Protein 8OZ1 (pdb70)

Organism: Cellvibrio japonicus (strain Ueda107) (NCBI:txid498211)

Nearest PDB structures (foldseek):
  5oyd-assembly1_A  TM=1.002E+00  e=8.532E-79  Cellvibrio japonicus Ueda107
  6haa-assembly2_B  TM=1.001E+00  e=1.305E-78  Cellvibrio japonicus Ueda107
  4x0v-assembly4_D  TM=8.310E-01  e=2.342E-31  Caldicellulosiruptor sp. F32
  5h4r-assembly1_A  TM=8.343E-01  e=4.855E-31  Caldicellulosiruptor sp. F32
  4yzp-assembly1_A  TM=9.036E-01  e=2.257E-27  Bacillus licheniformis

InterPro domains:
  IPR001547 Glycoside hydrolase, family 5 [PF00150] (132-437)
  IPR017853 Glycoside hydrolase superfamily [SSF51445] (112-463)
  IPR050386 Glycosyl Hydrolase 5 (Cellulase A) [PTHR31297] (75-419)

Structure (mmCIF, N/CA/C/O backbone):
data_8OZ1
#
_entry.id   8OZ1
#
_cell.length_a   52.360
_cell.length_b   57.132
_cell.length_c   65.951
_cell.angle_alpha   90.000
_cell.angle_beta   98.528
_cell.angle_gamma   90.000
#
_symmetry.space_group_name_H-M   'P 1 21 1'
#
loop_
_entity.id
_entity.type
_entity.pdbx_description
1 polymer 'Cellulase, putative, cel5D'
2 non-polymer 'BORIC ACID'
3 non-polymer ~{N}-[(2~{S},3~{S},4~{S},5~{R})-2-(hydroxymethyl)-4,5,6-tris(oxidanyl)oxan-3-yl]-2-oxidanyl-ethanamide
4 non-polymer (1R,2S,3S,4S,5R,6R)-6-(HYDROXYMETHYL)CYCLOHEXANE-1,2,3,4,5-PENTOL
5 non-polymer alpha-D-xylopyranose
6 water water
#
loop_
_atom_site.group_PDB
_atom_site.id
_atom_site.type_symbol
_atom_site.label_atom_id
_atom_site.label_alt_id
_atom_site.label_comp_id
_atom_site.label_asym_id
_atom_site.label_entity_id
_atom_site.label_seq_id
_atom_site.pdbx_PDB_ins_code
_atom_site.Cartn_x
_atom_site.Cartn_y
_atom_site.Cartn_z
_atom_site.occupancy
_atom_site.B_iso_or_equiv
_atom_site.auth_seq_id
_atom_site.auth_comp_id
_atom_site.auth_asym_id
_atom_site.auth_atom_id
_atom_site.pdbx_PDB_model_num
ATOM 1 N N . GLY A 1 24 ? -17.104 13.082 29.144 1.000 65.071 24 GLY A N 1
ATOM 2 C CA . GLY A 1 24 ? -15.945 12.163 28.987 1.000 56.529 24 GLY A CA 1
ATOM 3 C C . GLY A 1 24 ? -15.200 11.947 30.303 1.000 43.565 24 GLY A C 1
ATOM 4 O O . GLY A 1 24 ? -15.284 12.784 31.218 1.000 46.620 24 GLY A O 1
ATOM 8 N N . LEU A 1 25 ? -14.460 10.843 30.389 1.000 34.689 25 LEU A N 1
ATOM 9 C CA . LEU A 1 25 ? -13.637 10.510 31.555 1.000 32.596 25 LEU A CA 1
ATOM 10 C C . LEU A 1 25 ? -12.616 11.632 31.799 1.000 25.100 25 LEU A C 1
ATOM 11 O O . LEU A 1 25 ? -12.438 12.034 32.926 1.000 30.396 25 LEU A O 1
ATOM 27 N N . TYR A 1 26 ? -12.062 12.196 30.724 1.000 22.236 26 TYR A N 1
ATOM 28 C CA . TYR A 1 26 ? -11.034 13.250 30.741 1.000 18.705 26 TYR A CA 1
ATOM 29 C C . TYR A 1 26 ? -11.477 14.441 29.904 1.000 17.743 26 TYR A C 1
ATOM 30 O O . TYR A 1 26 ? -12.260 14.307 28.942 1.000 19.613 26 TYR A O 1
ATOM 48 N N . PRO A 1 27 ? -10.941 15.645 30.218 1.000 16.721 27 PRO A N 1
ATOM 49 C CA . PRO A 1 27 ? -11.221 16.814 29.385 1.000 17.189 27 PRO A CA 1
ATOM 50 C C . PRO A 1 27 ? -10.586 16.639 28.012 1.000 16.241 27 PRO A C 1
ATOM 51 O O . PRO A 1 27 ? -9.712 15.792 27.816 1.000 17.096 27 PRO A O 1
ATOM 62 N N . SER A 1 28 ? -11.039 17.463 27.067 1.000 17.297 28 SER A N 1
ATOM 63 C CA . SER A 1 28 ? -10.406 17.602 25.745 1.000 15.914 28 SER A CA 1
ATOM 64 C C . SER A 1 28 ? -9.031 18.236 25.906 1.000 14.145 28 SER A C 1
ATOM 65 O O . SER A 1 28 ? -8.878 19.229 26.646 1.000 16.963 28 SER A O 1
ATOM 73 N N . TYR A 1 29 ? -8.049 17.653 25.241 1.000 14.706 29 TYR A N 1
ATOM 74 C CA . TYR A 1 29 ? -6.719 18.270 25.095 1.000 14.119 29 TYR A CA 1
ATOM 75 C C . TYR A 1 29 ? -6.459 18.720 23.658 1.000 15.203 29 TYR A C 1
ATOM 76 O O . TYR A 1 29 ? -5.340 19.140 23.317 1.000 15.619 29 TYR A O 1
ATOM 94 N N . ASN A 1 30 ? -7.531 18.736 22.838 1.000 14.688 30 ASN A N 1
ATOM 95 C CA . ASN A 1 30 ? -7.435 19.285 21.469 1.000 14.862 30 ASN A CA 1
ATOM 96 C C . ASN A 1 30 ? -7.855 20.734 21.553 1.000 15.677 30 ASN A C 1
ATOM 97 O O . ASN A 1 30 ? -8.933 21.131 21.045 1.000 18.205 30 ASN A O 1
ATOM 108 N N . THR A 1 31 ? -7.006 21.541 22.212 1.000 17.242 31 THR A N 1
ATOM 109 C CA . THR A 1 31 ? -7.336 22.902 22.648 1.000 19.695 31 THR A CA 1
ATOM 110 C C . THR A 1 31 ? -6.899 23.965 21.645 1.000 17.461 31 THR A C 1
ATOM 111 O O . THR A 1 31 ? -7.300 25.125 21.829 1.000 21.727 31 THR A O 1
ATOM 122 N N . SER A 1 32 ? -6.060 23.622 20.672 1.000 17.459 32 SER A N 1
ATOM 123 C CA . SER A 1 32 ? -5.613 24.624 19.694 1.000 17.708 32 SER A CA 1
ATOM 124 C C . SER A 1 32 ? -5.622 24.020 18.308 1.000 16.366 32 SER A C 1
ATOM 125 O O . SER A 1 32 ? -4.625 24.113 17.605 1.000 17.113 32 SER A O 1
ATOM 133 N N . PRO A 1 33 ? -6.715 23.375 17.850 1.000 15.866 33 PRO A N 1
ATOM 134 C CA . PRO A 1 33 ? -6.640 22.729 16.552 1.000 15.120 33 PRO A CA 1
ATOM 135 C C . PRO A 1 33 ? -6.283 23.781 15.500 1.000 15.078 33 PRO A C 1
ATOM 136 O O . PRO A 1 33 ? -6.798 24.903 15.499 1.000 18.121 33 PRO A O 1
ATOM 147 N N . ALA A 1 34 ? -5.469 23.367 14.555 1.000 13.554 34 ALA A N 1
ATOM 148 C CA . ALA A 1 34 ? -4.920 24.272 13.544 1.000 15.187 34 ALA A CA 1
ATOM 149 C C . ALA A 1 34 ? -5.423 23.902 12.156 1.000 15.057 34 ALA A C 1
ATOM 150 O O . ALA A 1 34 ? -5.702 22.742 11.887 1.000 14.123 34 ALA A O 1
ATOM 157 N N . ALA A 1 35 ? -5.509 24.903 11.293 1.000 14.731 35 ALA A N 1
ATOM 158 C CA . ALA A 1 35 ? -5.826 24.616 9.894 1.000 15.461 35 ALA A CA 1
ATOM 159 C C . ALA A 1 35 ? -4.860 23.578 9.346 1.000 14.662 35 ALA A C 1
ATOM 160 O O . ALA A 1 35 ? -3.665 23.507 9.691 1.000 14.187 35 ALA A O 1
ATOM 167 N N . PRO A 1 36 ? -5.298 22.700 8.440 1.000 13.054 36 PRO A N 1
ATOM 168 C CA . PRO A 1 36 ? -4.402 21.712 7.858 1.000 12.123 36 PRO A CA 1
ATOM 169 C C . PRO A 1 36 ? -3.226 22.374 7.133 1.000 12.843 36 PRO A C 1
ATOM 170 O O . PRO A 1 36 ? -3.372 23.409 6.458 1.000 15.077 36 PRO A O 1
ATOM 181 N N . ASP A 1 37 ? -2.043 21.743 7.218 1.000 12.091 37 ASP A N 1
ATOM 182 C CA . ASP A 1 37 ? -0.813 22.288 6.623 1.000 11.648 37 ASP A CA 1
ATOM 183 C C . ASP A 1 37 ? -0.030 21.131 6.049 1.000 10.359 37 ASP A C 1
ATOM 184 O O . ASP A 1 37 ? 0.368 20.222 6.819 1.000 12.020 37 ASP A O 1
ATOM 193 N N . SER A 1 38 ? 0.228 21.149 4.740 1.000 10.832 38 SER A N 1
ATOM 194 C CA . SER A 1 38 ? 1.015 20.135 4.068 1.000 10.842 38 SER A CA 1
ATOM 195 C C . SER A 1 38 ? 2.429 20.604 3.758 1.000 10.699 38 SER A C 1
ATOM 196 O O . SER A 1 38 ? 3.165 19.870 3.131 1.000 11.654 38 SER A O 1
ATOM 204 N N . THR A 1 39 ? 2.799 21.769 4.255 1.000 11.584 39 THR A N 1
ATOM 205 C CA . THR A 1 39 ? 4.161 22.283 4.035 1.000 11.653 39 THR A CA 1
ATOM 206 C C . THR A 1 39 ? 5.185 21.377 4.731 1.000 10.763 39 THR A C 1
ATOM 207 O O . THR A 1 39 ? 5.026 21.100 5.931 1.000 12.795 39 THR A O 1
ATOM 218 N N . GLY A 1 40 ? 6.134 20.868 3.981 1.000 11.683 40 GLY A N 1
ATOM 219 C CA . GLY A 1 40 ? 7.114 19.908 4.490 1.000 13.110 40 GLY A CA 1
ATOM 220 C C . GLY A 1 40 ? 6.549 18.527 4.779 1.000 12.816 40 GLY A C 1
ATOM 221 O O . GLY A 1 40 ? 7.221 17.666 5.378 1.000 13.149 40 GLY A O 1
ATOM 225 N N . MET A 1 41 ? 5.317 18.274 4.303 1.000 12.033 41 MET A N 1
ATOM 226 C CA . MET A 1 41 ? 4.581 17.006 4.476 1.000 11.486 41 MET A CA 1
ATOM 227 C C . MET A 1 41 ? 4.179 16.421 3.109 1.000 10.874 41 MET A C 1
ATOM 228 O O . MET A 1 41 ? 3.119 15.757 3.038 1.000 13.439 41 MET A O 1
ATOM 242 N N . GLN A 1 42 ? 4.982 16.634 2.090 1.000 11.293 42 GLN A N 1
ATOM 243 C CA . GLN A 1 42 ? 4.582 16.251 0.729 1.000 12.653 42 GLN A CA 1
ATOM 244 C C . GLN A 1 42 ? 4.809 14.771 0.414 1.000 13.626 42 GLN A C 1
ATOM 245 O O . GLN A 1 42 ? 4.286 14.290 -0.605 1.000 15.474 42 GLN A O 1
ATOM 259 N N . SER A 1 43 ? 5.492 13.973 1.246 1.000 13.058 43 SER A N 1
ATOM 260 C CA . SER A 1 43 ? 5.735 12.569 0.884 1.000 11.955 43 SER A CA 1
ATOM 261 C C . SER A 1 43 ? 4.550 11.679 1.270 1.000 12.089 43 SER A C 1
ATOM 262 O O . SER A 1 43 ? 4.016 11.766 2.350 1.000 12.736 43 SER A O 1
ATOM 270 N N . THR A 1 44 ? 4.155 10.786 0.371 1.000 12.179 44 THR A N 1
ATOM 271 C CA . THR A 1 44 ? 3.270 9.693 0.754 1.000 11.817 44 THR A CA 1
ATOM 272 C C . THR A 1 44 ? 4.011 8.740 1.691 1.000 11.773 44 THR A C 1
ATOM 273 O O . THR A 1 44 ? 5.245 8.811 1.792 1.000 12.223 44 THR A O 1
ATOM 284 N N . ALA A 1 45 ? 3.297 7.842 2.318 1.000 10.830 45 ALA A N 1
ATOM 285 C CA . ALA A 1 45 ? 3.926 6.824 3.170 1.000 11.138 45 ALA A CA 1
ATOM 286 C C . ALA A 1 45 ? 4.975 6.040 2.383 1.000 10.848 45 ALA A C 1
ATOM 287 O O . ALA A 1 45 ? 6.075 5.760 2.862 1.000 11.790 45 ALA A O 1
ATOM 294 N N . VAL A 1 46 ? 4.655 5.621 1.146 1.000 12.097 46 VAL A N 1
ATOM 295 C CA . VAL A 1 46 ? 5.591 4.841 0.330 1.000 11.800 46 VAL A CA 1
ATOM 296 C C . VAL A 1 46 ? 6.808 5.705 0.006 1.000 12.094 46 VAL A C 1
ATOM 297 O O . VAL A 1 46 ? 7.943 5.188 0.016 1.000 13.465 46 VAL A O 1
ATOM 310 N N . GLN A 1 47 ? 6.621 6.962 -0.378 1.000 12.329 47 GLN A N 1
ATOM 311 C CA . GLN A 1 47 ? 7.769 7.814 -0.673 1.000 13.557 47 GLN A CA 1
ATOM 312 C C . GLN A 1 47 ? 8.644 7.980 0.592 1.000 13.854 47 GLN A C 1
ATOM 313 O O . GLN A 1 47 ? 9.885 7.969 0.484 1.000 14.514 47 GLN A O 1
ATOM 327 N N . LEU A 1 48 ? 8.049 8.209 1.742 1.000 12.267 48 LEU A N 1
ATOM 328 C CA . LEU A 1 48 ? 8.819 8.446 2.979 1.000 11.709 48 LEU A CA 1
ATOM 329 C C . LEU A 1 48 ? 9.561 7.154 3.301 1.000 12.912 48 LEU A C 1
ATOM 330 O O . LEU A 1 48 ? 10.750 7.212 3.678 1.000 14.467 48 LEU A O 1
ATOM 346 N N . ALA A 1 49 ? 8.923 6.006 3.200 1.000 12.112 49 ALA A N 1
ATOM 347 C CA . ALA A 1 49 ? 9.579 4.714 3.501 1.000 12.883 49 ALA A CA 1
ATOM 348 C C . ALA A 1 49 ? 10.844 4.542 2.662 1.000 13.240 49 ALA A C 1
ATOM 349 O O . ALA A 1 49 ? 11.809 3.940 3.194 1.000 13.847 49 ALA A O 1
ATOM 356 N N . GLY A 1 50 ? 10.849 4.985 1.408 1.000 14.086 50 GLY A N 1
ATOM 357 C CA . GLY A 1 50 ? 11.984 4.798 0.545 1.000 17.209 50 GLY A CA 1
ATOM 358 C C . GLY A 1 50 ? 13.194 5.570 1.052 1.000 17.107 50 GLY A C 1
ATOM 359 O O . GLY A 1 50 ? 14.265 5.249 0.608 1.000 22.231 50 GLY A O 1
ATOM 363 N N . LYS A 1 51 ? 12.998 6.556 1.950 1.000 16.719 51 LYS A N 1
ATOM 364 C CA . LYS A 1 51 ? 14.095 7.373 2.484 1.000 16.133 51 LYS A CA 1
ATOM 365 C C . LYS A 1 51 ? 14.743 6.726 3.708 1.000 16.591 51 LYS A C 1
ATOM 366 O O . LYS A 1 51 ? 15.719 7.307 4.204 1.000 20.667 51 LYS A O 1
ATOM 385 N N . ILE A 1 52 ? 14.212 5.611 4.212 1.000 14.313 52 ILE A N 1
ATOM 386 C CA . ILE A 1 52 ? 14.697 4.990 5.460 1.000 15.694 52 ILE A CA 1
ATOM 387 C C . ILE A 1 52 ? 15.197 3.580 5.176 1.000 15.909 52 ILE A C 1
ATOM 388 O O . ILE A 1 52 ? 14.412 2.717 4.736 1.000 18.634 52 ILE A O 1
ATOM 404 N N . ARG A 1 53 ? 16.503 3.343 5.352 1.000 16.017 53 ARG A N 1
ATOM 405 C CA . ARG A 1 53 ? 16.995 1.983 5.176 1.000 16.805 53 ARG A CA 1
ATOM 406 C C . ARG A 1 53 ? 17.482 1.398 6.488 1.000 14.714 53 ARG A C 1
ATOM 407 O O . ARG A 1 53 ? 17.537 0.180 6.566 1.000 16.695 53 ARG A O 1
ATOM 428 N N . LEU A 1 54 ? 17.855 2.212 7.472 1.000 13.687 54 LEU A N 1
ATOM 429 C CA . LEU A 1 54 ? 18.365 1.678 8.723 1.000 13.259 54 LEU A CA 1
ATOM 430 C C . LEU A 1 54 ? 17.974 2.598 9.860 1.000 12.462 54 LEU A C 1
ATOM 431 O O . LEU A 1 54 ? 18.331 3.767 9.798 1.000 14.688 54 LEU A O 1
ATOM 447 N N . GLY A 1 55 ? 17.333 2.018 10.874 1.000 12.229 55 GLY A N 1
ATOM 448 C CA . GLY A 1 55 ? 16.942 2.793 12.053 1.000 12.168 55 GLY A CA 1
ATOM 449 C C . GLY A 1 55 ? 17.602 2.251 13.320 1.000 12.254 55 GLY A C 1
ATOM 450 O O . GLY A 1 55 ? 17.982 1.084 13.348 1.000 12.659 55 GLY A O 1
ATOM 454 N N . TRP A 1 56 ? 17.495 3.056 14.346 1.000 11.629 56 TRP A N 1
ATOM 455 C CA . TRP A 1 56 ? 18.100 2.755 15.656 1.000 12.251 56 TRP A CA 1
ATOM 456 C C . TRP A 1 56 ? 17.114 3.126 16.745 1.000 11.738 56 TRP A C 1
ATOM 457 O O . TRP A 1 56 ? 16.673 4.261 16.796 1.000 12.258 56 TRP A O 1
ATOM 478 N N . ASN A 1 57 ? 16.785 2.185 17.627 1.000 12.350 57 ASN A N 1
ATOM 479 C C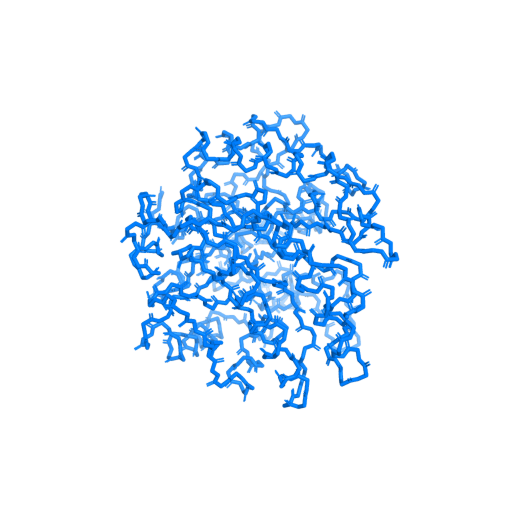A . ASN A 1 57 ? 15.933 2.474 18.780 1.000 12.881 57 ASN A CA 1
ATOM 480 C C . ASN A 1 57 ? 16.786 3.052 19.935 1.000 12.139 57 ASN A C 1
ATOM 481 O O . ASN A 1 57 ? 17.829 2.461 20.311 1.000 11.653 57 ASN A O 1
ATOM 492 N N . ILE A 1 58 ? 16.298 4.103 20.525 1.000 12.532 58 ILE A N 1
ATOM 493 C CA . ILE A 1 58 ? 16.861 4.681 21.790 1.000 13.276 58 ILE A CA 1
ATOM 494 C C . ILE A 1 58 ? 16.291 3.908 22.968 1.000 14.031 58 ILE A C 1
ATOM 495 O O . ILE A 1 58 ? 15.458 4.386 23.726 1.000 13.269 58 ILE A O 1
ATOM 511 N N . GLY A 1 59 ? 16.718 2.654 23.073 1.000 13.355 59 GLY A N 1
ATOM 512 C CA . GLY A 1 59 ? 16.054 1.766 24.014 1.000 11.723 59 GLY A CA 1
ATOM 513 C C . GLY A 1 59 ? 16.486 2.034 25.481 1.000 12.557 59 GLY A C 1
ATOM 514 O O . GLY A 1 59 ? 17.597 2.534 25.754 1.000 12.789 59 GLY A O 1
ATOM 518 N N . ASN A 1 60 ? 15.592 1.685 26.355 1.000 12.544 60 ASN A N 1
ATOM 519 C CA . ASN A 1 60 ? 15.752 1.754 27.818 1.000 11.656 60 ASN A CA 1
ATOM 520 C C . ASN A 1 60 ? 16.077 3.175 28.204 1.000 13.299 60 ASN A C 1
ATOM 521 O O . ASN A 1 60 ? 16.933 3.351 29.105 1.000 15.031 60 ASN A O 1
ATOM 532 N N . THR A 1 61 ? 15.473 4.190 27.651 1.000 12.598 61 THR A N 1
ATOM 533 C CA . THR A 1 61 ? 15.781 5.578 27.915 1.000 13.118 61 THR A CA 1
ATOM 534 C C . THR A 1 61 ? 14.495 6.344 28.202 1.000 12.018 61 THR A C 1
ATOM 535 O O . THR A 1 61 ? 14.025 6.314 29.342 1.000 13.657 61 THR A O 1
ATOM 546 N N . MET A 1 62 ? 13.813 6.935 27.179 1.000 12.043 62 MET A N 1
ATOM 547 C CA . MET A 1 62 ? 12.675 7.803 27.460 1.000 11.590 62 MET A CA 1
ATOM 548 C C . MET A 1 62 ? 11.437 6.998 27.862 1.000 11.385 62 MET A C 1
ATOM 549 O O . MET A 1 62 ? 10.505 7.581 28.391 1.000 12.382 62 MET A O 1
ATOM 563 N N . GLU A 1 63 ? 11.462 5.692 27.634 1.000 12.277 63 GLU A N 1
ATOM 564 C CA . GLU A 1 63 ? 10.374 4.832 28.088 1.000 11.642 63 GLU A CA 1
ATOM 565 C C . GLU A 1 63 ? 10.637 4.196 29.448 1.000 10.895 63 GLU A C 1
ATOM 566 O O . GLU A 1 63 ? 9.824 3.458 29.924 1.000 12.668 63 GLU A O 1
ATOM 578 N N . ALA A 1 64 ? 11.792 4.483 30.074 1.000 12.228 64 ALA A N 1
ATOM 579 C CA . ALA A 1 64 ? 12.110 3.781 31.339 1.000 12.379 64 ALA A CA 1
ATOM 580 C C . ALA A 1 64 ? 11.143 4.203 32.439 1.000 13.071 64 ALA A C 1
ATOM 581 O O . ALA A 1 64 ? 10.890 5.389 32.606 1.000 14.254 64 ALA A O 1
ATOM 588 N N . ILE A 1 65 ? 10.655 3.213 33.198 1.000 14.381 65 ILE A N 1
ATOM 589 C CA . ILE A 1 65 ? 9.759 3.409 34.340 1.000 15.931 65 ILE A CA 1
ATOM 590 C C . ILE A 1 65 ? 10.629 3.855 35.509 1.000 15.455 65 ILE A C 1
ATOM 591 O O . ILE A 1 65 ? 11.685 3.257 35.763 1.000 18.046 65 ILE A O 1
ATOM 607 N N . GLY A 1 66 ? 10.222 4.966 36.096 1.000 15.561 66 GLY A N 1
ATOM 608 C CA . GLY A 1 66 ? 10.994 5.668 37.106 1.000 14.859 66 GLY A CA 1
ATOM 609 C C . GLY A 1 66 ? 11.721 6.891 36.562 1.000 15.855 66 GLY A C 1
ATOM 610 O O . GLY A 1 66 ? 12.294 7.640 37.340 1.000 21.191 66 GLY A O 1
ATOM 614 N N . GLY A 1 67 ? 11.785 7.048 35.258 1.000 16.629 67 GLY A N 1
ATOM 615 C CA . GLY A 1 67 ? 12.419 8.225 34.646 1.000 16.891 67 GLY A CA 1
ATOM 616 C C . GLY A 1 67 ? 13.477 7.866 33.624 1.000 14.883 67 GLY A C 1
ATOM 617 O O . GLY A 1 67 ? 13.939 6.719 33.548 1.000 16.676 67 GLY A O 1
ATOM 621 N N . GLU A 1 68 ? 13.951 8.859 32.890 1.000 14.884 68 GLU A N 1
ATOM 622 C CA . GLU A 1 68 ? 14.788 8.629 31.693 1.000 15.082 68 GLU A CA 1
ATOM 623 C C . GLU A 1 68 ? 16.084 7.884 32.006 1.000 18.074 68 GLU A C 1
ATOM 624 O O . GLU A 1 68 ? 16.652 7.246 31.121 1.000 15.393 68 GLU A O 1
ATOM 636 N N . THR A 1 69 ? 16.675 8.125 33.207 1.000 16.732 69 THR A N 1
ATOM 637 C CA . THR A 1 69 ? 17.966 7.492 33.587 1.000 17.105 69 THR A CA 1
ATOM 638 C C . THR A 1 69 ? 17.760 6.283 34.474 1.000 15.581 69 THR A C 1
ATOM 639 O O . THR A 1 69 ? 18.749 5.694 34.898 1.000 19.603 69 THR A O 1
ATOM 650 N N . ALA A 1 70 ? 16.513 5.914 34.774 1.000 16.500 70 ALA A N 1
ATOM 651 C CA . ALA A 1 70 ? 16.214 4.873 35.759 1.000 16.867 70 ALA A CA 1
ATOM 652 C C . ALA A 1 70 ? 16.753 3.509 35.371 1.000 16.396 70 ALA A C 1
ATOM 653 O O . ALA A 1 70 ? 16.928 2.677 36.257 1.000 17.777 70 ALA A O 1
ATOM 660 N N . TRP A 1 71 ? 16.860 3.206 34.071 1.000 16.836 71 TRP A N 1
ATOM 661 C CA . TRP A 1 71 ? 17.294 1.900 33.566 1.000 16.076 71 TRP A CA 1
ATOM 662 C C . TRP A 1 71 ? 18.743 1.967 33.068 1.000 16.031 71 TRP A C 1
ATOM 663 O O . TRP A 1 71 ? 19.203 1.096 32.323 1.000 21.253 71 TRP A O 1
ATOM 684 N N . GLY A 1 72 ? 19.504 2.925 33.571 1.000 17.781 72 GLY A N 1
ATOM 685 C CA . GLY A 1 72 ? 20.953 2.844 33.419 1.000 20.970 72 GLY A CA 1
ATOM 686 C C . GLY A 1 72 ? 21.569 3.632 32.304 1.000 18.093 72 GLY A C 1
ATOM 687 O O . GLY A 1 72 ? 22.824 3.626 32.170 1.000 18.436 72 GLY A O 1
ATOM 691 N N . ASN A 1 73 ? 20.726 4.247 31.450 1.000 16.560 73 ASN A N 1
ATOM 692 C CA . ASN A 1 73 ? 21.301 5.014 30.356 1.000 15.780 73 ASN A CA 1
ATOM 693 C C . ASN A 1 73 ? 21.295 6.485 30.738 1.000 16.386 73 ASN A C 1
ATOM 694 O O . ASN A 1 73 ? 20.520 6.952 31.576 1.000 15.796 73 ASN A O 1
ATOM 705 N N . PRO A 1 74 ? 22.132 7.270 30.058 1.000 17.021 74 PRO A N 1
ATOM 706 C CA . PRO A 1 74 ? 22.107 8.709 30.221 1.000 16.992 74 PRO A CA 1
ATOM 707 C C . PRO A 1 74 ? 20.897 9.352 29.555 1.000 15.258 74 PRO A C 1
ATOM 708 O O . PRO A 1 74 ? 20.292 8.749 28.649 1.000 14.610 74 PRO A O 1
ATOM 719 N N . MET A 1 75 ? 20.567 10.563 29.980 1.000 15.171 75 MET A N 1
ATOM 720 C CA A MET A 1 75 ? 19.569 11.357 29.242 0.500 14.526 75 MET A CA 1
ATOM 721 C CA B MET A 1 75 ? 19.618 11.431 29.265 0.500 15.412 75 MET A CA 1
ATOM 722 C C . MET A 1 75 ? 20.023 11.461 27.785 1.000 14.177 75 MET A C 1
ATOM 723 O O . MET A 1 75 ? 21.206 11.581 27.455 1.000 14.889 75 MET A O 1
ATOM 749 N N . VAL A 1 76 ? 19.052 11.389 26.874 1.000 14.316 76 VAL A N 1
ATOM 750 C CA . VAL A 1 76 ? 19.387 11.551 25.450 1.000 14.841 76 VAL A CA 1
ATOM 751 C C . VAL A 1 76 ? 20.123 12.861 25.238 1.000 14.379 76 VAL A C 1
ATOM 752 O O . VAL A 1 76 ? 19.616 13.887 25.646 1.000 16.040 76 VAL A O 1
ATOM 765 N N . SER A 1 77 ? 21.215 12.810 24.491 1.000 15.635 77 SER A N 1
ATOM 766 C CA . SER A 1 77 ? 22.031 13.986 24.195 1.000 16.360 77 SER A CA 1
ATOM 767 C C . SER A 1 77 ? 22.164 14.219 22.707 1.000 16.015 77 SER A C 1
ATOM 768 O O . SER A 1 77 ? 22.073 13.264 21.886 1.000 16.769 77 SER A O 1
ATOM 776 N N . ASN A 1 78 ? 22.490 15.466 22.371 1.000 17.285 78 ASN A N 1
ATOM 777 C CA . ASN A 1 78 ? 22.812 15.794 20.975 1.000 17.061 78 ASN A CA 1
ATOM 778 C C . ASN A 1 78 ? 23.981 14.940 20.497 1.000 18.868 78 ASN A C 1
ATOM 779 O O . ASN A 1 78 ? 24.018 14.539 19.352 1.000 19.213 78 ASN A O 1
ATOM 790 N N . GLU A 1 79 ? 24.979 14.742 21.353 1.000 19.093 79 GLU A N 1
ATOM 791 C CA . GLU A 1 79 ? 26.171 13.990 20.956 1.000 18.112 79 GLU A CA 1
ATOM 792 C C . GLU A 1 79 ? 25.791 12.548 20.573 1.000 17.935 79 GLU A C 1
ATOM 793 O O . GLU A 1 79 ? 26.357 11.979 19.634 1.000 17.946 79 GLU A O 1
ATOM 805 N N . LEU A 1 80 ? 24.886 11.929 21.333 1.000 16.533 80 LEU A N 1
ATOM 806 C CA . LEU A 1 80 ? 24.408 10.573 20.990 1.000 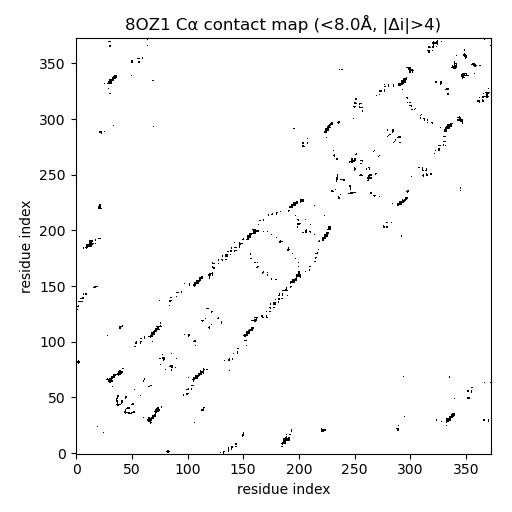16.627 80 LEU A CA 1
ATOM 807 C C . LEU A 1 80 ? 23.726 10.608 19.608 1.000 15.586 80 LEU A C 1
ATOM 808 O O . LEU A 1 80 ? 24.023 9.771 18.777 1.000 15.933 80 LEU A O 1
ATOM 824 N N . LEU A 1 81 ? 22.849 11.565 19.370 1.000 15.622 81 LEU A N 1
ATOM 825 C CA . LEU A 1 81 ? 22.086 11.611 18.105 1.000 15.387 81 LEU A CA 1
ATOM 826 C C . LEU A 1 81 ? 22.996 11.922 16.918 1.000 15.721 81 LEU A C 1
ATOM 827 O O . LEU A 1 81 ? 22.872 11.283 15.867 1.000 16.147 81 LEU A O 1
ATOM 843 N N . LYS A 1 82 ? 24.021 12.756 17.115 1.000 18.158 82 LYS A N 1
ATOM 844 C CA . LYS A 1 82 ? 25.002 13.002 16.070 1.000 18.496 82 LYS A CA 1
ATOM 845 C C . LYS A 1 82 ? 25.778 11.703 15.773 1.000 18.563 82 LYS A C 1
ATOM 846 O O . LYS A 1 82 ? 26.059 11.399 14.628 1.000 19.676 82 LYS A O 1
ATOM 865 N N . LEU A 1 83 ? 26.185 10.962 16.808 1.000 18.171 83 LEU A N 1
ATOM 866 C CA . LEU A 1 83 ? 26.916 9.703 16.606 1.000 18.679 83 LEU A CA 1
ATOM 867 C C . LEU A 1 83 ? 26.046 8.674 15.865 1.000 17.095 83 LEU A C 1
ATOM 868 O O . LEU A 1 83 ? 26.555 7.954 15.013 1.000 17.874 83 LEU A O 1
ATOM 884 N N . VAL A 1 84 ? 24.762 8.570 16.205 1.000 15.880 84 VAL A N 1
ATOM 885 C CA . VAL A 1 84 ? 23.847 7.641 15.518 1.000 16.047 84 VAL A CA 1
ATOM 886 C C . VAL A 1 84 ? 23.779 8.001 14.028 1.000 14.569 84 VAL A C 1
ATOM 887 O O . VAL A 1 84 ? 23.983 7.105 13.143 1.000 15.606 84 VAL A O 1
ATOM 900 N N . LYS A 1 85 ? 23.596 9.275 13.702 1.000 16.353 85 LYS A N 1
ATOM 901 C CA A LYS A 1 85 ? 23.544 9.698 12.287 0.500 17.728 85 LYS A CA 1
ATOM 902 C CA B LYS A 1 85 ? 23.549 9.705 12.286 0.500 17.389 85 LYS A CA 1
ATOM 903 C C . LYS A 1 85 ? 24.905 9.450 11.620 1.000 18.133 85 LYS A C 1
ATOM 904 O O . LYS A 1 85 ? 24.991 8.851 10.543 1.000 18.524 85 LYS A O 1
ATOM 940 N N . ASP A 1 86 ? 25.979 9.879 12.264 1.000 18.774 86 ASP A N 1
ATOM 941 C CA . ASP A 1 86 ? 27.322 9.760 11.675 1.000 23.259 86 ASP A CA 1
ATOM 942 C C . ASP A 1 86 ? 27.671 8.287 11.447 1.000 20.705 86 ASP A C 1
ATOM 943 O O . ASP A 1 86 ? 28.469 7.979 10.556 1.000 23.340 86 ASP A O 1
ATOM 952 N N . SER A 1 87 ? 27.119 7.389 12.261 1.000 19.478 87 SER A N 1
ATOM 953 C CA . SER A 1 87 ? 27.456 5.968 12.167 1.000 19.544 87 SER A CA 1
ATOM 954 C C . SER A 1 87 ? 26.736 5.305 10.991 1.000 18.402 87 SER A C 1
ATOM 955 O O . SER A 1 87 ? 27.054 4.153 10.688 1.000 21.696 87 SER A O 1
ATOM 963 N N . GLY A 1 88 ? 25.731 5.981 10.409 1.000 18.776 88 GLY A N 1
ATOM 964 C CA . GLY A 1 88 ? 25.090 5.500 9.182 1.000 18.233 88 GLY A CA 1
ATOM 965 C C . GLY A 1 88 ? 23.594 5.210 9.318 1.000 17.247 88 GLY A C 1
ATOM 966 O O . GLY A 1 88 ? 23.010 4.644 8.390 1.000 21.520 88 GLY A O 1
ATOM 970 N N . PHE A 1 89 ? 22.993 5.475 10.474 1.000 14.774 89 PHE A N 1
ATOM 971 C CA . PHE A 1 89 ? 21.542 5.349 10.614 1.000 14.602 89 PHE A CA 1
ATOM 972 C C . PHE A 1 89 ? 20.842 6.539 9.947 1.000 14.676 89 PHE A C 1
ATOM 973 O O . PHE A 1 89 ? 21.289 7.668 10.034 1.000 15.453 89 PHE A O 1
ATOM 990 N N . ASP A 1 90 ? 19.645 6.245 9.413 1.000 13.634 90 ASP A N 1
ATOM 991 C CA . ASP A 1 90 ? 18.766 7.222 8.767 1.000 14.640 90 ASP A CA 1
ATOM 992 C C . ASP A 1 90 ? 17.683 7.713 9.705 1.000 12.066 90 ASP A C 1
ATOM 993 O O . ASP A 1 90 ? 17.094 8.773 9.447 1.000 13.719 90 ASP A O 1
ATOM 1002 N N . ALA A 1 91 ? 17.387 6.940 10.752 1.000 12.273 91 ALA A N 1
ATOM 1003 C CA . ALA A 1 91 ? 16.198 7.182 11.565 1.000 11.507 91 ALA A CA 1
ATOM 1004 C C . ALA A 1 91 ? 16.456 6.700 13.004 1.000 10.738 91 ALA A C 1
ATOM 1005 O O . ALA A 1 91 ? 17.248 5.761 13.176 1.000 12.118 91 ALA A O 1
ATOM 1012 N N . VAL A 1 92 ? 15.692 7.239 13.915 1.000 10.658 92 VAL A N 1
ATOM 1013 C CA . VAL A 1 92 ? 15.577 6.689 15.272 1.000 9.905 92 VAL A CA 1
ATOM 1014 C C . VAL A 1 92 ? 14.135 6.391 15.567 1.000 10.045 92 VAL A C 1
ATOM 1015 O O . VAL A 1 92 ? 13.236 7.145 15.136 1.000 11.229 92 VAL A O 1
ATOM 1028 N N . ARG A 1 93 ? 13.924 5.290 16.230 1.000 11.035 93 ARG A N 1
ATOM 1029 C CA . ARG A 1 93 ? 12.676 5.009 16.952 1.000 10.650 93 ARG A CA 1
ATOM 1030 C C . ARG A 1 93 ? 12.875 5.381 18.424 1.000 10.434 93 ARG A C 1
ATOM 1031 O O . ARG A 1 93 ? 13.917 4.928 18.996 1.000 11.297 93 ARG A O 1
ATOM 1052 N N . ILE A 1 94 ? 12.048 6.208 18.969 1.000 10.911 94 ILE A N 1
ATOM 1053 C CA . ILE A 1 94 ? 12.152 6.678 20.354 1.000 11.281 94 ILE A CA 1
ATOM 1054 C C . ILE A 1 94 ? 10.987 6.122 21.120 1.000 9.421 94 ILE A C 1
ATOM 1055 O O . ILE A 1 94 ? 9.888 6.705 21.118 1.000 11.377 94 ILE A O 1
ATOM 1071 N N . PRO A 1 95 ? 11.176 4.989 21.837 1.000 10.558 95 PRO A N 1
ATOM 1072 C CA . PRO A 1 95 ? 10.222 4.556 22.822 1.000 10.818 95 PRO A CA 1
ATOM 1073 C C . PRO A 1 95 ? 10.010 5.663 23.853 1.000 10.109 95 PRO A C 1
ATOM 1074 O O . PRO A 1 95 ? 11.017 6.187 24.383 1.000 12.015 95 PRO A O 1
ATOM 1085 N N . VAL A 1 96 ? 8.769 5.987 24.205 1.000 10.800 96 VAL A N 1
ATOM 1086 C CA . VAL A 1 96 ? 8.469 7.034 25.180 1.000 11.163 96 VAL A CA 1
ATOM 1087 C C . VAL A 1 96 ? 7.412 6.550 26.140 1.000 11.954 96 VAL A C 1
ATOM 1088 O O . VAL A 1 96 ? 6.393 5.930 25.770 1.000 12.278 96 VAL A O 1
ATOM 1101 N N . ALA A 1 97 ? 7.682 6.793 27.446 1.000 13.150 97 ALA A N 1
ATOM 1102 C CA . ALA A 1 97 ? 6.707 6.600 28.506 1.000 13.144 97 ALA A CA 1
ATOM 1103 C C . ALA A 1 97 ? 5.930 7.883 28.745 1.000 12.527 97 ALA A C 1
ATOM 1104 O O . ALA A 1 97 ? 6.455 8.952 28.547 1.000 12.769 97 ALA A O 1
ATOM 1111 N N . TRP A 1 98 ? 4.685 7.747 29.198 1.000 11.794 98 TRP A N 1
ATOM 1112 C CA . TRP A 1 98 ? 3.756 8.869 29.356 1.000 11.673 98 TRP A CA 1
ATOM 1113 C C . TRP A 1 98 ? 2.944 8.740 30.638 1.000 11.718 98 TRP A C 1
ATOM 1114 O O . TRP A 1 98 ? 2.751 9.759 31.315 1.000 12.741 98 TRP A O 1
ATOM 1135 N N . ASP A 1 99 ? 2.357 7.557 30.884 1.000 12.157 99 ASP A N 1
ATOM 1136 C CA . ASP A 1 99 ? 1.419 7.395 31.985 1.000 13.362 99 ASP A CA 1
ATOM 1137 C C . ASP A 1 99 ? 2.041 7.891 33.303 1.000 13.528 99 ASP A C 1
ATOM 1138 O O . ASP A 1 99 ? 1.354 8.564 34.041 1.000 14.019 99 ASP A O 1
ATOM 1147 N N . GLN A 1 100 ? 3.287 7.540 33.609 1.000 13.241 100 GLN A N 1
ATOM 1148 C CA . GLN A 1 100 ? 3.887 7.928 34.897 1.000 13.094 100 GLN A CA 1
ATOM 1149 C C . GLN A 1 100 ? 4.046 9.441 35.015 1.000 12.750 100 GLN A C 1
ATOM 1150 O O . GLN A 1 100 ? 4.238 9.951 36.123 1.000 17.247 100 GLN A O 1
ATOM 1164 N N . TYR A 1 101 ? 4.022 10.172 33.912 1.000 12.352 101 TYR A N 1
ATOM 1165 C CA . TYR A 1 101 ? 4.105 11.629 33.841 1.000 13.364 101 TYR A CA 1
ATOM 1166 C C . TYR A 1 101 ? 2.735 12.294 33.854 1.000 12.963 101 TYR A C 1
ATOM 1167 O O . TYR A 1 101 ? 2.700 13.532 33.779 1.000 14.959 101 TYR A O 1
ATOM 1185 N N . ALA A 1 102 ? 1.660 11.503 33.926 1.000 12.912 102 ALA A N 1
ATOM 1186 C CA . ALA A 1 102 ? 0.319 12.055 33.808 1.000 14.186 102 ALA A CA 1
ATOM 1187 C C . ALA A 1 102 ? -0.409 12.031 35.143 1.000 13.685 102 ALA A C 1
ATOM 1188 O O . ALA A 1 102 ? -0.354 11.029 35.881 1.000 16.392 102 ALA A O 1
ATOM 1195 N N . ASN A 1 103 ? -1.193 13.073 35.369 1.000 14.765 103 ASN A N 1
ATOM 1196 C CA . ASN A 1 103 ? -2.181 13.124 36.447 1.000 15.495 103 ASN A CA 1
ATOM 1197 C C . ASN A 1 103 ? -3.227 12.045 36.189 1.000 13.457 103 ASN A C 1
ATOM 1198 O O . ASN A 1 103 ? -3.771 11.992 35.075 1.000 16.828 103 ASN A O 1
ATOM 1209 N N . GLN A 1 104 ? -3.498 11.174 37.153 1.000 14.842 104 GLN A N 1
ATOM 1210 C CA . GLN A 1 104 ? -4.328 10.001 36.895 1.000 16.294 104 GLN A CA 1
ATOM 1211 C C . GLN A 1 104 ? -5.791 10.420 36.910 1.000 16.601 104 GLN A C 1
ATOM 1212 O O . GLN A 1 104 ? -6.584 9.703 36.332 1.000 21.806 104 GLN A O 1
ATOM 1226 N N . GLU A 1 105 ? -6.153 11.584 37.447 1.000 16.148 105 GLU A N 1
ATOM 1227 C CA . GLU A 1 105 ? -7.549 12.036 37.446 1.000 18.473 105 GLU A CA 1
ATOM 1228 C C . GLU A 1 105 ? -7.899 12.684 36.093 1.000 17.735 105 GLU A C 1
ATOM 1229 O O . GLU A 1 105 ? -9.018 12.487 35.558 1.000 19.024 105 GLU A O 1
ATOM 1235 N N . SER A 1 106 ? -7.005 13.530 35.583 1.000 15.416 106 SER A N 1
ATOM 1236 C CA . SER A 1 106 ? -7.250 14.388 34.399 1.000 15.646 106 SER A CA 1
ATOM 1237 C C . SER A 1 106 ? -6.621 13.850 33.109 1.000 15.572 106 SER A C 1
ATOM 1238 O O . SER A 1 106 ? -6.914 14.394 32.029 1.000 15.663 106 SER A O 1
ATOM 1246 N N . ALA A 1 107 ? -5.663 12.935 33.217 1.000 13.552 107 ALA A N 1
ATOM 1247 C CA . ALA A 1 107 ? -4.792 12.444 32.132 1.000 13.447 107 ALA A CA 1
ATOM 1248 C C . ALA A 1 107 ? -3.851 13.537 31.584 1.000 12.458 107 ALA A C 1
ATOM 1249 O O . ALA A 1 107 ? -3.224 13.334 30.533 1.000 14.294 107 ALA A O 1
ATOM 1256 N N . GLU A 1 108 ? -3.695 14.654 32.304 1.000 12.605 108 GLU A N 1
ATOM 1257 C CA . GLU A 1 108 ? -2.794 15.716 31.841 1.000 13.346 108 GLU A CA 1
ATOM 1258 C C . GLU A 1 108 ? -1.345 15.247 31.997 1.000 13.068 108 GLU A C 1
ATOM 1259 O O . GLU A 1 108 ? -0.916 14.935 33.131 1.000 14.931 108 GLU A O 1
ATOM 1271 N N . ILE A 1 109 ? -0.591 15.226 30.915 1.000 12.371 109 ILE A N 1
ATOM 1272 C CA . ILE A 1 109 ? 0.827 14.904 30.939 1.000 13.387 109 ILE A CA 1
ATOM 1273 C C . ILE A 1 109 ? 1.579 16.149 31.391 1.000 14.112 109 ILE A C 1
ATOM 1274 O O . ILE A 1 109 ? 1.300 17.251 30.938 1.000 14.513 109 ILE A O 1
ATOM 1290 N N . SER A 1 110 ? 2.557 15.959 32.283 1.000 15.579 110 SER A N 1
ATOM 1291 C CA . SER A 1 110 ? 3.454 17.014 32.728 1.000 17.647 110 SER A CA 1
ATOM 1292 C C . SER A 1 110 ? 3.945 17.874 31.548 1.000 14.692 110 SER A C 1
ATOM 1293 O O . SER A 1 110 ? 4.535 17.332 30.613 1.000 14.375 110 SER A O 1
ATOM 1301 N N . ALA A 1 111 ? 3.784 19.196 31.620 1.000 14.758 111 ALA A N 1
ATOM 1302 C CA . ALA A 1 111 ? 4.347 20.087 30.608 1.000 15.056 111 ALA A CA 1
ATOM 1303 C C . ALA A 1 111 ? 5.852 19.889 30.498 1.000 15.214 111 ALA A C 1
ATOM 1304 O O . ALA A 1 111 ? 6.401 19.926 29.408 1.000 14.712 111 ALA A O 1
ATOM 1311 N N . ALA A 1 112 ? 6.542 19.695 31.639 1.000 14.715 112 ALA A N 1
ATOM 1312 C CA . ALA A 1 112 ? 7.999 19.559 31.555 1.000 14.079 112 ALA A CA 1
ATOM 1313 C C . ALA A 1 112 ? 8.401 18.327 30.730 1.000 13.351 112 ALA A C 1
ATOM 1314 O O . ALA A 1 112 ? 9.384 18.362 30.003 1.000 14.767 112 ALA A O 1
ATOM 1321 N N . TRP A 1 113 ? 7.646 17.242 30.871 1.000 13.880 113 TRP A N 1
ATOM 1322 C CA . TRP A 1 113 ? 7.927 16.020 30.109 1.000 12.735 113 TRP A CA 1
ATOM 1323 C C . TRP A 1 113 ? 7.616 16.225 28.615 1.000 12.440 113 TRP A C 1
ATOM 1324 O O . TRP A 1 113 ? 8.417 15.847 27.751 1.000 13.048 113 TRP A O 1
ATOM 1345 N N . LEU A 1 114 ? 6.483 16.867 28.310 1.000 13.230 114 LEU A N 1
ATOM 1346 C CA . LEU A 1 114 ? 6.167 17.135 26.891 1.000 12.934 114 LEU A CA 1
ATOM 1347 C C . LEU A 1 114 ? 7.261 18.002 26.278 1.000 12.772 114 LEU A C 1
ATOM 1348 O O . LEU A 1 114 ? 7.693 17.768 25.168 1.000 12.766 114 LEU A O 1
ATOM 1364 N N . ASN A 1 115 ? 7.779 18.964 27.055 1.000 12.999 115 ASN A N 1
ATOM 1365 C CA . ASN A 1 115 ? 8.854 19.805 26.533 1.000 13.283 115 ASN A CA 1
ATOM 1366 C C . ASN A 1 115 ? 10.149 19.015 26.365 1.000 13.495 115 ASN A C 1
ATOM 1367 O O . ASN A 1 115 ? 10.885 19.281 25.463 1.000 13.791 115 ASN A O 1
ATOM 1378 N N . ARG A 1 116 ? 10.438 18.078 27.270 1.000 13.173 116 ARG A N 1
ATOM 1379 C CA . ARG A 1 116 ? 11.636 17.229 27.184 1.000 12.889 116 ARG A CA 1
ATOM 1380 C C . ARG A 1 116 ? 11.597 16.351 25.918 1.000 13.650 116 ARG A C 1
ATOM 1381 O O . ARG A 1 116 ? 12.549 16.245 25.166 1.000 13.454 116 ARG A O 1
ATOM 1402 N N . VAL A 1 117 ? 10.435 15.733 25.677 1.000 12.656 117 VAL A N 1
ATOM 1403 C CA . VAL A 1 117 ? 10.289 14.933 24.452 1.000 12.576 117 VAL A CA 1
ATOM 1404 C C . VAL A 1 117 ? 10.449 15.829 23.224 1.000 12.042 117 VAL A C 1
ATOM 1405 O O . VAL A 1 117 ? 11.124 15.429 22.311 1.000 12.399 117 VAL A O 1
ATOM 1418 N N . LYS A 1 118 ? 9.833 16.999 23.221 1.000 12.089 118 LYS A N 1
ATOM 1419 C CA . LYS A 1 118 ? 9.950 17.935 22.087 1.000 13.484 118 LYS A CA 1
ATOM 1420 C C . LYS A 1 118 ? 11.428 18.292 21.870 1.000 13.870 118 LYS A C 1
ATOM 1421 O O . LYS A 1 118 ? 11.858 18.334 20.702 1.000 13.794 118 LYS A O 1
ATOM 1440 N N . GLN A 1 119 ? 12.172 18.551 22.960 1.000 14.394 119 GLN A N 1
ATOM 1441 C CA . GLN A 1 119 ? 13.601 18.872 22.826 1.000 15.395 119 GLN A CA 1
ATOM 1442 C C . GLN A 1 119 ? 14.351 17.723 22.156 1.000 13.183 119 GLN A C 1
ATOM 1443 O O . GLN A 1 119 ? 15.245 17.979 21.366 1.000 14.777 119 GLN A O 1
ATOM 1457 N N . VAL A 1 120 ? 14.080 16.491 22.543 1.000 13.016 120 VAL A N 1
ATOM 1458 C CA . VAL A 1 120 ? 14.780 15.327 21.957 1.000 12.953 120 VAL A CA 1
ATOM 1459 C C . VAL A 1 120 ? 14.425 15.185 20.463 1.000 13.434 120 VAL A C 1
ATOM 1460 O O . VAL A 1 120 ? 15.312 14.970 19.639 1.000 13.889 120 VAL A O 1
ATOM 1473 N N . VAL A 1 121 ? 13.130 15.317 20.148 1.000 13.171 121 VAL A N 1
ATOM 1474 C CA . VAL A 1 121 ? 12.720 15.300 18.735 1.000 12.876 121 VAL A CA 1
ATOM 1475 C C . VAL A 1 121 ? 13.460 16.386 17.939 1.000 13.066 121 VAL A C 1
ATOM 1476 O O . VAL A 1 121 ? 14.024 16.087 16.863 1.000 13.612 121 VAL A O 1
ATOM 1489 N N . GLN A 1 122 ? 13.531 17.601 18.498 1.000 13.199 122 GLN A N 1
ATOM 1490 C CA . GLN A 1 122 ? 14.222 18.693 17.808 1.000 14.788 122 GLN A CA 1
ATOM 1491 C C . GLN A 1 122 ? 15.693 18.329 17.585 1.000 15.188 122 GLN A C 1
ATOM 1492 O O . GLN A 1 122 ? 16.223 18.571 16.504 1.000 16.744 122 GLN A O 1
ATOM 1506 N N . MET A 1 123 ? 16.366 17.795 18.606 1.000 14.679 123 MET A N 1
ATOM 1507 C CA . MET A 1 123 ? 17.778 17.431 18.407 1.000 14.548 123 MET A CA 1
ATOM 1508 C C . MET A 1 123 ? 17.917 16.353 17.315 1.000 14.952 123 MET A C 1
ATOM 1509 O O . MET A 1 123 ? 18.854 16.406 16.537 1.000 17.444 123 MET A O 1
ATOM 1523 N N . ALA A 1 124 ? 17.040 15.362 17.283 1.000 13.957 124 ALA A N 1
ATOM 1524 C CA . ALA A 1 124 ? 17.139 14.311 16.269 1.000 14.318 124 ALA A CA 1
ATOM 1525 C C . ALA A 1 124 ? 16.977 14.899 14.867 1.000 14.866 124 ALA A C 1
ATOM 1526 O O . ALA A 1 124 ? 17.753 14.589 13.965 1.000 16.371 124 ALA A O 1
ATOM 1533 N N . ILE A 1 125 ? 15.997 15.790 14.728 1.000 14.230 125 ILE A N 1
ATOM 1534 C CA . ILE A 1 125 ? 15.732 16.431 13.427 1.000 16.890 125 ILE A CA 1
ATOM 1535 C C . ILE A 1 125 ? 16.887 17.379 13.037 1.000 18.011 125 ILE A C 1
ATOM 1536 O O . ILE A 1 125 ? 17.291 17.429 11.853 1.000 19.178 125 ILE A O 1
ATOM 1552 N N . ASP A 1 126 ? 17.484 18.058 14.016 1.000 17.054 126 ASP A N 1
ATOM 1553 C CA . ASP A 1 126 ? 18.697 18.879 13.808 1.000 18.724 126 ASP A CA 1
ATOM 1554 C C . ASP A 1 126 ? 19.829 18.028 13.211 1.000 18.303 126 ASP A C 1
ATOM 1555 O O . ASP A 1 126 ? 20.694 18.558 12.515 1.000 22.999 126 ASP A O 1
ATOM 1564 N N . ASN A 1 127 ? 19.880 16.742 13.545 1.000 17.201 127 ASN A N 1
ATOM 1565 C CA . ASN A 1 127 ? 20.876 15.817 12.979 1.000 17.406 127 ASN A CA 1
ATOM 1566 C C . ASN A 1 127 ? 20.360 15.065 11.751 1.000 19.226 127 ASN A C 1
ATOM 1567 O O . ASN A 1 127 ? 20.967 14.081 11.367 1.000 22.081 127 ASN A O 1
ATOM 1578 N N . GLU A 1 128 ? 19.281 15.553 11.134 1.000 18.332 128 GLU A N 1
ATOM 1579 C CA . GLU A 1 128 ? 18.780 15.021 9.852 1.000 20.829 128 GLU A CA 1
ATOM 1580 C C . GLU A 1 128 ? 18.370 13.547 9.994 1.000 17.752 128 GLU A C 1
ATOM 1581 O O . GLU A 1 128 ? 18.615 12.753 9.085 1.000 23.437 128 GLU A O 1
ATOM 1593 N N . LEU A 1 129 ? 17.837 13.185 11.162 1.000 14.707 129 LEU A N 1
ATOM 1594 C CA . LEU A 1 129 ? 17.244 11.861 11.360 1.000 13.431 129 LEU A CA 1
ATOM 1595 C C . LEU A 1 129 ? 15.730 11.955 11.205 1.000 13.217 129 LEU A C 1
ATOM 1596 O O . LEU A 1 129 ? 15.100 12.913 11.683 1.000 14.800 129 LEU A O 1
ATOM 1612 N N . TYR A 1 130 ? 15.172 10.892 10.611 1.000 13.074 130 TYR A N 1
ATOM 1613 C CA . TYR A 1 130 ? 13.751 10.614 10.794 1.000 11.216 130 TYR A CA 1
ATOM 1614 C C . TYR A 1 130 ? 13.556 10.132 12.222 1.000 11.040 130 TYR A C 1
ATOM 1615 O O . TYR A 1 130 ? 14.476 9.489 12.800 1.000 11.919 130 TYR A O 1
ATOM 1633 N N . VAL A 1 131 ? 12.376 10.372 12.772 1.000 11.216 131 VAL A N 1
ATOM 1634 C CA . VAL A 1 131 ? 12.065 10.088 14.159 1.000 11.117 131 VAL A CA 1
ATOM 1635 C C . VAL A 1 131 ? 10.696 9.463 14.296 1.000 11.020 131 VAL A C 1
ATOM 1636 O O . VAL A 1 131 ? 9.727 10.046 13.818 1.000 12.727 131 VAL A O 1
ATOM 1649 N N . LEU A 1 132 ? 10.602 8.306 14.904 1.000 10.855 132 LEU A N 1
ATOM 1650 C CA . LEU A 1 132 ? 9.328 7.656 15.215 1.000 10.342 132 LEU A CA 1
ATOM 1651 C C . LEU A 1 132 ? 9.140 7.703 16.725 1.000 10.124 132 LEU A C 1
ATOM 1652 O O . LEU A 1 132 ? 9.880 6.940 17.422 1.000 13.378 132 LEU A O 1
ATOM 1668 N N . ILE A 1 133 ? 8.161 8.437 17.213 1.000 10.481 133 ILE A N 1
ATOM 1669 C CA . ILE A 1 133 ? 7.818 8.561 18.657 1.000 11.607 133 ILE A CA 1
ATOM 1670 C C . ILE A 1 133 ? 6.637 7.626 18.869 1.000 10.678 133 ILE A C 1
ATOM 1671 O O . ILE A 1 133 ? 5.684 7.623 18.031 1.000 13.996 133 ILE A O 1
ATOM 1687 N N . ASN A 1 134 ? 6.580 6.886 19.961 1.000 9.830 134 ASN A N 1
ATOM 1688 C CA . ASN A 1 134 ? 5.441 6.057 20.311 1.000 9.749 134 ASN A CA 1
ATOM 1689 C C . ASN A 1 134 ? 4.886 6.373 21.706 1.000 8.715 134 ASN A C 1
ATOM 1690 O O . ASN A 1 134 ? 5.396 7.286 22.417 1.000 10.788 134 ASN A O 1
ATOM 1701 N N . ILE A 1 135 ? 3.853 5.646 22.111 1.000 10.583 135 ILE A N 1
ATOM 1702 C CA . ILE A 1 135 ? 3.577 5.302 23.514 1.000 9.478 135 ILE A CA 1
ATOM 1703 C C . ILE A 1 135 ? 4.053 3.886 23.628 1.000 10.769 135 ILE A C 1
ATOM 1704 O O . ILE A 1 135 ? 3.564 2.986 22.963 1.000 11.240 135 ILE A O 1
ATOM 1720 N N . HIS A 1 136 ? 5.046 3.638 24.547 1.000 11.829 136 HIS A N 1
ATOM 1721 C CA . HIS A 1 136 ? 5.664 2.300 24.619 1.000 11.810 136 HIS A CA 1
ATOM 1722 C C . HIS A 1 136 ? 4.827 1.373 25.483 1.000 10.668 136 HIS A C 1
ATOM 1723 O O . HIS A 1 136 ? 3.655 1.645 25.780 1.000 11.720 136 HIS A O 1
ATOM 1738 N N . TRP A 1 137 ? 5.472 0.334 26.052 1.000 11.096 137 TRP A N 1
ATOM 1739 C CA . TRP A 1 137 ? 4.811 -0.506 27.035 1.000 11.726 137 TRP A CA 1
ATOM 1740 C C . TRP A 1 137 ? 4.184 0.375 28.121 1.000 11.084 137 TRP A C 1
ATOM 1741 O O . TRP A 1 137 ? 3.085 0.169 28.567 1.000 11.619 137 TRP A O 1
ATOM 1762 N N . ASP A 1 138 ? 5.014 1.270 28.685 1.000 11.733 138 ASP A N 1
ATOM 1763 C CA . ASP A 1 138 ? 4.494 2.375 29.485 1.000 12.466 138 ASP A CA 1
ATOM 1764 C C . ASP A 1 138 ? 3.865 1.887 30.778 1.000 12.227 138 ASP A C 1
ATOM 1765 O O . ASP A 1 138 ? 2.967 2.527 31.254 1.000 13.325 138 ASP A O 1
ATOM 1774 N N . GLY A 1 139 ? 4.445 0.821 31.338 1.000 12.432 139 GLY A N 1
ATOM 1775 C CA . GLY A 1 139 ? 3.923 0.177 32.525 1.000 13.192 139 GLY A CA 1
ATOM 1776 C C . GLY A 1 139 ? 2.729 -0.714 32.325 1.000 12.927 139 GLY A C 1
ATOM 1777 O O . GLY A 1 139 ? 2.260 -1.332 33.248 1.000 16.198 139 GLY A O 1
ATOM 1781 N N . GLY A 1 140 ? 2.228 -0.764 31.077 1.000 12.847 140 GLY A N 1
ATOM 1782 C CA . GLY A 1 140 ? 1.249 -1.777 30.651 1.000 13.383 140 GLY A CA 1
ATOM 1783 C C . GLY A 1 140 ? -0.191 -1.301 30.600 1.000 12.687 140 GLY A C 1
ATOM 1784 O O . GLY A 1 140 ? -1.051 -2.140 30.269 1.000 13.300 140 GLY A O 1
ATOM 1788 N N . TRP A 1 141 ? -0.463 -0.033 30.910 1.000 11.991 141 TRP A N 1
ATOM 1789 C CA . TRP A 1 141 ? -1.851 0.422 31.040 1.000 12.180 141 TRP A CA 1
ATOM 1790 C C . TRP A 1 141 ? -2.652 0.003 29.782 1.000 12.084 141 TRP A C 1
ATOM 1791 O O . TRP A 1 141 ? -3.790 -0.479 29.940 1.000 12.915 141 TRP A O 1
ATOM 1812 N N . LEU A 1 142 ? -2.095 0.246 28.608 1.000 11.625 142 LEU A N 1
ATOM 1813 C CA . LEU A 1 142 ? -2.725 -0.204 27.348 1.000 12.020 142 LEU A CA 1
ATOM 1814 C C . LEU A 1 142 ? -2.195 -1.578 26.942 1.000 11.343 142 LEU A C 1
ATOM 1815 O O . LEU A 1 142 ? -2.975 -2.526 26.643 1.000 12.192 142 LEU A O 1
ATOM 1831 N N . GLU A 1 143 ? -0.880 -1.682 26.862 1.000 11.308 143 GLU A N 1
ATOM 1832 C CA . GLU A 1 143 ? -0.230 -2.815 26.216 1.000 11.872 143 GLU A CA 1
ATOM 1833 C C . GLU A 1 143 ? -0.726 -4.146 26.766 1.000 11.200 143 GLU A C 1
ATOM 1834 O O . GLU A 1 143 ? -0.834 -5.134 26.012 1.000 11.931 143 GLU A O 1
ATOM 1846 N N . ASN A 1 144 ? -0.895 -4.243 28.106 1.000 12.254 144 ASN A N 1
ATOM 1847 C CA . ASN A 1 144 ? -1.264 -5.497 28.754 1.000 12.992 144 ASN A CA 1
ATOM 1848 C C . ASN A 1 144 ? -2.772 -5.586 29.039 1.000 12.971 144 ASN A C 1
ATOM 1849 O O . ASN A 1 144 ? -3.215 -6.500 29.757 1.000 15.389 144 ASN A O 1
ATOM 1860 N N . ASN A 1 145 ? -3.541 -4.721 28.364 1.000 12.850 145 ASN A N 1
ATOM 1861 C CA . ASN A 1 145 ? -4.968 -4.517 28.638 1.000 14.310 145 ASN A CA 1
ATOM 1862 C C . ASN A 1 145 ? -5.736 -4.310 27.328 1.000 13.858 145 ASN A C 1
ATOM 1863 O O . ASN A 1 145 ? -6.519 -3.359 27.242 1.000 13.920 145 ASN A O 1
ATOM 1874 N N . ILE A 1 146 ? -5.528 -5.216 26.387 1.000 12.899 146 ILE A N 1
ATOM 1875 C CA . ILE A 1 146 ? -6.302 -5.237 25.118 1.000 13.134 146 ILE A CA 1
ATOM 1876 C C . ILE A 1 146 ? -7.561 -6.074 25.370 1.000 12.998 146 ILE A C 1
ATOM 1877 O O . ILE A 1 146 ? -7.685 -7.200 24.865 1.000 15.840 146 ILE A O 1
ATOM 1893 N N . THR A 1 147 ? -8.458 -5.557 26.203 1.000 13.906 147 THR A N 1
ATOM 1894 C CA . THR A 1 147 ? -9.569 -6.336 26.737 1.000 15.618 147 THR A CA 1
ATOM 1895 C C . THR A 1 147 ? -10.863 -5.544 26.633 1.000 15.637 147 THR A C 1
ATOM 1896 O O . THR A 1 147 ? -10.872 -4.317 26.745 1.000 15.638 147 THR A O 1
ATOM 1907 N N . PRO A 1 148 ? -12.009 -6.238 26.453 1.000 17.876 148 PRO A N 1
ATOM 1908 C CA . PRO A 1 148 ? -13.279 -5.528 26.478 1.000 16.395 148 PRO A CA 1
ATOM 1909 C C . PRO A 1 148 ? -13.531 -4.707 27.760 1.000 17.476 148 PRO A C 1
ATOM 1910 O O . PRO A 1 148 ? -14.057 -3.599 27.721 1.000 17.461 148 PRO A O 1
ATOM 1921 N N . ALA A 1 149 ? -13.090 -5.231 28.904 1.000 18.963 149 ALA A N 1
ATOM 1922 C CA . ALA A 1 149 ? -13.287 -4.542 30.183 1.000 20.366 149 ALA A CA 1
ATOM 1923 C C . ALA A 1 149 ? -12.547 -3.203 30.237 1.000 15.852 149 ALA A C 1
ATOM 1924 O O . ALA A 1 149 ? -13.036 -2.287 30.912 1.000 19.696 149 ALA A O 1
ATOM 1931 N N . LYS A 1 150 ? -11.371 -3.107 29.613 1.000 16.000 150 LYS A N 1
ATOM 1932 C CA . LYS A 1 150 ? -10.559 -1.873 29.673 1.000 15.465 150 LYS A CA 1
ATOM 1933 C C . LYS A 1 150 ? -10.724 -1.016 28.423 1.000 14.392 150 LYS A C 1
ATOM 1934 O O . LYS A 1 150 ? -10.197 0.082 28.388 1.000 14.692 150 LYS A O 1
ATOM 1953 N N . LYS A 1 151 ? -11.511 -1.493 27.453 1.000 15.242 151 LYS A N 1
ATOM 1954 C CA . LYS A 1 151 ? -11.592 -0.827 26.127 1.000 14.663 151 LYS A CA 1
ATOM 1955 C C . LYS A 1 151 ? -11.974 0.659 26.270 1.000 13.810 151 LYS A C 1
ATOM 1956 O O . LYS A 1 151 ? -11.281 1.526 25.748 1.000 13.639 151 LYS A O 1
ATOM 1975 N N . ASP A 1 152 ? -13.037 0.979 27.026 1.000 14.699 152 ASP A N 1
ATOM 1976 C CA . ASP A 1 152 ? -13.532 2.373 27.076 1.000 15.274 152 ASP A CA 1
ATOM 1977 C C . ASP A 1 152 ? -12.537 3.278 27.813 1.000 14.615 152 ASP A C 1
ATOM 1978 O O . ASP A 1 152 ? -12.188 4.331 27.314 1.000 14.075 152 ASP A O 1
ATOM 1987 N N . GLU A 1 153 ? -12.049 2.840 28.978 1.000 14.264 153 GLU A N 1
ATOM 1988 C CA . GLU A 1 153 ? -11.143 3.701 29.759 1.000 14.803 153 GLU A CA 1
ATOM 1989 C C . GLU A 1 153 ? -9.807 3.847 29.018 1.000 12.986 153 GLU A C 1
ATOM 1990 O O . GLU A 1 153 ? -9.222 4.918 29.023 1.000 13.657 153 GLU A O 1
ATOM 2002 N N . ASN 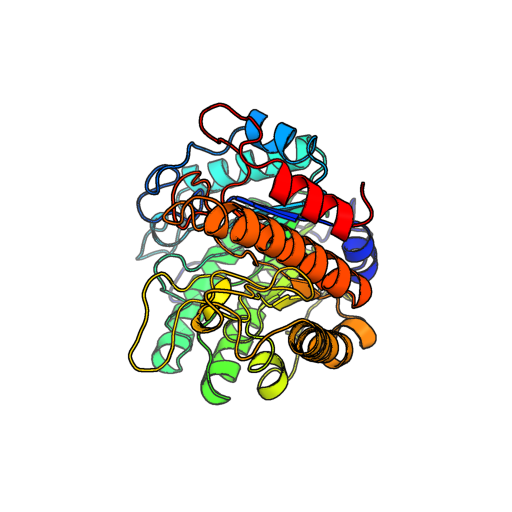A 1 154 ? -9.350 2.799 28.355 1.000 12.736 154 ASN A N 1
ATOM 2003 C CA . ASN A 1 154 ? -8.101 2.900 27.594 1.000 12.645 154 ASN A CA 1
ATOM 2004 C C . ASN A 1 154 ? -8.284 3.769 26.336 1.000 13.206 154 ASN A C 1
ATOM 2005 O O . ASN A 1 154 ? -7.343 4.503 25.961 1.000 12.087 154 ASN A O 1
ATOM 2016 N N . ASN A 1 155 ? -9.433 3.681 25.664 1.000 12.239 155 ASN A N 1
ATOM 2017 C CA . ASN A 1 155 ? -9.657 4.609 24.542 1.000 11.832 155 ASN A CA 1
ATOM 2018 C C . ASN A 1 155 ? -9.632 6.055 25.046 1.000 12.217 155 ASN A C 1
ATOM 2019 O O . ASN A 1 155 ? -9.053 6.925 24.369 1.000 12.707 155 ASN A O 1
ATOM 2030 N N . ALA A 1 156 ? -10.202 6.326 26.234 1.000 12.285 156 ALA A N 1
ATOM 2031 C CA . ALA A 1 156 ? -10.234 7.697 26.750 1.000 12.888 156 ALA A CA 1
ATOM 2032 C C . ALA A 1 156 ? -8.793 8.181 27.029 1.000 12.921 156 ALA A C 1
ATOM 2033 O O . ALA A 1 156 ? -8.445 9.332 26.697 1.000 12.359 156 ALA A O 1
ATOM 2040 N N . LYS A 1 157 ? -7.948 7.316 27.619 1.000 11.738 157 LYS A N 1
ATOM 2041 C CA . LYS A 1 157 ? -6.562 7.733 27.913 1.000 12.605 157 LYS A CA 1
ATOM 2042 C C . LYS A 1 157 ? -5.745 7.835 26.615 1.000 11.732 157 LYS A C 1
ATOM 2043 O O . LYS A 1 157 ? -4.972 8.768 26.425 1.000 12.741 157 LYS A O 1
ATOM 2062 N N . GLN A 1 158 ? -5.944 6.891 25.684 1.000 11.753 158 GLN A N 1
ATOM 2063 C CA . GLN A 1 158 ? -5.281 6.946 24.379 1.000 11.233 158 GLN A CA 1
ATOM 2064 C C . GLN A 1 158 ? -5.581 8.274 23.685 1.000 10.451 158 GLN A C 1
ATOM 2065 O O . GLN A 1 158 ? -4.682 8.926 23.169 1.000 10.874 158 GLN A O 1
ATOM 2079 N N . LYS A 1 159 ? -6.856 8.665 23.726 1.000 10.790 159 LYS A N 1
ATOM 2080 C CA . LYS A 1 159 ? -7.277 9.920 23.077 1.000 11.487 159 LYS A CA 1
ATOM 2081 C C . LYS A 1 159 ? -6.647 11.120 23.789 1.000 10.515 159 LYS A C 1
ATOM 2082 O O . LYS A 1 159 ? -6.067 11.968 23.158 1.000 11.489 159 LYS A O 1
ATOM 2101 N N . ALA A 1 160 ? -6.749 11.169 25.111 1.000 11.235 160 ALA A N 1
ATOM 2102 C CA . ALA A 1 160 ? -6.204 12.306 25.873 1.000 12.033 160 ALA A CA 1
ATOM 2103 C C . ALA A 1 160 ? -4.696 12.418 25.682 1.000 10.698 160 ALA A C 1
ATOM 2104 O O . ALA A 1 160 ? -4.183 13.534 25.462 1.000 12.000 160 ALA A O 1
ATOM 2111 N N . PHE A 1 161 ? -4.017 11.286 25.779 1.000 10.864 161 PHE A N 1
ATOM 2112 C CA . PHE A 1 161 ? -2.563 11.325 25.608 1.000 11.477 161 PHE A CA 1
ATOM 2113 C C . PHE A 1 161 ? -2.161 11.758 24.208 1.000 10.448 161 PHE A C 1
ATOM 2114 O O . PHE A 1 161 ? -1.360 12.668 24.010 1.000 11.202 161 PHE A O 1
ATOM 2131 N N . TRP A 1 162 ? -2.740 11.130 23.188 1.000 10.711 162 TRP A N 1
ATOM 2132 C CA . TRP A 1 162 ? -2.372 11.510 21.824 1.000 10.523 162 TRP A CA 1
ATOM 2133 C C . TRP A 1 162 ? -2.772 12.943 21.459 1.000 11.072 162 TRP A C 1
ATOM 2134 O O . TRP A 1 162 ? -2.048 13.554 20.679 1.000 11.355 162 TRP A O 1
ATOM 2155 N N . GLU A 1 163 ? -3.909 13.442 21.979 1.000 10.860 163 GLU A N 1
ATOM 2156 C CA . GLU A 1 163 ? -4.238 14.856 21.737 1.000 11.262 163 GLU A CA 1
ATOM 2157 C C . GLU A 1 163 ? -3.068 15.743 22.202 1.000 10.388 163 GLU A C 1
ATOM 2158 O O . GLU A 1 163 ? -2.674 16.736 21.550 1.000 11.642 163 GLU A O 1
ATOM 2170 N N . GLN A 1 164 ? -2.556 15.438 23.402 1.000 10.936 164 GLN A N 1
ATOM 2171 C CA . GLN A 1 164 ? -1.462 16.255 23.975 1.000 11.595 164 GLN A CA 1
ATOM 2172 C C . GLN A 1 164 ? -0.159 16.061 23.209 1.000 11.662 164 GLN A C 1
ATOM 2173 O O . GLN A 1 164 ? 0.506 17.052 22.895 1.000 11.932 164 GLN A O 1
ATOM 2187 N N . ILE A 1 165 ? 0.232 14.815 22.939 1.000 10.891 165 ILE A N 1
ATOM 2188 C CA . ILE A 1 165 ? 1.480 14.553 22.249 1.000 11.228 165 ILE A CA 1
ATOM 2189 C C . ILE A 1 165 ? 1.454 15.238 20.872 1.000 10.782 165 ILE A C 1
ATOM 2190 O O . ILE A 1 165 ? 2.364 15.930 20.472 1.000 11.171 165 ILE A O 1
ATOM 2206 N N . ALA A 1 166 ? 0.359 14.981 20.146 1.000 10.920 166 ALA A N 1
ATOM 2207 C CA . ALA A 1 166 ? 0.232 15.548 18.803 1.000 10.401 166 ALA A CA 1
ATOM 2208 C C . ALA A 1 166 ? 0.210 17.062 18.842 1.000 11.082 166 ALA A C 1
ATOM 2209 O O . ALA A 1 166 ? 0.867 17.670 18.002 1.000 11.630 166 ALA A O 1
ATOM 2216 N N . THR A 1 167 ? -0.552 17.661 19.756 1.000 10.578 167 THR A N 1
ATOM 2217 C CA . THR A 1 167 ? -0.587 19.123 19.822 1.000 12.573 167 THR A CA 1
ATOM 2218 C C . THR A 1 167 ? 0.818 19.672 20.056 1.000 12.453 167 THR A C 1
ATOM 2219 O O . THR A 1 167 ? 1.239 20.608 19.400 1.000 13.406 167 THR A O 1
ATOM 2230 N N . HIS A 1 168 ? 1.562 19.045 20.970 1.000 12.003 168 HIS A N 1
ATOM 2231 C CA A HIS A 1 168 ? 2.839 19.632 21.391 0.700 12.797 168 HIS A CA 1
ATOM 2232 C CA B HIS A 1 168 ? 2.849 19.627 21.380 0.300 12.784 168 HIS A CA 1
ATOM 2233 C C . HIS A 1 168 ? 3.894 19.475 20.279 1.000 12.995 168 HIS A C 1
ATOM 2234 O O . HIS A 1 168 ? 4.780 20.325 20.161 1.000 14.263 168 HIS A O 1
ATOM 2262 N N . LEU A 1 169 ? 3.786 18.393 19.485 1.000 12.096 169 LEU A N 1
ATOM 2263 C CA . LEU A 1 169 ? 4.783 18.098 18.457 1.000 13.035 169 LEU A CA 1
ATOM 2264 C C . LEU A 1 169 ? 4.260 18.460 17.049 1.000 11.815 169 LEU A C 1
ATOM 2265 O O . LEU A 1 169 ? 4.867 18.039 16.072 1.000 12.238 169 LEU A O 1
ATOM 2281 N N . ARG A 1 170 ? 3.154 19.220 16.968 1.000 12.008 170 ARG A N 1
ATOM 2282 C CA . ARG A 1 170 ? 2.420 19.433 15.711 1.000 12.223 170 ARG A CA 1
ATOM 2283 C C . ARG A 1 170 ? 3.274 20.107 14.629 1.000 11.060 170 ARG A C 1
ATOM 2284 O O . ARG A 1 170 ? 3.036 19.828 13.448 1.000 12.471 170 ARG A O 1
ATOM 2305 N N . ASP A 1 171 ? 4.224 20.980 14.986 1.000 12.613 171 ASP A N 1
ATOM 2306 C CA . ASP A 1 171 ? 4.900 21.795 13.975 1.000 12.360 171 ASP A CA 1
ATOM 2307 C C . ASP A 1 171 ? 6.101 21.115 13.338 1.000 11.814 171 ASP A C 1
ATOM 2308 O O . ASP A 1 171 ? 6.693 21.705 12.441 1.000 14.056 171 ASP A O 1
ATOM 2317 N N . PHE A 1 172 ? 6.499 19.915 13.766 1.000 13.020 172 PHE A N 1
ATOM 2318 C CA . PHE A 1 172 ? 7.601 19.232 13.081 1.000 12.290 172 PHE A CA 1
ATOM 2319 C C . PHE A 1 172 ? 7.144 18.755 11.704 1.000 11.957 172 PHE A C 1
ATOM 2320 O O . PHE A 1 172 ? 5.977 18.353 11.540 1.000 12.686 172 PHE A O 1
ATOM 2337 N N . ASP A 1 173 ? 8.096 18.740 10.787 1.000 11.631 173 ASP A N 1
ATOM 2338 C CA . ASP A 1 173 ? 7.795 18.295 9.417 1.000 11.814 173 ASP A CA 1
ATOM 2339 C C . ASP A 1 173 ? 7.797 16.765 9.338 1.000 10.959 173 ASP A C 1
ATOM 2340 O O . ASP A 1 173 ? 7.732 16.076 10.395 1.000 10.974 173 ASP A O 1
ATOM 2349 N N . GLU A 1 174 ? 7.798 16.216 8.108 1.000 11.513 174 GLU A N 1
ATOM 2350 C CA . GLU A 1 174 ? 7.589 14.785 7.923 1.000 11.840 174 GLU A CA 1
ATOM 2351 C C . GLU A 1 174 ? 8.782 13.940 8.406 1.000 11.748 174 GLU A C 1
ATOM 2352 O O . GLU A 1 174 ? 8.724 12.720 8.372 1.000 13.451 174 GLU A O 1
ATOM 2364 N N . HIS A 1 175 ? 9.842 14.574 8.919 1.000 12.364 175 HIS A N 1
ATOM 2365 C CA . HIS A 1 175 ? 10.874 13.764 9.624 1.000 13.599 175 HIS A CA 1
ATOM 2366 C C . HIS A 1 175 ? 10.282 13.072 10.839 1.000 13.288 175 HIS A C 1
ATOM 2367 O O . HIS A 1 175 ? 10.847 12.037 11.243 1.000 14.268 175 HIS A O 1
ATOM 2382 N N . LEU A 1 176 ? 9.228 13.641 11.428 1.000 11.783 176 LEU A N 1
ATOM 2383 C CA . LEU A 1 176 ? 8.587 13.045 12.617 1.000 10.777 176 LEU A CA 1
ATOM 2384 C C . LEU A 1 176 ? 7.383 12.207 12.232 1.000 9.893 176 LEU A C 1
ATOM 2385 O O . LEU A 1 176 ? 6.406 12.748 11.590 1.000 10.447 176 LEU A O 1
ATOM 2401 N N . LEU A 1 177 ? 7.375 10.969 12.644 1.000 10.004 177 LEU A N 1
ATOM 2402 C CA . LEU A 1 177 ? 6.294 10.008 12.511 1.000 9.436 177 LEU A CA 1
ATOM 2403 C C . LEU A 1 177 ? 5.774 9.652 13.886 1.000 10.047 177 LEU A C 1
ATOM 2404 O O . LEU A 1 177 ? 6.567 9.675 14.881 1.000 10.921 177 LEU A O 1
ATOM 2420 N N . PHE A 1 178 ? 4.525 9.261 14.014 1.000 9.507 178 PHE A N 1
ATOM 2421 C CA . PHE A 1 178 ? 3.962 8.770 15.266 1.000 9.615 178 PHE A CA 1
ATOM 2422 C C . PHE A 1 178 ? 3.589 7.320 15.177 1.000 10.059 178 PHE A C 1
ATOM 2423 O O . PHE A 1 178 ? 2.950 6.941 14.138 1.000 10.735 178 PHE A O 1
ATOM 2440 N N . ALA A 1 179 ? 3.782 6.519 16.220 1.000 10.270 179 ALA A N 1
ATOM 2441 C CA . ALA A 1 179 ? 3.395 5.131 16.361 1.000 10.114 179 ALA A CA 1
ATOM 2442 C C . ALA A 1 179 ? 2.452 5.004 17.523 1.000 10.052 179 ALA A C 1
ATOM 2443 O O . ALA A 1 179 ? 2.805 5.448 18.662 1.000 11.590 179 ALA A O 1
ATOM 2450 N N . GLY A 1 180 ? 1.228 4.528 17.358 1.000 10.194 180 GLY A N 1
ATOM 2451 C CA . GLY A 1 180 ? 0.220 4.671 18.378 1.000 10.586 180 GLY A CA 1
ATOM 2452 C C . GLY A 1 180 ? 0.423 3.815 19.646 1.000 10.000 180 GLY A C 1
ATOM 2453 O O . GLY A 1 180 ? -0.093 4.219 20.697 1.000 10.699 180 GLY A O 1
ATOM 2457 N N . THR A 1 181 ? 1.024 2.656 19.478 1.000 9.939 181 THR A N 1
ATOM 2458 C CA . THR A 1 181 ? 1.252 1.635 20.512 1.000 9.743 181 THR A CA 1
ATOM 2459 C C . THR A 1 181 ? 2.638 1.009 20.247 1.000 9.434 181 THR A C 1
ATOM 2460 O O . THR A 1 181 ? 3.352 1.422 19.380 1.000 10.168 181 THR A O 1
ATOM 2471 N N . ASN A 1 182 ? 3.005 0.050 21.108 1.000 9.636 182 ASN A N 1
ATOM 2472 C CA . ASN A 1 182 ? 4.266 -0.681 20.963 1.000 9.664 182 ASN A CA 1
ATOM 2473 C C . ASN A 1 182 ? 3.992 -2.141 20.622 1.000 9.321 182 ASN A C 1
ATOM 2474 O O . ASN A 1 182 ? 3.981 -2.492 19.437 1.000 10.223 182 ASN A O 1
ATOM 2485 N N . GLU A 1 183 ? 3.723 -3.003 21.611 1.000 10.130 183 GLU A N 1
ATOM 2486 C CA . GLU A 1 183 ? 3.484 -4.447 21.416 1.000 10.618 183 GLU A CA 1
ATOM 2487 C C . GLU A 1 183 ? 2.160 -4.861 22.028 1.000 10.211 183 GLU A C 1
ATOM 2488 O O . GLU A 1 183 ? 2.062 -5.703 22.947 1.000 11.673 183 GLU A O 1
ATOM 2500 N N . PRO A 1 184 ? 1.047 -4.255 21.536 1.000 10.553 184 PRO A N 1
ATOM 2501 C CA . PRO A 1 184 ? -0.246 -4.498 22.158 1.000 10.857 184 PRO A CA 1
ATOM 2502 C C . PRO A 1 184 ? -0.579 -5.999 22.234 1.000 10.568 184 PRO A C 1
ATOM 2503 O O . PRO A 1 184 ? -0.475 -6.731 21.233 1.000 11.635 184 PRO A O 1
ATOM 2514 N N . ASN A 1 185 ? -0.911 -6.493 23.432 1.000 11.724 185 ASN A N 1
ATOM 2515 C CA . ASN A 1 185 ? -1.085 -7.916 23.710 1.000 13.071 185 ASN A CA 1
ATOM 2516 C C . ASN A 1 185 ? -2.466 -8.399 23.253 1.000 14.249 185 ASN A C 1
ATOM 2517 O O . ASN A 1 185 ? -3.346 -8.599 24.050 1.000 14.128 185 ASN A O 1
ATOM 2528 N N . ALA A 1 186 ? -2.618 -8.531 21.937 1.000 13.534 186 ALA A N 1
ATOM 2529 C CA . ALA A 1 186 ? -3.849 -9.072 21.353 1.000 14.418 186 ALA A CA 1
ATOM 2530 C C . ALA A 1 186 ? -3.549 -10.463 20.783 1.000 14.894 186 ALA A C 1
ATOM 2531 O O . ALA A 1 186 ? -2.721 -10.575 19.859 1.000 15.982 186 ALA A O 1
ATOM 2538 N N . GLU A 1 187 ? -4.209 -11.481 21.314 1.000 17.861 187 GLU A N 1
ATOM 2539 C CA . GLU A 1 187 ? -3.905 -12.878 20.989 1.000 21.011 187 GLU A CA 1
ATOM 2540 C C . GLU A 1 187 ? -5.049 -13.578 20.266 1.000 20.872 187 GLU A C 1
ATOM 2541 O O . GLU A 1 187 ? -4.854 -14.726 19.858 1.000 22.503 187 GLU A O 1
ATOM 2553 N N . ASN A 1 188 ? -6.201 -12.906 20.076 1.000 18.824 188 ASN A N 1
ATOM 2554 C CA . ASN A 1 188 ? -7.359 -13.558 19.459 1.000 20.085 188 ASN A CA 1
ATOM 2555 C C . ASN A 1 188 ? -8.172 -12.462 18.776 1.000 17.438 188 ASN A C 1
ATOM 2556 O O . ASN A 1 188 ? -7.867 -11.260 18.934 1.000 16.754 188 ASN A O 1
ATOM 2567 N N . ALA A 1 189 ? -9.244 -12.868 18.101 1.000 17.761 189 ALA A N 1
ATOM 2568 C CA . ALA A 1 189 ? -10.043 -11.912 17.331 1.000 18.124 189 ALA A CA 1
ATOM 2569 C C . ALA A 1 189 ? -10.733 -10.899 18.244 1.000 15.401 189 ALA A C 1
ATOM 2570 O O . ALA A 1 189 ? -10.858 -9.748 17.854 1.000 16.619 189 ALA A O 1
ATOM 2577 N N . GLU A 1 190 ? -11.210 -11.338 19.414 1.000 17.465 190 GLU A N 1
ATOM 2578 C CA . GLU A 1 190 ? -11.890 -10.442 20.354 1.000 18.144 190 GLU A CA 1
ATOM 2579 C C . GLU A 1 190 ? -10.940 -9.331 20.811 1.000 16.728 190 GLU A C 1
ATOM 2580 O O . GLU A 1 190 ? -11.309 -8.143 20.775 1.000 17.361 190 GLU A O 1
ATOM 2592 N N . GLN A 1 191 ? -9.700 -9.680 21.097 1.000 15.902 191 GLN A N 1
ATOM 2593 C CA . GLN A 1 191 ? -8.699 -8.681 21.516 1.000 15.382 191 GLN A CA 1
ATOM 2594 C C . GLN A 1 191 ? -8.276 -7.820 20.312 1.000 15.241 191 GLN A C 1
ATOM 2595 O O . GLN A 1 191 ? -8.095 -6.627 20.465 1.000 14.485 191 GLN A O 1
ATOM 2609 N N . MET A 1 192 ? -8.112 -8.444 19.136 1.000 13.791 192 MET A N 1
ATOM 2610 C CA . MET A 1 192 ? -7.825 -7.686 17.908 1.000 13.260 192 MET A CA 1
ATOM 2611 C C . MET A 1 192 ? -8.900 -6.595 17.683 1.000 13.017 192 MET A C 1
ATOM 2612 O O . MET A 1 192 ? -8.514 -5.498 17.258 1.000 14.216 192 MET A O 1
ATOM 2626 N N . ASP A 1 193 ? -10.187 -6.880 17.955 1.000 14.474 193 ASP A N 1
ATOM 2627 C CA . ASP A 1 193 ? -11.220 -5.851 17.753 1.000 15.817 193 ASP A CA 1
ATOM 2628 C C . ASP A 1 193 ? -10.986 -4.681 18.700 1.000 12.995 193 ASP A C 1
ATOM 2629 O O . ASP A 1 193 ? -11.089 -3.539 18.316 1.000 13.873 193 ASP A O 1
ATOM 2638 N N . VAL A 1 194 ? -10.571 -4.968 19.947 1.000 13.911 194 VAL A N 1
ATOM 2639 C CA . VAL A 1 194 ? -10.239 -3.882 20.891 1.000 12.913 194 VAL A CA 1
ATOM 2640 C C . VAL A 1 194 ? -9.030 -3.102 20.377 1.000 11.219 194 VAL A C 1
ATOM 2641 O O . VAL A 1 194 ? -9.046 -1.880 20.391 1.000 13.720 194 VAL A O 1
ATOM 2654 N N . LEU A 1 195 ? -8.008 -3.813 19.922 1.000 11.564 195 LEU A N 1
ATOM 2655 C CA . LEU A 1 195 ? -6.819 -3.130 19.394 1.000 11.361 195 LEU A CA 1
ATOM 2656 C C . LEU A 1 195 ? -7.156 -2.238 18.201 1.000 11.656 195 LEU A C 1
ATOM 2657 O O . LEU A 1 195 ? -6.693 -1.117 18.095 1.000 10.917 195 LEU A O 1
ATOM 2673 N N . ASN A 1 196 ? -8.032 -2.736 17.284 1.000 11.557 196 ASN A N 1
ATOM 2674 C CA . ASN A 1 196 ? -8.464 -1.890 16.180 1.000 12.489 196 ASN A CA 1
ATOM 2675 C C . ASN A 1 196 ? -9.060 -0.587 16.690 1.000 12.154 196 ASN A C 1
ATOM 2676 O O . ASN A 1 196 ? -8.805 0.460 16.106 1.000 11.511 196 ASN A O 1
ATOM 2687 N N . SER A 1 197 ? -9.848 -0.645 17.743 1.000 12.651 197 SER A N 1
ATOM 2688 C CA . SER A 1 197 ? -10.419 0.559 18.349 1.000 12.252 197 SER A CA 1
ATOM 2689 C C . SER A 1 197 ? -9.341 1.502 18.919 1.000 11.135 197 SER A C 1
ATOM 2690 O O . SER A 1 197 ? -9.391 2.698 18.677 1.000 11.119 197 SER A O 1
ATOM 2698 N N . TYR A 1 198 ? -8.341 0.937 19.606 1.000 11.455 198 TYR A N 1
ATOM 2699 C CA . TYR A 1 198 ? -7.253 1.770 20.153 1.000 10.341 198 TYR A CA 1
ATOM 2700 C C . TYR A 1 198 ? -6.488 2.463 19.022 1.000 10.120 198 TYR A C 1
ATOM 2701 O O . TYR A 1 198 ? -6.034 3.604 19.179 1.000 10.730 198 TYR A O 1
ATOM 2719 N N . LEU A 1 199 ? -6.291 1.752 17.904 1.000 10.554 199 LEU A N 1
ATOM 2720 C CA . LEU A 1 199 ? -5.571 2.319 16.760 1.000 10.588 199 LEU A CA 1
ATOM 2721 C C . LEU A 1 199 ? -6.388 3.422 16.082 1.000 9.444 199 LEU A C 1
ATOM 2722 O O . LEU A 1 199 ? -5.833 4.424 15.687 1.000 11.206 199 LEU A O 1
ATOM 2738 N N . GLN A 1 200 ? -7.698 3.180 15.937 1.000 10.431 200 GLN A N 1
ATOM 2739 C CA . GLN A 1 200 ? -8.589 4.229 15.378 1.000 9.852 200 GLN A CA 1
ATOM 2740 C C . GLN A 1 200 ? -8.608 5.473 16.270 1.000 9.659 200 GLN A C 1
ATOM 2741 O O . GLN A 1 200 ? -8.571 6.599 15.744 1.000 10.521 200 GLN A O 1
ATOM 2755 N N . THR A 1 201 ? -8.632 5.261 17.602 1.000 10.129 201 THR A N 1
ATOM 2756 C CA . THR A 1 201 ? -8.593 6.403 18.514 1.000 10.535 201 THR A CA 1
ATOM 2757 C C . THR A 1 201 ? -7.329 7.249 18.322 1.000 10.119 201 THR A C 1
ATOM 2758 O O . THR A 1 201 ? -7.385 8.474 18.333 1.000 11.273 201 THR A O 1
ATOM 2769 N N . PHE A 1 202 ? -6.204 6.554 18.195 1.000 10.230 202 PHE A N 1
ATOM 2770 C CA . PHE A 1 202 ? -4.927 7.205 17.945 1.000 10.098 202 PHE A CA 1
ATOM 2771 C C . PHE A 1 202 ? -4.989 8.103 16.709 1.000 10.614 202 PHE A C 1
ATOM 2772 O O . PHE A 1 202 ? -4.655 9.254 16.728 1.000 10.715 202 PHE A O 1
ATOM 2789 N N . VAL A 1 203 ? -5.439 7.483 15.587 1.000 10.022 203 VAL A N 1
ATOM 2790 C CA . VAL A 1 203 ? -5.470 8.240 14.323 1.000 9.265 203 VAL A CA 1
ATOM 2791 C C . VAL A 1 203 ? -6.371 9.464 14.481 1.000 10.042 203 VAL A C 1
ATOM 2792 O O . VAL A 1 203 ? -5.983 10.569 14.080 1.000 11.744 203 VAL A O 1
ATOM 2805 N N . ASP A 1 204 ? -7.578 9.221 14.998 1.000 10.077 204 ASP A N 1
ATOM 2806 C CA . ASP A 1 204 ? -8.557 10.315 15.133 1.000 11.105 204 ASP A CA 1
ATOM 2807 C C . ASP A 1 204 ? -7.990 11.456 15.982 1.000 11.273 204 ASP A C 1
ATOM 2808 O O . ASP A 1 204 ? -8.164 12.616 15.696 1.000 11.524 204 ASP A O 1
ATOM 2817 N N . ALA A 1 205 ? -7.330 11.061 17.079 1.000 11.277 205 ALA A N 1
ATOM 2818 C CA . ALA A 1 205 ? -6.827 12.081 18.026 1.000 10.725 205 ALA A CA 1
ATOM 2819 C C . ALA A 1 205 ? -5.760 12.925 17.321 1.000 11.023 205 ALA A C 1
ATOM 2820 O O . ALA A 1 205 ? -5.761 14.163 17.406 1.000 11.583 205 ALA A O 1
ATOM 2827 N N . VAL A 1 206 ? -4.827 12.262 16.639 1.000 10.127 206 VAL A N 1
ATOM 2828 C CA . VAL A 1 206 ? -3.757 12.986 15.960 1.000 10.144 206 VAL A CA 1
ATOM 2829 C C . VAL A 1 206 ? -4.378 13.934 14.927 1.000 9.746 206 VAL A C 1
ATOM 2830 O O . VAL A 1 206 ? -4.058 15.089 14.824 1.000 10.612 206 VAL A O 1
ATOM 2843 N N . ARG A 1 207 ? -5.196 13.353 14.031 1.000 10.663 207 ARG A N 1
ATOM 2844 C CA . ARG A 1 207 ? -5.774 14.168 12.945 1.000 10.661 207 ARG A CA 1
ATOM 2845 C C . ARG A 1 207 ? -6.579 15.343 13.492 1.000 10.535 207 ARG A C 1
ATOM 2846 O O . ARG A 1 207 ? -6.582 16.419 12.870 1.000 11.651 207 ARG A O 1
ATOM 2867 N N . SER A 1 208 ? -7.228 15.183 14.640 1.000 11.068 208 SER A N 1
ATOM 2868 C CA . SER A 1 208 ? -8.096 16.221 15.176 1.000 11.721 208 SER A CA 1
ATOM 2869 C C . SER A 1 208 ? -7.304 17.497 15.450 1.000 12.110 208 SER A C 1
ATOM 2870 O O . SER A 1 208 ? -7.871 18.586 15.524 1.000 12.711 208 SER A O 1
ATOM 2878 N N . THR A 1 209 ? -5.998 17.367 15.721 1.000 10.933 209 THR A N 1
ATOM 2879 C CA . THR A 1 209 ? -5.191 18.530 16.102 1.000 11.662 209 THR A CA 1
ATOM 2880 C C . THR A 1 209 ? -4.773 19.377 14.906 1.000 11.291 209 THR A C 1
ATOM 2881 O O . THR A 1 209 ? -4.385 20.515 15.091 1.000 12.032 209 THR A O 1
ATOM 2892 N N . GLY A 1 210 ? -5.005 18.852 13.708 1.000 11.627 210 GLY A N 1
ATOM 2893 C CA . GLY A 1 210 ? -4.763 19.652 12.516 1.000 11.349 210 GLY A CA 1
ATOM 2894 C C . GLY A 1 210 ? -3.320 20.066 12.313 1.000 11.253 210 GLY A C 1
ATOM 2895 O O . GLY A 1 210 ? -2.401 19.316 12.625 1.000 11.921 210 GLY A O 1
ATOM 2899 N N . GLY A 1 211 ? -3.120 21.172 11.616 1.000 11.683 211 GLY A N 1
ATOM 2900 C CA . GLY A 1 211 ? -1.794 21.587 11.196 1.000 11.254 211 GLY A CA 1
ATOM 2901 C C . GLY A 1 211 ? -1.120 20.508 10.369 1.000 11.159 211 GLY A C 1
ATOM 2902 O O . GLY A 1 211 ? -1.765 19.783 9.615 1.000 11.352 211 GLY A O 1
ATOM 2906 N N . LYS A 1 212 ? 0.177 20.314 10.596 1.000 11.241 212 LYS A N 1
ATOM 2907 C CA . LYS A 1 212 ? 0.928 19.261 9.912 1.000 11.098 212 LYS A CA 1
ATOM 2908 C C . LYS A 1 212 ? 0.451 17.870 10.310 1.000 10.233 212 LYS A C 1
ATOM 2909 O O . LYS A 1 212 ? 0.682 16.889 9.565 1.000 10.671 212 LYS A O 1
ATOM 2928 N N . ASN A 1 213 ? -0.222 17.767 11.451 1.000 11.126 213 ASN A N 1
ATOM 2929 C CA . ASN A 1 213 ? -0.754 16.480 11.879 1.000 11.572 213 ASN A CA 1
ATOM 2930 C C . ASN A 1 213 ? -1.939 16.025 10.993 1.000 10.764 213 ASN A C 1
ATOM 2931 O O . ASN A 1 213 ? -2.343 14.870 11.086 1.000 12.496 213 ASN A O 1
ATOM 2942 N N . ALA A 1 214 ? -2.453 16.915 10.115 1.000 10.548 214 ALA A N 1
ATOM 2943 C CA . ALA A 1 214 ? -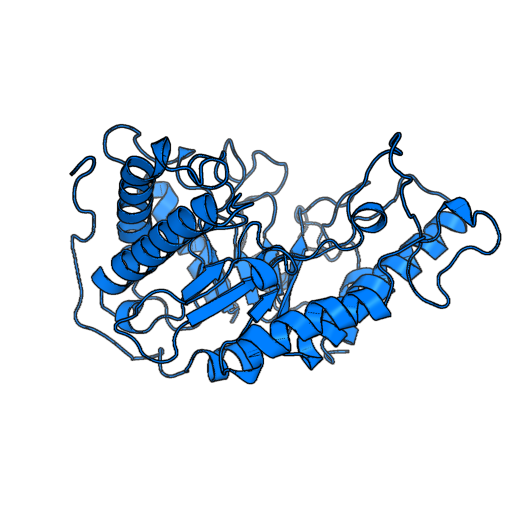3.445 16.516 9.115 1.000 11.114 214 ALA A CA 1
ATOM 2944 C C . ALA A 1 214 ? -2.818 15.564 8.099 1.000 11.456 214 ALA A C 1
ATOM 2945 O O . ALA A 1 214 ? -3.557 14.793 7.443 1.000 12.339 214 ALA A O 1
ATOM 2952 N N . TYR A 1 215 ? -1.485 15.637 7.936 1.000 11.039 215 TYR A N 1
ATOM 2953 C CA . TYR A 1 215 ? -0.764 14.934 6.863 1.000 11.848 215 TYR A CA 1
ATOM 2954 C C . TYR A 1 215 ? 0.270 13.935 7.377 1.000 11.450 215 TYR A C 1
ATOM 2955 O O . TYR A 1 215 ? 0.811 13.176 6.609 1.000 17.345 215 TYR A O 1
ATOM 2973 N N . ARG A 1 216 ? 0.593 13.972 8.661 1.000 10.741 216 ARG A N 1
ATOM 2974 C CA . ARG A 1 216 ? 1.734 13.209 9.162 1.000 10.436 216 ARG A CA 1
ATOM 2975 C C . ARG A 1 216 ? 1.524 11.703 8.935 1.000 9.367 216 ARG A C 1
ATOM 2976 O O . ARG A 1 216 ? 0.473 11.153 9.263 1.000 11.280 216 ARG A O 1
ATOM 2997 N N . VAL A 1 217 ? 2.613 11.028 8.584 1.000 10.286 217 VAL A N 1
ATOM 2998 C CA . VAL A 1 217 ? 2.602 9.573 8.514 1.000 10.061 217 VAL A CA 1
ATOM 2999 C C . VAL A 1 217 ? 2.455 8.973 9.906 1.000 9.596 217 VAL A C 1
ATOM 3000 O O . VAL A 1 217 ? 3.185 9.365 10.866 1.000 10.654 217 VAL A O 1
ATOM 3013 N N . LEU A 1 218 ? 1.531 8.047 10.067 1.000 9.467 218 LEU A N 1
ATOM 3014 C CA . LEU A 1 218 ? 1.244 7.354 11.308 1.000 9.030 218 LEU A CA 1
ATOM 3015 C C . LEU A 1 218 ? 1.493 5.883 11.122 1.000 8.803 218 LEU A C 1
ATOM 3016 O O . LEU A 1 218 ? 1.302 5.322 10.011 1.000 10.365 218 LEU A O 1
ATOM 3032 N N . VAL A 1 219 ? 1.916 5.199 12.196 1.000 10.389 219 VAL A N 1
ATOM 3033 C CA . VAL A 1 219 ? 2.364 3.820 12.159 1.000 10.243 219 VAL A CA 1
ATOM 3034 C C . VAL A 1 219 ? 1.517 3.043 13.138 1.000 9.341 219 VAL A C 1
ATOM 3035 O O . VAL A 1 219 ? 1.355 3.439 14.325 1.000 10.443 219 VAL A O 1
ATOM 3048 N N . LEU A 1 220 ? 0.906 1.966 12.659 1.000 10.463 220 LEU A N 1
ATOM 3049 C CA . LEU A 1 220 ? -0.038 1.143 13.412 1.000 10.468 220 LEU A CA 1
ATOM 3050 C C . LEU A 1 220 ? 0.541 -0.248 13.602 1.000 9.214 220 LEU A C 1
ATOM 3051 O O . LEU A 1 220 ? 1.132 -0.813 12.700 1.000 10.933 220 LEU A O 1
ATOM 3067 N N . GLN A 1 221 ? 0.357 -0.774 14.822 1.000 8.772 221 GLN A N 1
ATOM 3068 C CA . GLN A 1 221 ? 0.994 -2.021 15.254 1.000 9.209 221 GLN A CA 1
ATOM 3069 C C . GLN A 1 221 ? 0.096 -3.247 15.067 1.000 9.175 221 GLN A C 1
ATOM 3070 O O . GLN A 1 221 ? -1.049 -3.235 15.509 1.000 10.878 221 GLN A O 1
ATOM 3084 N N . GLY A 1 222 ? 0.673 -4.297 14.478 1.000 11.010 222 GLY A N 1
ATOM 3085 C CA . GLY A 1 222 ? -0.006 -5.582 14.455 1.000 11.975 222 GLY A CA 1
ATOM 3086 C C . GLY A 1 222 ? -0.104 -6.154 15.869 1.000 11.481 222 GLY A C 1
ATOM 3087 O O . GLY A 1 222 ? 0.595 -5.691 16.794 1.000 11.838 222 GLY A O 1
ATOM 3091 N N . PRO A 1 223 ? -0.944 -7.162 16.098 1.000 11.345 223 PRO A N 1
ATOM 3092 C CA . PRO A 1 223 ? -1.133 -7.787 17.397 1.000 11.492 223 PRO A CA 1
ATOM 3093 C C . PRO A 1 223 ? 0.192 -8.412 17.859 1.000 12.407 223 PRO A C 1
ATOM 3094 O O . PRO A 1 223 ? 0.830 -9.188 17.150 1.000 11.772 223 PRO A O 1
ATOM 3105 N N . VAL A 1 224 ? 0.621 -7.968 19.055 1.000 11.942 224 VAL A N 1
ATOM 3106 C CA . VAL A 1 224 ? 1.907 -8.320 19.715 1.000 12.311 224 VAL A CA 1
ATOM 3107 C C . VAL A 1 224 ? 3.066 -7.922 18.835 1.000 11.425 224 VAL A C 1
ATOM 3108 O O . VAL A 1 224 ? 4.186 -8.371 19.075 1.000 13.020 224 VAL A O 1
ATOM 3121 N N . THR A 1 225 ? 2.843 -7.071 17.816 1.000 11.929 225 THR A N 1
ATOM 3122 C CA . THR A 1 225 ? 3.820 -6.875 16.722 1.000 11.384 225 THR A CA 1
ATOM 3123 C C . THR A 1 225 ? 4.404 -8.204 16.244 1.000 11.040 225 THR A C 1
ATOM 3124 O O . THR A 1 225 ? 5.539 -8.239 15.725 1.000 12.397 225 THR A O 1
ATOM 3135 N N . ASP A 1 226 ? 3.606 -9.284 16.282 1.000 12.057 226 ASP A N 1
ATOM 3136 C CA . ASP A 1 226 ? 4.092 -10.603 15.870 1.000 11.285 226 ASP A CA 1
ATOM 3137 C C . ASP A 1 226 ? 3.638 -10.885 14.436 1.000 12.065 226 ASP A C 1
ATOM 3138 O O . ASP A 1 226 ? 2.432 -10.682 14.145 1.000 12.738 226 ASP A O 1
ATOM 3147 N N . ILE A 1 227 ? 4.560 -11.281 13.575 1.000 12.431 227 ILE A N 1
ATOM 3148 C CA . ILE A 1 227 ? 4.215 -11.468 12.155 1.000 12.267 227 ILE A CA 1
ATOM 3149 C C . ILE A 1 227 ? 3.095 -12.505 12.029 1.000 13.256 227 ILE A C 1
ATOM 3150 O O . ILE A 1 227 ? 2.139 -12.258 11.270 1.000 14.179 227 ILE A O 1
ATOM 3166 N N . GLU A 1 228 ? 3.188 -13.660 12.680 1.000 13.782 228 GLU A N 1
ATOM 3167 C CA A GLU A 1 228 ? 2.173 -14.712 12.465 0.500 14.571 228 GLU A CA 1
ATO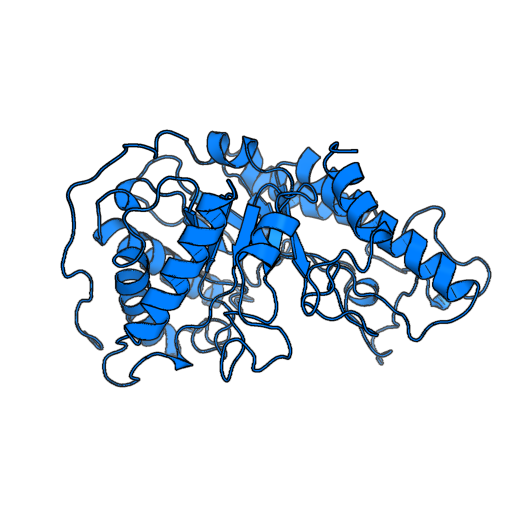M 3168 C CA B GLU A 1 228 ? 2.190 -14.737 12.527 0.500 15.344 228 GLU A CA 1
ATOM 3169 C C . GLU A 1 228 ? 0.835 -14.266 13.037 1.000 15.020 228 GLU A C 1
ATOM 3170 O O . GLU A 1 228 ? -0.179 -14.448 12.349 1.000 15.415 228 GLU A O 1
ATOM 3192 N N . LYS A 1 229 ? 0.801 -13.621 14.186 1.000 14.356 229 LYS A N 1
ATOM 3193 C CA . LYS A 1 229 ? -0.480 -13.197 14.751 1.000 14.068 229 LYS A CA 1
ATOM 3194 C C . LYS A 1 229 ? -1.086 -12.107 13.870 1.000 13.897 229 LYS A C 1
ATOM 3195 O O . LYS A 1 229 ? -2.325 -12.076 13.714 1.000 14.906 229 LYS A O 1
ATOM 3207 N N . THR A 1 230 ? -0.271 -11.229 13.338 1.000 11.971 230 THR A N 1
ATOM 3208 C CA . THR A 1 230 ? -0.699 -10.193 12.393 1.000 12.577 230 THR A CA 1
ATOM 3209 C C . THR A 1 230 ? -1.312 -10.828 11.155 1.000 12.378 230 THR A C 1
ATOM 3210 O O . THR A 1 230 ? -2.419 -10.448 10.735 1.000 13.371 230 THR A O 1
ATOM 3221 N N . ASN A 1 231 ? -0.616 -11.779 10.567 1.000 12.906 231 ASN A N 1
ATOM 3222 C CA . ASN A 1 231 ? -1.108 -12.472 9.401 1.000 14.152 231 ASN A CA 1
ATOM 3223 C C . ASN A 1 231 ? -2.456 -13.100 9.720 1.000 14.828 231 ASN A C 1
ATOM 3224 O O . ASN A 1 231 ? -3.308 -13.131 8.827 1.000 18.073 231 ASN A O 1
ATOM 3235 N N . GLU A 1 232 ? -2.642 -13.663 10.905 1.000 15.468 232 GLU A N 1
ATOM 3236 C CA . GLU A 1 232 ? -3.877 -14.391 11.262 1.000 17.230 232 GLU A CA 1
ATOM 3237 C C . GLU A 1 232 ? -5.035 -13.454 11.605 1.000 16.002 232 GLU A C 1
ATOM 3238 O O . GLU A 1 232 ? -6.158 -13.753 11.262 1.000 22.040 232 GLU A O 1
ATOM 3250 N N . LEU A 1 233 ? -4.800 -12.324 12.251 1.000 14.720 233 LEU A N 1
ATOM 3251 C CA . LEU A 1 233 ? -5.847 -11.552 12.956 1.000 13.720 233 LEU A CA 1
ATOM 3252 C C . LEU A 1 233 ? -6.088 -10.162 12.345 1.000 13.329 233 LEU A C 1
ATOM 3253 O O . LEU A 1 233 ? -7.151 -9.605 12.549 1.000 14.903 233 LEU A O 1
ATOM 3269 N N . TRP A 1 234 ? -5.105 -9.562 11.691 1.000 12.548 234 TRP A N 1
ATOM 3270 C CA . TRP A 1 234 ? -5.221 -8.204 11.157 1.000 13.643 234 TRP A CA 1
ATOM 3271 C C . TRP A 1 234 ? -6.189 -8.186 9.986 1.000 15.076 234 TRP A C 1
ATOM 3272 O O . TRP A 1 234 ? -6.060 -9.070 9.097 1.000 17.949 234 TRP A O 1
ATOM 3293 N N . THR A 1 235 ? -7.113 -7.224 9.966 1.000 16.454 235 THR A N 1
ATOM 3294 C CA . THR A 1 235 ? -7.975 -7.141 8.771 1.000 18.935 235 THR A CA 1
ATOM 3295 C C . THR A 1 235 ? -7.982 -5.799 8.089 1.000 17.424 235 THR A C 1
ATOM 3296 O O . THR A 1 235 ? -8.354 -5.763 6.939 1.000 24.865 235 THR A O 1
ATOM 3307 N N . HIS A 1 236 ? -7.787 -4.721 8.812 1.000 15.213 236 HIS A N 1
ATOM 3308 C CA . HIS A 1 236 ? -7.876 -3.408 8.178 1.000 14.296 236 HIS A CA 1
ATOM 3309 C C . HIS A 1 236 ? -7.078 -2.346 8.912 1.000 12.911 236 HIS A C 1
ATOM 3310 O O . HIS A 1 236 ? -7.005 -2.431 10.136 1.000 15.081 236 HIS A O 1
ATOM 3325 N N . MET A 1 237 ? -6.643 -1.342 8.165 1.000 13.325 237 MET A N 1
ATOM 3326 C CA . MET A 1 237 ? -6.165 -0.094 8.745 1.000 13.805 237 MET A CA 1
ATOM 3327 C C . MET A 1 237 ? -7.335 0.684 9.308 1.000 12.407 237 MET A C 1
ATOM 3328 O O . MET A 1 237 ? -8.490 0.565 8.864 1.000 14.081 237 MET A O 1
ATOM 3342 N N . PRO A 1 238 ? -7.081 1.545 10.295 1.000 11.653 238 PRO A N 1
ATOM 3343 C CA . PRO A 1 238 ? -8.043 2.554 10.689 1.000 11.621 238 PRO A CA 1
ATOM 3344 C C . PRO A 1 238 ? -8.442 3.421 9.493 1.000 12.608 238 PRO A C 1
ATOM 3345 O O . PRO A 1 238 ? -7.632 3.674 8.603 1.000 12.844 238 PRO A O 1
ATOM 3356 N N . ALA A 1 239 ? -9.660 3.945 9.583 1.000 11.222 239 ALA A N 1
ATOM 3357 C CA . ALA A 1 239 ? -10.062 5.010 8.673 1.000 12.196 239 ALA A CA 1
ATOM 3358 C C . ALA A 1 239 ? -9.242 6.262 8.908 1.000 11.205 239 ALA A C 1
ATOM 3359 O O . ALA A 1 239 ? -8.943 6.608 10.067 1.000 13.037 239 ALA A O 1
ATOM 3366 N N . ASP A 1 240 ? -8.915 6.987 7.855 1.000 11.578 240 ASP A N 1
ATOM 3367 C CA . ASP A 1 240 ? -8.066 8.163 7.906 1.000 12.289 240 ASP A CA 1
ATOM 3368 C C . ASP A 1 240 ? -8.651 9.231 6.998 1.000 12.580 240 ASP A C 1
ATOM 3369 O O . ASP A 1 240 ? -9.085 8.876 5.878 1.000 15.181 240 ASP A O 1
ATOM 3378 N N . THR A 1 241 ? -8.685 10.471 7.455 1.000 12.461 241 THR A N 1
ATOM 3379 C CA . THR A 1 241 ? -8.959 11.636 6.613 1.000 14.563 241 THR A CA 1
ATOM 3380 C C . THR A 1 241 ? -7.837 11.915 5.640 1.000 14.651 241 THR A C 1
ATOM 3381 O O . THR A 1 241 ? -8.109 12.465 4.571 1.000 16.226 241 THR A O 1
ATOM 3392 N N . ALA A 1 242 ? -6.599 11.558 5.980 1.000 12.685 242 ALA A N 1
ATOM 3393 C CA . ALA A 1 242 ? -5.472 11.654 5.061 1.000 12.476 242 ALA A CA 1
ATOM 3394 C C . ALA A 1 242 ? -5.503 10.463 4.094 1.000 12.361 242 ALA A C 1
ATOM 3395 O O . ALA A 1 242 ? -5.984 9.412 4.431 1.000 14.291 242 ALA A O 1
ATOM 3402 N N . THR A 1 243 ? -4.783 10.603 3.007 1.000 12.437 243 THR A N 1
ATOM 3403 C CA . THR A 1 243 ? -4.644 9.538 2.015 1.000 12.424 243 THR A CA 1
ATOM 3404 C C . THR A 1 243 ? -3.208 9.021 1.964 1.000 12.533 243 THR A C 1
ATOM 3405 O O . THR A 1 243 ? -2.245 9.796 1.823 1.000 12.776 243 THR A O 1
ATOM 3416 N N . ASP A 1 244 ? -3.051 7.719 2.065 1.000 12.403 244 ASP A N 1
ATOM 3417 C CA . ASP A 1 244 ? -1.724 7.116 1.833 1.000 13.095 244 ASP A CA 1
ATOM 3418 C C . ASP A 1 244 ? -0.717 7.638 2.889 1.000 11.685 244 ASP A C 1
ATOM 3419 O O . ASP A 1 244 ? 0.443 7.893 2.545 1.000 12.741 244 ASP A O 1
ATOM 3428 N N . ARG A 1 245 ? -1.171 7.775 4.133 1.000 10.987 245 ARG A N 1
ATOM 3429 C CA A ARG A 1 245 ? -0.250 8.258 5.191 0.500 10.332 245 ARG A CA 1
ATOM 3430 C CA B ARG A 1 245 ? -0.288 8.279 5.210 0.500 10.312 245 ARG A CA 1
ATOM 3431 C C . ARG A 1 245 ? -0.143 7.260 6.335 1.000 9.896 245 ARG A C 1
ATOM 3432 O O . ARG A 1 245 ? 0.157 7.717 7.473 1.000 12.184 245 ARG A O 1
ATOM 3472 N N . LEU A 1 246 ? -0.297 5.985 6.070 1.000 10.270 246 LEU A N 1
ATOM 3473 C CA . LEU A 1 246 ? -0.198 4.968 7.133 1.000 9.984 246 LEU A CA 1
ATOM 3474 C C . LEU A 1 246 ? 0.834 3.923 6.791 1.000 9.851 246 LEU A C 1
ATOM 3475 O O . LEU A 1 246 ? 1.034 3.488 5.660 1.000 10.893 246 LEU A O 1
ATOM 3491 N N . MET A 1 247 ? 1.502 3.423 7.853 1.000 10.231 247 MET A N 1
ATOM 3492 C CA . MET A 1 247 ? 2.376 2.257 7.759 1.000 9.403 247 MET A CA 1
ATOM 3493 C C . MET A 1 247 ? 1.982 1.238 8.836 1.000 8.826 247 MET A C 1
ATOM 3494 O O . MET A 1 247 ? 1.373 1.607 9.830 1.000 9.707 247 MET A O 1
ATOM 3508 N N . ALA A 1 248 ? 2.319 -0.014 8.616 1.000 9.232 248 ALA A N 1
ATOM 3509 C CA . ALA A 1 248 ? 2.136 -1.070 9.628 1.000 9.314 248 ALA A CA 1
ATOM 3510 C C . ALA A 1 248 ? 3.504 -1.270 10.314 1.000 10.611 248 ALA A C 1
ATOM 3511 O O . ALA A 1 248 ? 4.535 -0.953 9.744 1.000 12.785 248 ALA A O 1
ATOM 3518 N N . GLU A 1 249 ? 3.437 -1.853 11.522 1.000 9.610 249 GLU A N 1
ATOM 3519 C CA . GLU A 1 249 ? 4.652 -2.144 12.305 1.000 10.135 249 GLU A CA 1
ATOM 3520 C C . GLU A 1 249 ? 4.565 -3.571 12.853 1.000 10.273 249 GLU A C 1
ATOM 3521 O O . GLU A 1 249 ? 3.565 -3.959 13.478 1.000 11.344 249 GLU A O 1
ATOM 3533 N N . VAL A 1 250 ? 5.661 -4.314 12.651 1.000 10.048 250 VAL A N 1
ATOM 3534 C CA . VAL A 1 250 ? 5.900 -5.596 13.313 1.000 9.527 250 VAL A CA 1
ATOM 3535 C C . VAL A 1 250 ? 7.323 -5.548 13.903 1.000 9.660 250 VAL A C 1
ATOM 3536 O O . VAL A 1 250 ? 8.102 -4.742 13.512 1.000 10.328 250 VAL A O 1
ATOM 3549 N N . HIS A 1 251 ? 7.535 -6.428 14.885 1.000 10.168 251 HIS A N 1
ATOM 3550 C CA . HIS A 1 251 ? 8.850 -6.610 15.502 1.000 10.698 251 HIS A CA 1
ATOM 3551 C C . HIS A 1 251 ? 9.332 -7.981 15.157 1.000 11.292 251 HIS A C 1
ATOM 3552 O O . HIS A 1 251 ? 8.644 -8.772 14.549 1.000 12.510 251 HIS A O 1
ATOM 3567 N N . PHE A 1 252 ? 10.518 -8.330 15.631 1.000 12.145 252 PHE A N 1
ATOM 3568 C CA . PHE A 1 252 ? 11.126 -9.622 15.257 1.000 12.110 252 PHE A CA 1
ATOM 3569 C C . PHE A 1 252 ? 12.205 -10.040 16.249 1.000 13.268 252 PHE A C 1
ATOM 3570 O O . PHE A 1 252 ? 13.198 -9.326 16.333 1.000 14.904 252 PHE A O 1
ATOM 3587 N N . TYR A 1 253 ? 12.038 -11.230 16.793 1.000 13.704 253 TYR A N 1
ATOM 3588 C CA . TYR A 1 253 ? 13.005 -11.843 17.713 1.000 15.811 253 TYR A CA 1
ATOM 3589 C C . TYR A 1 253 ? 13.192 -13.309 17.338 1.000 16.297 253 TYR A C 1
ATOM 3590 O O . TYR A 1 253 ? 13.747 -14.055 18.109 1.000 17.614 253 TYR A O 1
ATOM 3608 N N . THR A 1 254 ? 12.772 -13.732 16.148 1.000 17.172 254 THR A N 1
ATOM 3609 C CA . THR A 1 254 ? 12.815 -15.129 15.753 1.000 16.794 254 THR A CA 1
ATOM 3610 C C . THR A 1 254 ? 14.238 -15.532 15.385 1.000 15.963 254 THR A C 1
ATOM 3611 O O . THR A 1 254 ? 14.913 -14.829 14.630 1.000 15.699 254 THR A O 1
ATOM 3621 N N . PRO A 1 255 ? 14.770 -16.667 15.882 1.000 16.183 255 PRO A N 1
ATOM 3622 C CA . PRO A 1 255 ? 14.162 -17.485 16.937 1.000 17.621 255 PRO A CA 1
ATOM 3623 C C . PRO A 1 255 ? 14.531 -16.926 18.326 1.000 15.366 255 PRO A C 1
ATOM 3624 O O . PRO A 1 255 ? 15.695 -16.566 18.579 1.000 16.137 255 PRO A O 1
ATOM 3635 N N . TYR A 1 256 ? 13.558 -16.893 19.205 1.000 16.758 256 TYR A N 1
ATOM 3636 C CA . TYR A 1 256 ? 13.723 -16.371 20.560 1.000 16.668 256 TYR A CA 1
ATOM 3637 C C . TYR A 1 256 ? 14.931 -17.026 21.240 1.000 18.295 256 TYR A C 1
ATOM 3638 O O . TYR A 1 256 ? 15.686 -16.372 21.952 1.000 18.001 256 TYR A O 1
ATOM 3656 N N . ASN A 1 257 ? 15.095 -18.325 21.016 1.000 18.704 257 ASN A N 1
ATOM 3657 C CA . ASN A 1 257 ? 16.148 -19.089 21.685 1.000 18.663 257 ASN A CA 1
ATOM 3658 C C . ASN A 1 257 ? 17.518 -18.485 21.419 1.000 21.300 257 ASN A C 1
ATOM 3659 O O . ASN A 1 257 ? 18.420 -18.646 22.241 1.000 18.541 257 ASN A O 1
ATOM 3670 N N . PHE A 1 258 ? 17.704 -17.920 20.244 1.000 19.811 258 PHE A N 1
ATOM 3671 C CA . PHE A 1 258 ? 18.958 -17.267 19.884 1.000 18.897 258 PHE A CA 1
ATOM 3672 C C . PHE A 1 258 ? 18.920 -15.828 20.355 1.000 19.192 258 PHE A C 1
ATOM 3673 O O . PHE A 1 258 ? 19.871 -15.396 20.972 1.000 18.500 258 PHE A O 1
ATOM 3690 N N . ALA A 1 259 ? 17.867 -15.077 20.024 1.000 16.964 259 ALA A N 1
ATOM 3691 C CA . ALA A 1 259 ? 17.937 -13.616 20.129 1.000 14.833 259 ALA A CA 1
ATOM 3692 C C . ALA A 1 259 ? 17.886 -13.120 21.574 1.000 15.462 259 ALA A C 1
ATOM 3693 O O . ALA A 1 259 ? 18.526 -12.090 21.856 1.000 15.861 259 ALA A O 1
ATOM 3700 N N . LEU A 1 260 ? 17.052 -13.738 22.407 1.000 15.159 260 LEU A N 1
ATOM 3701 C CA . LEU A 1 260 ? 16.789 -13.177 23.746 1.000 17.324 260 LEU A CA 1
ATOM 3702 C C . LEU A 1 260 ? 16.876 -14.167 24.909 1.000 17.210 260 LEU A C 1
ATOM 3703 O O . LEU A 1 260 ? 16.853 -13.715 26.041 1.000 17.364 260 LEU A O 1
ATOM 3719 N N . MET A 1 261 ? 16.860 -15.456 24.674 1.000 17.570 261 MET A N 1
ATOM 3720 C CA A MET A 1 261 ? 16.651 -16.427 25.766 0.500 18.075 261 MET A CA 1
ATOM 3721 C CA B MET A 1 261 ? 16.697 -16.494 25.703 0.500 18.193 261 MET A CA 1
ATOM 3722 C C . MET A 1 261 ? 17.927 -16.533 26.612 1.000 16.629 261 MET A C 1
ATOM 3723 O O . MET A 1 261 ? 18.997 -16.755 26.082 1.000 19.440 261 MET A O 1
ATOM 3749 N N . ARG A 1 262 ? 17.805 -16.317 27.922 1.000 18.448 262 ARG A N 1
ATOM 3750 C CA . ARG A 1 262 ? 18.938 -16.128 28.846 1.000 18.808 262 ARG A CA 1
ATOM 3751 C C . ARG A 1 262 ? 19.241 -17.370 29.695 1.000 17.946 262 ARG A C 1
ATOM 3752 O O . ARG A 1 262 ? 20.283 -17.364 30.355 1.000 18.302 262 ARG A O 1
ATOM 3773 N N . GLN A 1 263 ? 18.417 -18.404 29.623 1.000 17.097 263 GLN A N 1
ATOM 3774 C CA . GLN A 1 263 ? 18.575 -19.625 30.411 1.000 18.037 263 GLN A CA 1
ATOM 3775 C C . GLN A 1 263 ? 17.856 -20.755 29.697 1.000 20.521 263 GLN A C 1
ATOM 3776 O O . GLN A 1 263 ? 16.881 -20.471 29.013 1.000 20.245 263 GLN A O 1
ATOM 3790 N N . ASP A 1 264 ? 18.340 -21.993 29.821 1.000 18.776 264 ASP A N 1
ATOM 3791 C CA . ASP A 1 264 ? 17.696 -23.171 29.223 1.000 22.075 264 ASP A CA 1
ATOM 3792 C C . ASP A 1 264 ? 16.398 -23.357 29.988 1.000 25.135 264 ASP A C 1
ATOM 3793 O O . ASP A 1 264 ? 16.276 -22.840 31.086 1.000 24.800 264 ASP A O 1
ATOM 3802 N N . GLU A 1 265 ? 15.397 -23.906 29.323 1.000 28.669 265 GLU A N 1
ATOM 3803 C CA . GLU A 1 265 ? 14.078 -24.209 29.911 1.000 31.280 265 GLU A CA 1
ATOM 3804 C C . GLU A 1 265 ? 13.662 -25.659 29.608 1.000 35.097 265 GLU A C 1
ATOM 3805 O O . GLU A 1 265 ? 14.342 -26.349 28.814 1.000 37.691 265 GLU A O 1
ATOM 3817 N N . SER A 1 266 ? 12.542 -26.100 30.193 1.000 44.732 266 SER A N 1
ATOM 3818 C CA . SER A 1 266 ? 12.106 -27.503 30.066 1.000 55.825 266 SER A CA 1
ATOM 3819 C C . SER A 1 266 ? 11.730 -27.743 28.602 1.000 65.952 266 SER A C 1
ATOM 3820 O O . SER A 1 266 ? 12.040 -28.797 28.017 1.000 68.282 266 SER A O 1
ATOM 3828 N N . TRP A 1 267 ? 11.174 -26.692 28.009 1.000 55.405 267 TRP A N 1
ATOM 3829 C CA . TRP A 1 267 ? 10.653 -26.669 26.638 1.000 54.620 267 TRP A CA 1
ATOM 3830 C C . TRP A 1 267 ? 11.728 -26.288 25.604 1.000 51.360 267 TRP A C 1
ATOM 3831 O O . TRP A 1 267 ? 11.437 -26.366 24.408 1.000 60.311 267 TRP A O 1
ATOM 3852 N N . GLY A 1 268 ? 12.949 -25.890 25.999 1.000 44.380 268 GLY A N 1
ATOM 3853 C CA . GLY A 1 268 ? 13.996 -25.713 24.990 1.000 33.547 268 GLY A CA 1
ATOM 3854 C C . GLY A 1 268 ? 15.268 -25.076 25.509 1.000 28.069 268 GLY A C 1
ATOM 3855 O O . GLY A 1 268 ? 15.300 -24.691 26.671 1.000 34.311 268 GLY A O 1
ATOM 3859 N N . LYS A 1 269 ? 16.292 -25.023 24.647 1.000 29.327 269 LYS A N 1
ATOM 3860 C CA . LYS A 1 269 ? 17.671 -24.630 24.970 1.000 29.409 269 LYS A CA 1
ATOM 3861 C C . LYS A 1 269 ? 17.998 -23.302 24.284 1.000 27.006 269 LYS A C 1
ATOM 3862 O O . LYS A 1 269 ? 17.454 -23.002 23.185 1.000 25.561 269 LYS A O 1
ATOM 3881 N N . GLN A 1 270 ? 18.897 -22.529 24.894 1.000 23.792 270 GLN A N 1
ATOM 3882 C CA . GLN A 1 270 ? 19.494 -21.349 24.266 1.000 20.073 270 GLN A CA 1
ATOM 3883 C C . GLN A 1 270 ? 20.227 -21.770 22.993 1.000 21.261 270 GLN A C 1
ATOM 3884 O O . GLN A 1 270 ? 20.823 -22.864 22.975 1.000 24.181 270 GLN A O 1
ATOM 3898 N N . PHE A 1 271 ? 20.107 -20.981 21.908 1.000 20.131 271 PHE A N 1
ATOM 3899 C CA . PHE A 1 271 ? 21.044 -21.167 20.807 1.000 21.491 271 PHE A CA 1
ATOM 3900 C C . PHE A 1 271 ? 22.121 -20.108 20.952 1.000 19.679 271 PHE A C 1
ATOM 3901 O O . PHE A 1 271 ? 21.779 -18.944 21.165 1.000 21.011 271 PHE A O 1
ATOM 3918 N N . TYR A 1 272 ? 23.381 -20.516 20.897 1.000 20.837 272 TYR A N 1
ATOM 3919 C CA . TYR A 1 272 ? 24.526 -19.608 20.939 1.000 22.444 272 TYR A CA 1
ATOM 3920 C C . TYR A 1 272 ? 24.968 -19.195 19.542 1.000 20.697 272 TYR A C 1
ATOM 3921 O O . TYR A 1 272 ? 25.709 -18.204 19.411 1.000 21.493 272 TYR A O 1
ATOM 3939 N N . TYR A 1 273 ? 24.530 -19.963 18.513 1.000 21.161 273 TYR A N 1
ATOM 3940 C CA . TYR A 1 273 ? 25.069 -19.884 17.151 1.000 23.168 273 TYR A CA 1
ATOM 3941 C C . TYR A 1 273 ? 23.885 -19.758 16.200 1.000 22.377 273 TYR A C 1
ATOM 3942 O O . TYR A 1 273 ? 22.779 -20.268 16.472 1.000 20.944 273 TYR A O 1
ATOM 3960 N N . TRP A 1 274 ? 24.122 -19.097 15.067 1.000 21.403 274 TRP A N 1
ATOM 3961 C CA . TRP A 1 274 ? 23.059 -18.930 14.051 1.000 21.436 274 TRP A CA 1
ATOM 3962 C C . TRP A 1 274 ? 23.738 -18.605 12.747 1.000 23.020 274 TRP A C 1
ATOM 3963 O O . TRP A 1 274 ? 24.686 -17.805 12.743 1.000 23.350 274 TRP A O 1
ATOM 3984 N N . GLY A 1 275 ? 23.247 -19.204 11.666 1.000 22.878 275 GLY A N 1
ATOM 3985 C CA . GLY A 1 275 ? 23.669 -18.827 10.324 1.000 24.657 275 GLY A CA 1
ATOM 3986 C C . GLY A 1 275 ? 24.414 -19.953 9.659 1.000 27.042 275 GLY A C 1
ATOM 3987 O O . GLY A 1 275 ? 25.297 -20.536 10.304 1.000 25.451 275 GLY A O 1
ATOM 3991 N N . GLU A 1 276 ? 24.098 -20.267 8.411 1.000 31.208 276 GLU A N 1
ATOM 3992 C CA . GLU A 1 276 ? 24.885 -21.251 7.656 1.000 34.921 276 GLU A CA 1
ATOM 3993 C C . GLU A 1 276 ? 26.343 -20.822 7.742 1.000 35.979 276 GLU A C 1
ATOM 3994 O O . GLU A 1 276 ? 26.639 -19.634 7.573 1.000 44.803 276 GLU A O 1
ATOM 4006 N N . GLY A 1 277 ? 27.223 -21.760 8.024 1.000 41.062 277 GLY A N 1
ATOM 4007 C CA . GLY A 1 277 ? 28.653 -21.441 8.078 1.000 45.719 277 GLY A CA 1
ATOM 4008 C C . GLY A 1 277 ? 29.042 -20.612 9.294 1.000 38.844 277 GLY A C 1
ATOM 4009 O O . GLY A 1 277 ? 30.172 -20.089 9.291 1.000 32.980 277 GLY A O 1
ATOM 4013 N N . PHE A 1 278 ? 28.145 -20.490 10.282 1.000 29.218 278 PHE A N 1
ATOM 4014 C CA . PHE A 1 278 ? 28.501 -19.999 11.625 1.000 26.297 278 PHE A CA 1
ATOM 4015 C C . PHE A 1 278 ? 27.962 -20.956 12.696 1.000 23.586 278 PHE A C 1
ATOM 4016 O O . PHE A 1 278 ? 27.788 -20.550 13.846 1.000 26.311 278 PHE A O 1
ATOM 4033 N N . LEU A 1 279 ? 27.826 -22.242 12.358 1.000 27.193 279 LEU A N 1
ATOM 4034 C CA . LEU A 1 279 ? 27.286 -23.284 13.254 1.000 27.249 279 LEU A CA 1
ATOM 4035 C C . LEU A 1 279 ? 28.457 -24.063 13.896 1.000 29.852 279 LEU A C 1
ATOM 4036 O O . LEU A 1 279 ? 29.547 -24.150 13.285 1.000 30.396 279 LEU A O 1
ATOM 4052 N N . SER A 1 280 ? 28.247 -24.584 15.111 1.000 33.351 280 SER A N 1
ATOM 4053 C CA . SER A 1 280 ? 29.285 -25.294 15.887 1.000 38.942 280 SER A CA 1
ATOM 4054 C C . SER A 1 280 ? 29.384 -26.712 15.337 1.000 39.976 280 SER A C 1
ATOM 4055 O O . SER A 1 280 ? 28.324 -27.301 15.084 1.000 38.698 280 SER A O 1
ATOM 4063 N N . THR A 1 281 ? 30.611 -27.216 15.146 1.000 44.600 281 THR A N 1
ATOM 4064 C CA . THR A 1 281 ? 30.847 -28.629 14.814 1.000 46.948 281 THR A CA 1
ATOM 4065 C C . THR A 1 281 ? 31.009 -29.391 16.129 1.000 49.471 281 THR A C 1
ATOM 4066 O O . THR A 1 281 ? 30.777 -30.597 16.129 1.000 59.772 281 THR A O 1
ATOM 4077 N N . THR A 1 282 ? 31.302 -28.685 17.236 1.000 48.838 282 THR A N 1
ATOM 4078 C CA . THR A 1 282 ? 31.585 -29.310 18.544 1.000 49.227 282 THR A CA 1
ATOM 4079 C C . THR A 1 282 ? 30.304 -29.335 19.393 1.000 53.236 282 THR A C 1
ATOM 4080 O O . THR A 1 282 ? 29.742 -30.422 19.571 1.000 58.888 282 THR A O 1
ATOM 4091 N N . ASP A 1 283 ? 29.812 -28.187 19.883 1.000 45.330 283 ASP A N 1
ATOM 4092 C CA . ASP A 1 283 ? 28.592 -28.173 20.723 1.000 43.015 283 ASP A CA 1
ATOM 4093 C C . ASP A 1 283 ? 27.387 -27.923 19.821 1.000 39.120 283 ASP A C 1
ATOM 4094 O O . ASP A 1 283 ? 26.802 -26.843 19.866 1.000 45.222 283 ASP A O 1
ATOM 4103 N N . THR A 1 284 ? 27.005 -28.979 19.109 1.000 37.382 284 THR A N 1
ATOM 4104 C CA . THR A 1 284 ? 25.883 -28.984 18.158 1.000 35.747 284 THR A CA 1
ATOM 4105 C C . THR A 1 284 ? 24.548 -28.727 18.871 1.000 33.922 284 THR A C 1
ATOM 4106 O O . THR A 1 284 ? 23.629 -28.229 18.211 1.000 37.748 284 THR A O 1
ATOM 4117 N N . GLU A 1 285 ? 24.438 -28.975 20.183 1.000 38.343 285 GLU A N 1
ATOM 4118 C CA . GLU A 1 285 ? 23.167 -28.775 20.913 1.000 40.788 285 GLU A CA 1
ATOM 4119 C C . GLU A 1 285 ? 22.886 -27.264 21.139 1.000 30.072 285 GLU A C 1
ATOM 4120 O O . GLU A 1 285 ? 21.813 -26.923 21.623 1.000 32.090 285 GLU A O 1
ATOM 4132 N N . ARG A 1 286 ? 23.828 -26.368 20.784 1.000 28.309 286 ARG A N 1
ATOM 4133 C CA . ARG A 1 286 ? 23.691 -24.903 20.892 1.000 29.401 286 ARG A CA 1
ATOM 4134 C C . ARG A 1 286 ? 23.455 -24.283 19.518 1.000 27.781 286 ARG A C 1
ATOM 4135 O O . ARG A 1 286 ? 23.344 -23.060 19.438 1.000 23.694 286 ARG A O 1
ATOM 4156 N N . ASN A 1 287 ? 23.400 -25.115 18.474 1.000 25.703 287 ASN A N 1
ATOM 4157 C CA . ASN A 1 287 ? 22.960 -24.679 17.150 1.000 28.173 287 ASN A CA 1
ATOM 4158 C C . ASN A 1 287 ? 21.427 -24.663 17.107 1.000 23.610 287 ASN A C 1
ATOM 4159 O O . ASN A 1 287 ? 20.748 -25.411 17.812 1.000 27.992 287 ASN A O 1
ATOM 4170 N N . PRO A 1 288 ? 20.809 -23.828 16.230 1.000 24.705 288 PRO A N 1
ATOM 4171 C CA . PRO A 1 288 ? 19.358 -23.769 16.140 1.000 24.881 288 PRO A CA 1
ATOM 4172 C C . PRO A 1 288 ? 18.761 -25.078 15.625 1.000 25.480 288 PRO A C 1
ATOM 4173 O O . PRO A 1 288 ? 19.380 -25.738 14.804 1.000 28.632 288 PRO A O 1
ATOM 4184 N N . THR A 1 289 ? 17.603 -25.457 16.185 1.000 30.772 289 THR A N 1
ATOM 4185 C CA . THR A 1 289 ? 16.760 -26.552 15.701 1.000 33.678 289 THR A CA 1
ATOM 4186 C C . THR A 1 289 ? 15.606 -25.980 14.865 1.000 27.701 289 THR A C 1
ATOM 4187 O O . THR A 1 289 ? 14.856 -26.751 14.305 1.000 30.050 289 THR A O 1
ATOM 4198 N N . TRP A 1 290 ? 15.462 -24.656 14.798 1.000 24.397 290 TRP A N 1
ATOM 4199 C CA . TRP A 1 290 ? 14.404 -24.024 13.975 1.000 23.196 290 TRP A CA 1
ATOM 4200 C C . TRP A 1 290 ? 14.769 -22.551 13.806 1.000 22.972 290 TRP A C 1
ATOM 4201 O O . TRP A 1 290 ? 15.742 -22.102 14.424 1.000 22.557 290 TRP A O 1
ATOM 4222 N N . GLY A 1 291 ? 14.028 -21.802 12.989 1.000 24.735 291 GLY A N 1
ATOM 4223 C CA . GLY A 1 291 ? 14.162 -20.350 12.923 1.000 22.232 291 GLY A CA 1
ATOM 4224 C C . GLY A 1 291 ? 15.429 -19.872 12.234 1.000 21.124 291 GLY A C 1
ATOM 4225 O O . GLY A 1 291 ? 15.962 -18.835 12.646 1.000 20.848 291 GLY A O 1
ATOM 4229 N N . GLU A 1 292 ? 15.901 -20.601 11.211 1.000 20.341 292 GLU A N 1
ATOM 4230 C CA . GLU A 1 292 ? 17.081 -20.194 10.417 1.000 20.609 292 GLU A CA 1
ATOM 4231 C C . GLU A 1 292 ? 16.637 -19.381 9.201 1.000 19.100 292 GLU A C 1
ATOM 4232 O O . GLU A 1 292 ? 15.523 -18.876 9.175 1.000 19.706 292 GLU A O 1
ATOM 4244 N N . GLU A 1 293 ? 17.530 -19.173 8.248 1.000 19.214 293 GLU A N 1
ATOM 4245 C CA . GLU A 1 293 ? 17.360 -18.212 7.153 1.000 17.508 293 GLU A CA 1
ATOM 4246 C C . GLU A 1 293 ? 15.995 -18.395 6.452 1.000 18.835 293 GLU A C 1
ATOM 4247 O O . GLU A 1 293 ? 15.280 -17.399 6.179 1.000 18.066 293 GLU A O 1
ATOM 4259 N N . ALA A 1 294 ? 15.636 -19.635 6.100 1.000 18.920 294 ALA A N 1
ATOM 4260 C CA . ALA A 1 294 ? 14.421 -19.906 5.320 1.000 19.194 294 ALA A CA 1
ATOM 4261 C C . ALA A 1 294 ? 13.200 -19.447 6.107 1.000 19.124 294 ALA A C 1
ATOM 4262 O O . ALA A 1 294 ? 12.249 -18.919 5.539 1.000 18.250 294 ALA A O 1
ATOM 4269 N N . THR A 1 295 ? 13.229 -19.545 7.437 1.000 17.863 295 THR A N 1
ATOM 4270 C CA . THR A 1 295 ? 12.089 -19.128 8.248 1.000 19.730 295 THR A CA 1
ATOM 4271 C C . THR A 1 295 ? 11.992 -17.595 8.286 1.000 16.802 295 THR A C 1
ATOM 4272 O O . THR A 1 295 ? 10.864 -17.015 8.197 1.000 18.198 295 THR A O 1
ATOM 4283 N N . ILE A 1 296 ? 13.139 -16.928 8.338 1.000 17.285 296 ILE A N 1
ATOM 4284 C CA . ILE A 1 296 ? 13.146 -15.471 8.338 1.000 16.827 296 ILE A CA 1
ATOM 4285 C C . ILE A 1 296 ? 12.504 -15.025 7.015 1.000 16.312 296 ILE A C 1
ATOM 4286 O O . ILE A 1 296 ? 11.624 -14.175 6.994 1.000 16.119 296 ILE A O 1
ATOM 4302 N N . ASP A 1 297 ? 12.916 -15.626 5.904 1.000 15.405 297 ASP A N 1
ATOM 4303 C CA . ASP A 1 297 ? 12.397 -15.221 4.586 1.000 15.394 297 ASP A CA 1
ATOM 4304 C C . ASP A 1 297 ? 10.881 -15.450 4.529 1.000 14.607 297 ASP A C 1
ATOM 4305 O O . ASP A 1 297 ? 10.141 -14.625 4.009 1.000 15.852 297 ASP A O 1
ATOM 4314 N N . GLN A 1 298 ? 10.438 -16.600 5.023 1.000 14.976 298 GLN A N 1
ATOM 4315 C CA . GLN A 1 298 ? 9.032 -16.990 5.050 1.000 13.937 298 GLN A CA 1
ATOM 4316 C C . GLN A 1 298 ? 8.171 -15.992 5.811 1.000 14.142 298 GLN A C 1
ATOM 4317 O O . GLN A 1 298 ? 7.127 -15.531 5.311 1.000 14.268 298 GLN A O 1
ATOM 4331 N N . LEU A 1 299 ? 8.662 -15.585 6.971 1.000 13.939 299 LEU A N 1
ATOM 4332 C CA . LEU A 1 299 ? 7.886 -14.672 7.813 1.000 13.542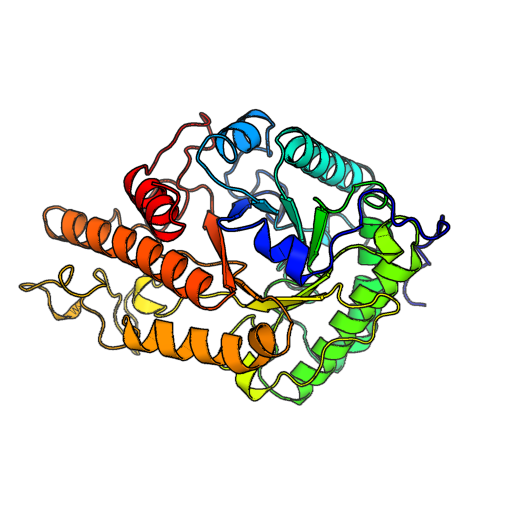 299 LEU A CA 1
ATOM 4333 C C . LEU A 1 299 ? 7.828 -13.299 7.145 1.000 12.577 299 LEU A C 1
ATOM 4334 O O . LEU A 1 299 ? 6.783 -12.640 7.169 1.000 12.941 299 LEU A O 1
ATOM 4350 N N . PHE A 1 300 ? 8.959 -12.817 6.654 1.000 12.361 300 PHE A N 1
ATOM 4351 C CA . PHE A 1 300 ? 8.975 -11.503 6.011 1.000 12.635 300 PHE A CA 1
ATOM 4352 C C . PHE A 1 300 ? 8.079 -11.510 4.747 1.000 12.401 300 PHE A C 1
ATOM 4353 O O . PHE A 1 300 ? 7.390 -10.498 4.488 1.000 12.835 300 PHE A O 1
ATOM 4370 N N . ASP A 1 301 ? 8.104 -12.612 4.000 1.000 13.380 301 ASP A N 1
ATOM 4371 C CA . ASP A 1 301 ? 7.211 -12.721 2.831 1.000 13.160 301 ASP A CA 1
ATOM 4372 C C . ASP A 1 301 ? 5.752 -12.579 3.249 1.000 11.785 301 ASP A C 1
ATOM 4373 O O . ASP A 1 301 ? 4.950 -12.028 2.446 1.000 13.676 301 ASP A O 1
ATOM 4382 N N . LEU A 1 302 ? 5.332 -13.077 4.400 1.000 13.333 302 LEU A N 1
ATOM 4383 C CA . LEU A 1 302 ? 3.933 -12.879 4.819 1.000 12.117 302 LEU A CA 1
ATOM 4384 C C . LEU A 1 302 ? 3.598 -11.398 4.847 1.000 12.073 302 LEU A C 1
ATOM 4385 O O . LEU A 1 302 ? 2.466 -10.980 4.487 1.000 13.092 302 LEU A O 1
ATOM 4401 N N . MET A 1 303 ? 4.519 -10.553 5.301 1.000 12.947 303 MET A N 1
ATOM 4402 C CA . MET A 1 303 ? 4.272 -9.121 5.458 1.000 12.317 303 MET A CA 1
ATOM 4403 C C . MET A 1 303 ? 4.385 -8.398 4.109 1.000 11.642 303 MET A C 1
ATOM 4404 O O . MET A 1 303 ? 3.688 -7.407 3.912 1.000 12.323 303 MET A O 1
ATOM 4418 N N . LYS A 1 304 ? 5.256 -8.860 3.267 1.000 11.562 304 LYS A N 1
ATOM 4419 C CA . LYS A 1 304 ? 5.330 -8.338 1.895 1.000 10.980 304 LYS A CA 1
ATOM 4420 C C . LYS A 1 304 ? 3.987 -8.585 1.193 1.000 10.871 304 LYS A C 1
ATOM 4421 O O . LYS A 1 304 ? 3.477 -7.672 0.549 1.000 11.818 304 LYS A O 1
ATOM 4440 N N . THR A 1 305 ? 3.448 -9.765 1.379 1.000 11.715 305 THR A N 1
ATOM 4441 C CA . THR A 1 305 ? 2.186 -10.143 0.718 1.000 12.374 305 THR A CA 1
ATOM 4442 C C . THR A 1 305 ? 1.050 -9.290 1.293 1.000 11.466 305 THR A C 1
ATOM 4443 O O . THR A 1 305 ? 0.194 -8.712 0.567 1.000 11.959 305 THR A O 1
ATOM 4454 N N . LYS A 1 306 ? 0.978 -9.158 2.634 1.000 10.685 306 LYS A N 1
ATOM 4455 C CA . LYS A 1 306 ? -0.199 -8.580 3.276 1.000 10.672 306 LYS A CA 1
ATOM 4456 C C . LYS A 1 306 ? -0.198 -7.061 3.158 1.000 11.216 306 LYS A C 1
ATOM 4457 O O . LYS A 1 306 ? -1.275 -6.418 3.034 1.000 11.314 306 LYS A O 1
ATOM 4476 N N . PHE A 1 307 ? 0.991 -6.464 3.297 1.000 10.749 307 PHE A N 1
ATOM 4477 C CA . PHE A 1 307 ? 1.114 -5.012 3.394 1.000 11.762 307 PHE A CA 1
ATOM 4478 C C . PHE A 1 307 ? 1.880 -4.400 2.250 1.000 10.011 307 PHE A C 1
ATOM 4479 O O . PHE A 1 307 ? 1.283 -3.601 1.492 1.000 10.682 307 PHE A O 1
ATOM 4496 N N . VAL A 1 308 ? 3.144 -4.747 2.071 1.000 10.715 308 VAL A N 1
ATOM 4497 C CA . VAL A 1 308 ? 4.017 -3.976 1.184 1.000 11.204 308 VAL A CA 1
ATOM 4498 C C . VAL A 1 308 ? 3.439 -3.975 -0.241 1.000 9.912 308 VAL A C 1
ATOM 4499 O O . VAL A 1 308 ? 3.392 -2.904 -0.858 1.000 10.498 308 VAL A O 1
ATOM 4512 N N . ASP A 1 309 ? 3.095 -5.151 -0.736 1.000 11.100 309 ASP A N 1
ATOM 4513 C CA . ASP A 1 309 ? 2.612 -5.271 -2.133 1.000 11.172 309 ASP A CA 1
ATOM 4514 C C . ASP A 1 309 ? 1.139 -4.893 -2.265 1.000 10.888 309 ASP A C 1
ATOM 4515 O O . ASP A 1 309 ? 0.630 -4.961 -3.407 1.000 11.693 309 ASP A O 1
ATOM 4524 N N . GLN A 1 310 ? 0.499 -4.376 -1.237 1.000 10.539 310 GLN A N 1
ATOM 4525 C CA . GLN A 1 310 ? -0.766 -3.656 -1.280 1.000 11.634 310 GLN A CA 1
ATOM 4526 C C . GLN A 1 310 ? -0.565 -2.152 -1.110 1.000 11.232 310 GLN A C 1
ATOM 4527 O O . GLN A 1 310 ? -1.543 -1.443 -0.942 1.000 14.806 310 GLN A O 1
ATOM 4541 N N . GLY A 1 311 ? 0.696 -1.696 -1.130 1.000 10.955 311 GLY A N 1
ATOM 4542 C CA . GLY A 1 311 ? 1.047 -0.275 -1.022 1.000 11.792 311 GLY A CA 1
ATOM 4543 C C . GLY A 1 311 ? 1.173 0.276 0.406 1.000 11.006 311 GLY A C 1
ATOM 4544 O O . GLY A 1 311 ? 1.173 1.484 0.570 1.000 12.597 311 GLY A O 1
ATOM 4548 N N . ILE A 1 312 ? 1.333 -0.631 1.382 1.000 10.428 312 ILE A N 1
ATOM 4549 C CA . ILE A 1 312 ? 1.474 -0.216 2.793 1.000 10.602 312 ILE A CA 1
ATOM 4550 C C . ILE A 1 312 ? 2.881 -0.614 3.271 1.000 10.480 312 ILE A C 1
ATOM 4551 O O . ILE A 1 312 ? 3.193 -1.791 3.429 1.000 11.144 312 ILE A O 1
ATOM 4567 N N . PRO A 1 313 ? 3.766 0.381 3.511 1.000 10.759 313 PRO A N 1
ATOM 4568 C CA . PRO A 1 313 ? 5.093 0.042 4.036 1.000 9.554 313 PRO A CA 1
ATOM 4569 C C . PRO A 1 313 ? 4.997 -0.575 5.436 1.000 9.957 313 PRO A C 1
ATOM 4570 O O . PRO A 1 313 ? 4.067 -0.335 6.171 1.000 9.991 313 PRO A O 1
ATOM 4581 N N . VAL A 1 314 ? 6.000 -1.383 5.732 1.000 9.612 314 VAL A N 1
ATOM 4582 C CA . VAL A 1 314 ? 6.077 -2.053 7.039 1.000 11.310 314 VAL A CA 1
ATOM 4583 C C . VAL A 1 314 ? 7.333 -1.576 7.776 1.000 10.144 314 VAL A C 1
ATOM 4584 O O . VAL A 1 314 ? 8.418 -1.729 7.253 1.000 11.885 314 VAL A O 1
ATOM 4597 N N . VAL A 1 315 ? 7.123 -1.066 8.989 1.000 10.383 315 VAL A N 1
ATOM 4598 C CA . VAL A 1 315 ? 8.224 -0.719 9.901 1.000 10.362 315 VAL A CA 1
ATOM 4599 C C . VAL A 1 315 ? 8.540 -1.996 10.689 1.000 10.457 315 VAL A C 1
ATOM 4600 O O . VAL A 1 315 ? 7.688 -2.486 11.381 1.000 11.037 315 VAL A O 1
ATOM 4613 N N . LEU A 1 316 ? 9.793 -2.475 10.546 1.000 10.097 316 LEU A N 1
ATOM 4614 C CA . LEU A 1 316 ? 10.283 -3.541 11.428 1.000 10.768 316 LEU A CA 1
ATOM 4615 C C . LEU A 1 316 ? 10.888 -2.813 12.648 1.000 9.640 316 LEU A C 1
ATOM 4616 O O . LEU A 1 316 ? 12.058 -2.460 12.649 1.000 10.801 316 LEU A O 1
ATOM 4632 N N . GLY A 1 317 ? 10.009 -2.474 13.567 1.000 10.006 317 GLY A N 1
ATOM 4633 C CA . GLY A 1 317 ? 10.334 -1.469 14.572 1.000 10.184 317 GLY A CA 1
ATOM 4634 C C . GLY A 1 317 ? 11.319 -1.914 15.661 1.000 10.115 317 GLY A C 1
ATOM 4635 O O . GLY A 1 317 ? 11.817 -0.991 16.330 1.000 10.973 317 GLY A O 1
ATOM 4639 N N . GLU A 1 318 ? 11.540 -3.188 15.791 1.000 11.402 318 GLU A N 1
ATOM 4640 C CA . GLU A 1 318 ? 12.401 -3.663 16.909 1.000 12.536 318 GLU A CA 1
ATOM 4641 C C . GLU A 1 318 ? 12.884 -5.045 16.520 1.000 11.447 318 GLU A C 1
ATOM 4642 O O . GLU A 1 318 ? 12.059 -5.954 16.333 1.000 13.093 318 GLU A O 1
ATOM 4654 N N . PHE A 1 319 ? 14.206 -5.237 16.477 1.000 11.780 319 PHE A N 1
ATOM 4655 C CA . PHE A 1 319 ? 14.851 -6.534 16.302 1.000 12.664 319 PHE A CA 1
ATOM 4656 C C . PHE A 1 319 ? 16.273 -6.397 16.877 1.000 12.954 319 PHE A C 1
ATOM 4657 O O . PHE A 1 319 ? 16.882 -5.343 16.723 1.000 14.716 319 PHE A O 1
ATOM 4674 N N . SER A 1 320 ? 16.771 -7.497 17.457 1.000 13.654 320 SER A N 1
ATOM 4675 C CA . SER A 1 320 ? 18.200 -7.659 17.770 1.000 14.237 320 SER A CA 1
ATOM 4676 C C . SE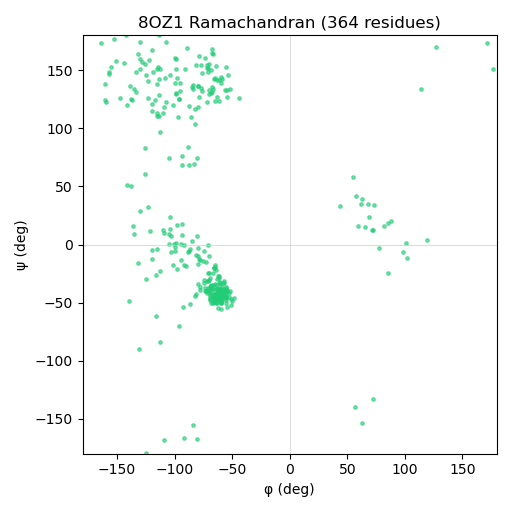R A 1 320 ? 18.352 -8.986 18.503 1.000 14.267 320 SER A C 1
ATOM 4677 O O . SER A 1 320 ? 17.442 -9.447 19.193 1.000 16.211 320 SER A O 1
ATOM 4685 N N . ALA A 1 321 ? 19.531 -9.548 18.321 1.000 14.094 321 ALA A N 1
ATOM 4686 C CA . ALA A 1 321 ? 19.975 -10.744 19.023 1.000 15.888 321 ALA A CA 1
ATOM 4687 C C . ALA A 1 321 ? 21.035 -10.245 20.025 1.000 14.781 321 ALA A C 1
ATOM 4688 O O . ALA A 1 321 ? 22.009 -9.598 19.617 1.000 15.493 321 ALA A O 1
ATOM 4695 N N . MET A 1 322 ? 20.808 -10.511 21.286 1.000 16.053 322 MET A N 1
ATOM 4696 C CA . MET A 1 322 ? 21.697 -9.996 22.352 1.000 15.604 322 MET A CA 1
ATOM 4697 C C . MET A 1 322 ? 23.065 -10.680 22.325 1.000 17.016 322 MET A C 1
ATOM 4698 O O . MET A 1 322 ? 23.235 -11.765 21.806 1.000 18.463 322 MET A O 1
ATOM 4712 N N . ARG A 1 323 ? 24.044 -9.952 22.866 1.000 18.144 323 ARG A N 1
ATOM 4713 C CA . ARG A 1 323 ? 25.415 -10.475 23.000 1.000 17.757 323 ARG A CA 1
ATOM 4714 C C . ARG A 1 323 ? 25.516 -11.465 24.177 1.000 17.783 323 ARG A C 1
ATOM 4715 O O . ARG A 1 323 ? 24.944 -11.219 25.274 1.000 19.509 323 ARG A O 1
ATOM 4736 N N . ARG A 1 324 ? 26.175 -12.581 23.918 1.000 18.690 324 ARG A N 1
ATOM 4737 C CA . ARG A 1 324 ? 26.411 -13.607 24.929 1.000 21.847 324 ARG A CA 1
ATOM 4738 C C . ARG A 1 324 ? 27.870 -13.508 25.356 1.000 23.488 324 ARG A C 1
ATOM 4739 O O . ARG A 1 324 ? 28.656 -14.389 25.014 1.000 27.112 324 ARG A O 1
ATOM 4760 N N . THR A 1 325 ? 28.212 -12.502 26.134 1.000 27.395 325 THR A N 1
ATOM 4761 C CA . THR A 1 325 ? 29.622 -12.344 26.499 1.000 31.606 325 THR A CA 1
ATOM 4762 C C . THR A 1 325 ? 29.928 -13.239 27.735 1.000 30.534 325 THR A C 1
ATOM 4763 O O . THR A 1 325 ? 31.070 -13.311 28.093 1.000 35.962 325 THR A O 1
ATOM 4774 N N . ASN A 1 326 ? 28.962 -14.038 28.238 1.000 26.914 326 ASN A N 1
ATOM 4775 C CA . ASN A 1 326 ? 29.158 -15.088 29.266 1.000 29.499 326 ASN A CA 1
ATOM 4776 C C . ASN A 1 326 ? 29.731 -16.362 28.644 1.000 28.801 326 ASN A C 1
ATOM 4777 O O . ASN A 1 326 ? 30.173 -17.234 29.399 1.000 33.799 326 ASN A O 1
ATOM 4788 N N . LEU A 1 327 ? 29.915 -16.397 27.324 1.000 32.554 327 LEU A N 1
ATOM 4789 C CA . LEU A 1 327 ? 30.600 -17.489 26.630 1.000 31.601 327 LEU A CA 1
ATOM 4790 C C . LEU A 1 327 ? 32.076 -17.160 26.570 1.000 39.005 327 LEU A C 1
ATOM 4791 O O . LEU A 1 327 ? 32.498 -16.012 26.784 1.000 47.575 327 LEU A O 1
ATOM 4807 N N . THR A 1 328 ? 32.848 -18.158 26.169 1.000 38.449 328 THR A N 1
ATOM 4808 C CA . THR A 1 328 ? 34.270 -17.894 26.150 1.000 53.165 328 THR A CA 1
ATOM 4809 C C . THR A 1 328 ? 34.935 -18.601 24.972 1.000 57.235 328 THR A C 1
ATOM 4810 O O . THR A 1 328 ? 34.356 -19.577 24.454 1.000 48.590 328 THR A O 1
ATOM 4821 N N . GLY A 1 329 ? 36.109 -18.028 24.561 1.000 59.975 329 GLY A N 1
ATOM 4822 C CA . GLY A 1 329 ? 37.077 -18.690 23.678 1.000 52.508 329 GLY A CA 1
ATOM 4823 C C . GLY A 1 329 ? 36.551 -18.764 22.236 1.000 48.631 329 GLY A C 1
ATOM 4824 O O . GLY A 1 329 ? 36.012 -17.756 21.718 1.000 46.264 329 GLY A O 1
ATOM 4828 N N . ASP A 1 330 ? 36.661 -19.950 21.609 1.000 44.236 330 ASP A N 1
ATOM 4829 C CA . ASP A 1 330 ? 36.227 -20.200 20.216 1.000 45.840 330 ASP A CA 1
ATOM 4830 C C . ASP A 1 330 ? 34.697 -20.113 20.120 1.000 40.586 330 ASP A C 1
ATOM 4831 O O . ASP A 1 330 ? 34.145 -19.607 19.097 1.000 37.903 330 ASP A O 1
ATOM 4840 N N . ALA A 1 331 ? 34.016 -20.671 21.132 1.000 35.807 331 ALA A N 1
ATOM 4841 C CA . ALA A 1 331 ? 32.556 -20.564 21.253 1.000 43.320 331 ALA A CA 1
ATOM 4842 C C . ALA A 1 331 ? 32.116 -19.089 21.233 1.000 55.363 331 ALA A C 1
ATOM 4843 O O . ALA A 1 331 ? 31.163 -18.748 20.550 1.000 47.354 331 ALA A O 1
ATOM 4850 N N . LEU A 1 332 ? 32.818 -18.201 21.939 1.000 41.654 332 LEU A N 1
ATOM 4851 C CA . LEU A 1 332 ? 32.434 -16.780 21.946 1.000 40.730 332 LEU A CA 1
ATOM 4852 C C . LEU A 1 332 ? 32.644 -16.172 20.554 1.000 40.806 332 LEU A C 1
ATOM 4853 O O . LEU A 1 332 ? 31.789 -15.435 20.106 1.000 35.906 332 LEU A O 1
ATOM 4869 N N . THR A 1 333 ? 33.768 -16.470 19.905 1.000 34.887 333 THR A N 1
ATOM 4870 C CA . THR A 1 333 ? 34.157 -15.938 18.587 1.000 35.322 333 THR A CA 1
ATOM 4871 C C . THR A 1 333 ? 33.083 -16.333 17.578 1.000 34.227 333 THR A C 1
ATOM 4872 O O . THR A 1 333 ? 32.652 -15.458 16.769 1.000 32.412 333 THR A O 1
ATOM 4883 N N . LEU A 1 334 ? 32.687 -17.617 17.656 1.000 32.230 334 LEU A N 1
ATOM 4884 C CA . LEU A 1 334 ? 31.705 -18.227 16.724 1.000 29.658 334 LEU A CA 1
ATOM 4885 C C . LEU A 1 334 ? 30.353 -17.581 17.003 1.000 33.367 334 LEU A C 1
ATOM 4886 O O . LEU A 1 334 ? 29.704 -17.133 16.025 1.000 24.580 334 LEU A O 1
ATOM 4902 N N . HIS A 1 335 ? 29.921 -17.523 18.271 1.000 30.292 335 HIS A N 1
ATOM 4903 C CA . HIS A 1 335 ? 28.727 -16.749 18.667 1.000 26.717 335 HIS A CA 1
ATOM 4904 C C . HIS A 1 335 ? 28.740 -15.327 18.092 1.000 25.715 335 HIS A C 1
ATOM 4905 O O . HIS A 1 335 ? 27.743 -14.908 17.456 1.000 22.844 335 HIS A O 1
ATOM 4920 N N . LEU A 1 336 ? 29.828 -14.595 18.162 1.000 24.962 336 LEU A N 1
ATOM 4921 C CA . LEU A 1 336 ? 29.790 -13.181 17.799 1.000 22.221 336 LEU A CA 1
ATOM 4922 C C . LEU A 1 336 ? 29.704 -13.048 16.264 1.000 24.375 336 LEU A C 1
ATOM 4923 O O . LEU A 1 336 ? 29.054 -12.114 15.760 1.000 21.626 336 LEU A O 1
ATOM 4939 N N . ALA A 1 337 ? 30.281 -14.012 15.535 1.000 23.983 337 ALA A N 1
ATOM 4940 C CA . ALA A 1 337 ? 30.340 -14.004 14.071 1.000 24.976 337 ALA A CA 1
ATOM 4941 C C . ALA A 1 337 ? 28.936 -14.298 13.534 1.000 22.082 337 ALA A C 1
ATOM 4942 O O . ALA A 1 337 ? 28.498 -13.605 12.583 1.000 23.980 337 ALA A O 1
ATOM 4949 N N . GLY A 1 338 ? 28.233 -15.253 14.160 1.000 21.610 338 GLY A N 1
ATOM 4950 C CA . GLY A 1 338 ? 26.869 -15.609 13.744 1.000 20.746 338 GLY A CA 1
ATOM 4951 C C . GLY A 1 338 ? 25.870 -14.556 14.176 1.000 19.813 338 GLY A C 1
ATOM 4952 O O . GLY A 1 338 ? 24.921 -14.271 13.437 1.000 20.611 338 GLY A O 1
ATOM 4956 N N . ARG A 1 339 ? 26.111 -13.920 15.325 1.000 19.220 339 ARG A N 1
ATOM 4957 C CA . ARG A 1 339 ? 25.262 -12.813 15.758 1.000 18.848 339 ARG A CA 1
ATOM 4958 C C . ARG A 1 339 ? 25.383 -11.665 14.766 1.000 18.643 339 ARG A C 1
ATOM 4959 O O . ARG A 1 339 ? 24.376 -11.020 14.478 1.000 18.706 339 ARG A O 1
ATOM 4980 N N . ALA A 1 340 ? 26.579 -11.324 14.314 1.000 19.434 340 ALA A N 1
ATOM 4981 C CA . ALA A 1 340 ? 26.765 -10.252 13.327 1.000 18.472 340 ALA A CA 1
ATOM 4982 C C . ALA A 1 340 ? 26.017 -10.661 12.065 1.000 18.088 340 ALA A C 1
ATOM 4983 O O . ALA A 1 340 ? 25.237 -9.842 11.550 1.000 19.292 340 ALA A O 1
ATOM 4990 N N . TYR A 1 341 ? 26.208 -11.910 11.623 1.000 20.233 341 TYR A N 1
ATOM 4991 C CA . TYR A 1 341 ? 25.527 -12.400 10.432 1.000 18.789 341 TYR A CA 1
ATOM 4992 C C . TYR A 1 341 ? 24.014 -12.338 10.574 1.000 18.220 341 TYR A C 1
ATOM 4993 O O . TYR A 1 341 ? 23.332 -11.920 9.613 1.000 18.690 341 TYR A O 1
ATOM 5011 N N . TYR A 1 342 ? 23.472 -12.704 11.728 1.000 18.546 342 TYR A N 1
ATOM 5012 C CA . TYR A 1 342 ? 22.024 -12.636 11.957 1.000 16.944 342 TYR A CA 1
ATOM 5013 C C . TYR A 1 342 ? 21.540 -11.214 11.690 1.000 17.147 342 TYR A C 1
ATOM 5014 O O . TYR A 1 342 ? 20.480 -10.974 11.056 1.000 15.714 342 TYR A O 1
ATOM 5032 N N . HIS A 1 343 ? 22.232 -10.205 12.242 1.000 16.626 343 HIS A N 1
ATOM 5033 C CA . HIS A 1 343 ? 21.807 -8.811 12.054 1.000 16.589 343 HIS A CA 1
ATOM 5034 C C . HIS A 1 343 ? 21.931 -8.425 10.588 1.000 15.406 343 HIS A C 1
ATOM 5035 O O . HIS A 1 343 ? 21.060 -7.681 10.118 1.000 17.673 343 HIS A O 1
ATOM 5050 N N . LYS A 1 344 ? 22.987 -8.796 9.903 1.000 17.002 344 LYS A N 1
ATOM 5051 C CA . LYS A 1 344 ? 23.149 -8.499 8.474 1.000 16.630 344 LYS A CA 1
ATOM 5052 C C . LYS A 1 344 ? 21.991 -9.132 7.682 1.000 17.123 344 LYS A C 1
ATOM 5053 O O . LYS A 1 344 ? 21.362 -8.460 6.839 1.000 17.043 344 LYS A O 1
ATOM 5072 N N . TYR A 1 345 ? 21.681 -10.393 7.955 1.000 16.764 345 TYR A N 1
ATOM 5073 C CA . TYR A 1 345 ? 20.671 -11.168 7.218 1.000 16.537 345 TYR A CA 1
ATOM 5074 C C . TYR A 1 345 ? 19.290 -10.568 7.434 1.000 17.289 345 TYR A C 1
ATOM 5075 O O . TYR A 1 345 ? 18.549 -10.256 6.493 1.000 17.320 345 TYR A O 1
ATOM 5093 N N . VAL A 1 346 ? 18.925 -10.296 8.680 1.000 15.962 346 VAL A N 1
ATOM 5094 C CA . VAL A 1 346 ? 17.624 -9.705 8.982 1.000 15.396 346 VAL A CA 1
ATOM 5095 C C . VAL A 1 346 ? 17.500 -8.341 8.290 1.000 15.021 346 VAL A C 1
ATOM 5096 O O . VAL A 1 346 ? 16.481 -8.088 7.614 1.000 14.872 346 VAL A O 1
ATOM 5109 N N . THR A 1 347 ? 18.517 -7.491 8.339 1.000 14.538 347 THR A N 1
ATOM 5110 C CA . THR A 1 347 ? 18.493 -6.149 7.766 1.000 14.307 347 THR A CA 1
ATOM 5111 C C . THR A 1 347 ? 18.308 -6.268 6.248 1.000 14.511 347 THR A C 1
ATOM 5112 O O . THR A 1 347 ? 17.391 -5.649 5.679 1.000 15.680 347 THR A O 1
ATOM 5123 N N . GLN A 1 348 ? 19.120 -7.090 5.609 1.000 14.266 348 GLN A N 1
ATOM 5124 C CA . GLN A 1 348 ? 19.142 -7.234 4.158 1.000 16.066 348 GLN A CA 1
ATOM 5125 C C . GLN A 1 348 ? 17.797 -7.821 3.716 1.000 15.514 348 GLN A C 1
ATOM 5126 O O . GLN A 1 348 ? 17.240 -7.339 2.712 1.000 17.027 348 GLN A O 1
ATOM 5140 N N . GLN A 1 349 ? 17.334 -8.898 4.346 1.000 14.610 349 GLN A N 1
ATOM 5141 C CA . GLN A 1 349 ? 16.136 -9.599 3.891 1.000 15.515 349 GLN A CA 1
ATOM 5142 C C . GLN A 1 349 ? 14.884 -8.773 4.186 1.000 14.127 349 GLN A C 1
ATOM 5143 O O . GLN A 1 349 ? 13.907 -8.852 3.412 1.000 15.105 349 GLN A O 1
ATOM 5157 N N . ALA A 1 350 ? 14.892 -7.995 5.253 1.000 14.333 350 ALA A N 1
ATOM 5158 C CA . ALA A 1 350 ? 13.805 -7.056 5.518 1.000 12.809 350 ALA A CA 1
ATOM 5159 C C . ALA A 1 350 ? 13.739 -6.046 4.387 1.000 12.801 350 ALA A C 1
ATOM 5160 O O . ALA A 1 350 ? 12.672 -5.844 3.783 1.000 13.698 350 ALA A O 1
ATOM 5167 N N . LEU A 1 351 ? 14.830 -5.373 4.091 1.000 13.318 351 LEU A N 1
ATOM 5168 C CA . LEU A 1 351 ? 14.825 -4.302 3.099 1.000 14.395 351 LEU A CA 1
ATOM 5169 C C . LEU A 1 351 ? 14.404 -4.871 1.743 1.000 14.435 351 LEU A C 1
ATOM 5170 O O . LEU A 1 351 ? 13.688 -4.170 1.007 1.000 16.836 351 LEU A O 1
ATOM 5186 N N . ALA A 1 352 ? 14.836 -6.084 1.382 1.000 14.385 352 ALA A N 1
ATOM 5187 C CA . ALA A 1 352 ? 14.525 -6.621 0.053 1.000 15.765 352 ALA A CA 1
ATOM 5188 C C . ALA A 1 352 ? 13.026 -6.842 -0.058 1.000 16.058 352 ALA A C 1
ATOM 5189 O O . ALA A 1 352 ? 12.503 -6.948 -1.174 1.000 20.830 352 ALA A O 1
ATOM 5196 N N . ARG A 1 353 ? 12.341 -6.944 1.046 1.000 14.316 353 ARG A N 1
ATOM 5197 C CA . ARG A 1 353 ? 10.903 -7.232 1.080 1.000 15.390 353 ARG A CA 1
ATOM 5198 C C . ARG A 1 353 ? 10.080 -6.019 1.512 1.000 14.627 353 ARG A C 1
ATOM 5199 O O . ARG A 1 353 ? 8.856 -6.189 1.715 1.000 14.961 353 ARG A O 1
ATOM 5220 N N . GLY A 1 354 ? 10.663 -4.823 1.606 1.000 13.577 354 GLY A N 1
ATOM 5221 C CA . GLY A 1 354 ? 9.932 -3.605 1.947 1.000 13.454 354 GLY A CA 1
ATOM 5222 C C . GLY A 1 354 ? 9.661 -3.357 3.421 1.000 12.099 354 GLY A C 1
ATOM 5223 O O . GLY A 1 354 ? 8.822 -2.539 3.763 1.000 12.748 354 GLY A O 1
ATOM 5227 N N . LEU A 1 355 ? 10.381 -4.068 4.298 1.000 12.548 355 LEU A N 1
ATOM 5228 C CA . LEU A 1 355 ? 10.337 -3.802 5.754 1.000 11.698 355 LEU A CA 1
ATOM 5229 C C . LEU A 1 355 ? 11.508 -2.875 6.090 1.000 11.233 355 LEU A C 1
ATOM 5230 O O . LEU A 1 355 ? 12.609 -3.068 5.576 1.000 15.131 355 LEU A O 1
ATOM 5246 N N . LEU A 1 356 ? 11.228 -1.896 6.957 1.000 11.057 356 LEU A N 1
ATOM 5247 C CA . LEU A 1 356 ? 12.239 -0.885 7.331 1.000 12.258 356 LEU A CA 1
ATOM 5248 C C . LEU A 1 356 ? 12.869 -1.331 8.658 1.000 10.772 356 LEU A C 1
ATOM 5249 O O . LEU A 1 356 ? 12.179 -1.308 9.663 1.000 11.746 356 LEU A O 1
ATOM 5265 N N . PRO A 1 357 ? 14.137 -1.757 8.652 1.000 11.559 357 PRO A N 1
ATOM 5266 C CA . PRO A 1 357 ? 14.726 -2.325 9.877 1.000 11.427 357 PRO A CA 1
ATOM 5267 C C . PRO A 1 357 ? 15.207 -1.325 10.935 1.000 11.490 357 PRO A C 1
ATOM 5268 O O . PRO A 1 357 ? 16.080 -0.536 10.637 1.000 12.838 357 PRO A O 1
ATOM 5279 N N . PHE A 1 358 ? 14.603 -1.407 12.113 1.000 10.987 358 PHE A N 1
ATOM 5280 C CA . PHE A 1 358 ? 15.036 -0.587 13.273 1.000 10.830 358 PHE A CA 1
ATOM 5281 C C . PHE A 1 358 ? 15.606 -1.491 14.379 1.000 10.530 358 PHE A C 1
ATOM 5282 O O . PHE A 1 358 ? 14.903 -2.255 15.020 1.000 11.281 358 PHE A O 1
ATOM 5299 N N . TYR A 1 359 ? 16.919 -1.362 14.547 1.000 11.336 359 TYR A N 1
ATOM 5300 C CA . TYR A 1 359 ? 17.681 -2.154 15.526 1.000 12.091 359 TYR A CA 1
ATOM 5301 C C . TYR A 1 359 ? 17.319 -1.787 16.970 1.000 11.590 359 TYR A C 1
ATOM 5302 O O . TYR A 1 359 ? 17.207 -0.606 17.274 1.000 12.023 359 TYR A O 1
ATOM 5320 N N . TRP A 1 360 ? 17.060 -2.814 17.780 1.000 12.365 360 TRP A N 1
ATOM 5321 C CA . TRP A 1 360 ? 16.729 -2.609 19.209 1.000 12.284 360 TRP A CA 1
ATOM 5322 C C . TRP A 1 360 ? 18.025 -2.511 20.073 1.000 13.191 360 TRP A C 1
ATOM 5323 O O . TRP A 1 360 ? 18.759 -3.490 20.199 1.000 13.421 360 TRP A O 1
ATOM 5344 N N . ASP A 1 361 ? 18.284 -1.316 20.550 1.000 13.802 361 ASP A N 1
ATOM 5345 C CA . ASP A 1 361 ? 19.517 -1.020 21.333 1.000 13.565 361 ASP A CA 1
ATOM 5346 C C . ASP A 1 361 ? 19.068 -0.647 22.750 1.000 12.072 361 ASP A C 1
ATOM 5347 O O . ASP A 1 361 ? 18.575 0.438 22.976 1.000 13.231 361 ASP A O 1
ATOM 5356 N N . ASN A 1 362 ? 19.415 -1.511 23.741 1.000 12.926 362 ASN A N 1
ATOM 5357 C CA . ASN A 1 362 ? 19.040 -1.200 25.134 1.000 12.587 362 ASN A CA 1
ATOM 5358 C C . ASN A 1 362 ? 20.156 -0.455 25.892 1.000 12.144 362 ASN A C 1
ATOM 5359 O O . ASN A 1 362 ? 19.930 -0.124 27.113 1.000 14.165 362 ASN A O 1
ATOM 5370 N N . GLY A 1 363 ? 21.206 -0.049 25.184 1.000 12.052 363 GLY A N 1
ATOM 5371 C CA . GLY A 1 363 ? 22.267 0.749 25.802 1.000 13.239 363 GLY A CA 1
ATOM 5372 C C . GLY A 1 363 ? 23.342 -0.083 26.493 1.000 12.682 363 GLY A C 1
ATOM 5373 O O . GLY A 1 363 ? 24.448 0.423 26.593 1.000 17.564 363 GLY A O 1
ATOM 5377 N N . GLY A 1 364 ? 23.037 -1.297 26.913 1.000 14.078 364 GLY A N 1
ATOM 5378 C CA . GLY A 1 364 ? 24.017 -2.060 27.681 1.000 14.352 364 GLY A CA 1
ATOM 5379 C C . GLY A 1 364 ? 25.153 -2.539 26.819 1.000 16.041 364 GLY A C 1
ATOM 5380 O O . GLY A 1 364 ? 25.018 -2.713 25.631 1.000 15.353 364 GLY A O 1
ATOM 5384 N N . ASN A 1 365 ? 26.322 -2.718 27.432 1.000 17.050 365 ASN A N 1
ATOM 5385 C CA . ASN A 1 365 ? 27.539 -3.245 26.784 1.000 16.215 365 ASN A CA 1
ATOM 5386 C C . ASN A 1 365 ? 28.028 -4.525 27.489 1.000 17.665 365 ASN A C 1
ATOM 5387 O O . ASN A 1 365 ? 29.065 -5.037 27.131 1.000 21.703 365 ASN A O 1
ATOM 5398 N N . ASP A 1 366 ? 27.229 -5.095 28.370 1.000 17.846 366 ASP A N 1
ATOM 5399 C CA . ASP A 1 366 ? 27.610 -6.266 29.158 1.000 19.483 366 ASP A CA 1
ATOM 5400 C C . ASP A 1 366 ? 26.844 -7.481 28.674 1.000 21.249 366 ASP A C 1
ATOM 5401 O O . ASP A 1 366 ? 26.274 -7.503 27.589 1.000 20.504 366 ASP A O 1
ATOM 5410 N N . ASN A 1 367 ? 26.876 -8.551 29.411 1.000 24.473 367 ASN A N 1
ATOM 5411 C CA . ASN A 1 367 ? 26.267 -9.790 28.942 1.000 22.388 367 ASN A CA 1
ATOM 5412 C C . ASN A 1 367 ? 24.758 -9.585 28.780 1.000 21.094 367 ASN A C 1
ATOM 5413 O O . ASN A 1 367 ? 24.113 -8.925 29.584 1.000 22.846 367 ASN A O 1
ATOM 5424 N N . PHE A 1 368 ? 24.218 -10.197 27.725 1.000 22.781 368 PHE A N 1
ATOM 5425 C CA . PHE A 1 368 ? 22.764 -10.254 27.468 1.000 21.935 368 PHE A CA 1
ATOM 5426 C C . PHE A 1 368 ? 22.231 -8.873 27.100 1.000 16.746 368 PHE A C 1
ATOM 5427 O O . PHE A 1 368 ? 21.036 -8.639 27.193 1.000 24.690 368 PHE A O 1
ATOM 5444 N N . SER A 1 369 ? 23.085 -7.996 26.596 1.000 16.490 369 SER A N 1
ATOM 5445 C CA . SER A 1 369 ? 22.717 -6.620 26.221 1.000 16.433 369 SER A CA 1
ATOM 5446 C C . SER A 1 369 ? 22.673 -6.456 24.697 1.000 15.708 369 SER A C 1
ATOM 5447 O O . SER A 1 369 ? 23.100 -7.343 23.965 1.000 16.694 369 SER A O 1
ATOM 5455 N N . SER A 1 370 ? 22.240 -5.273 24.274 1.000 14.213 370 SER A N 1
ATOM 5456 C CA . SER A 1 370 ? 22.150 -4.979 22.842 1.000 13.912 370 SER A CA 1
ATOM 5457 C C . SER A 1 370 ? 22.690 -3.626 22.462 1.000 13.966 370 SER A C 1
ATOM 5458 O O . SER A 1 370 ? 22.520 -3.197 21.337 1.000 14.896 370 SER A O 1
ATOM 5466 N N . GLY A 1 371 ? 23.342 -2.910 23.368 1.000 15.329 371 GLY A N 1
ATOM 5467 C CA . GLY A 1 371 ? 23.866 -1.594 22.999 1.000 15.195 371 GLY A CA 1
ATOM 5468 C C . GLY A 1 371 ? 25.025 -1.721 22.049 1.000 15.144 371 GLY A C 1
ATOM 5469 O O . GLY A 1 371 ? 26.030 -2.449 22.334 1.000 15.797 371 GLY A O 1
ATOM 5473 N N . ILE A 1 372 ? 24.984 -0.999 20.940 1.000 15.316 372 ILE A N 1
ATOM 5474 C CA A ILE A 1 372 ? 26.142 -1.024 20.044 0.500 16.382 372 ILE A CA 1
ATOM 5475 C CA B ILE A 1 372 ? 26.098 -0.979 19.985 0.500 16.494 372 ILE A CA 1
ATOM 5476 C C . ILE A 1 372 ? 27.032 0.198 20.342 1.000 16.999 372 ILE A C 1
ATOM 5477 O O . ILE A 1 372 ? 28.228 0.149 20.046 1.000 18.843 372 ILE A O 1
ATOM 5507 N N . PHE A 1 373 ? 26.498 1.236 20.996 1.000 16.379 373 PHE A N 1
ATOM 5508 C CA . PHE A 1 373 ? 27.240 2.428 21.435 1.000 15.292 373 PHE A CA 1
ATOM 5509 C C . PHE A 1 373 ? 27.484 2.334 22.941 1.000 17.059 373 PHE A C 1
ATOM 5510 O O . PHE A 1 373 ? 26.700 1.736 23.686 1.000 15.906 373 PHE A O 1
ATOM 5527 N N . ASN A 1 374 ? 28.634 2.863 23.324 1.000 18.180 374 ASN A N 1
ATOM 5528 C CA . ASN A 1 374 ? 28.865 3.203 24.742 1.000 19.578 374 ASN A CA 1
ATOM 5529 C C . ASN A 1 374 ? 28.209 4.568 24.956 1.000 18.186 374 ASN A C 1
ATOM 5530 O O . ASN A 1 374 ? 28.727 5.568 24.447 1.000 20.991 374 ASN A O 1
ATOM 5541 N N . ARG A 1 375 ? 27.039 4.588 25.606 1.000 19.074 375 ARG A N 1
ATOM 5542 C CA . ARG A 1 375 ? 26.268 5.825 25.778 1.000 19.943 375 ARG A CA 1
ATOM 5543 C C . ARG A 1 375 ? 26.953 6.761 26.772 1.000 21.064 375 ARG A C 1
ATOM 5544 O O . ARG A 1 375 ? 26.700 7.975 26.756 1.000 20.223 375 ARG A O 1
ATOM 5565 N N . GLN A 1 376 ? 27.776 6.210 27.685 1.000 21.487 376 GLN A N 1
ATOM 5566 C CA . GLN A 1 376 ? 28.379 7.074 28.727 1.000 25.256 376 GLN A CA 1
ATOM 5567 C C . GLN A 1 376 ? 29.424 7.999 28.104 1.000 25.299 376 GLN A C 1
ATOM 5568 O O . GLN A 1 376 ? 29.597 9.141 28.571 1.000 31.050 376 GLN A O 1
ATOM 5582 N N . GLN A 1 377 ? 30.068 7.529 27.036 1.000 23.055 377 GLN A N 1
ATOM 5583 C CA . GLN A 1 377 ? 31.211 8.207 26.403 1.000 26.643 377 GLN A CA 1
ATOM 5584 C C . GLN A 1 377 ? 30.905 8.563 24.924 1.000 24.557 377 GLN A C 1
ATOM 5585 O O . GLN A 1 377 ? 31.734 9.199 24.281 1.000 25.629 377 GLN A O 1
ATOM 5599 N N . ASN A 1 378 ? 29.757 8.167 24.383 1.000 20.505 378 ASN A N 1
ATOM 5600 C CA . ASN A 1 378 ? 29.369 8.424 22.980 1.000 21.341 378 ASN A CA 1
ATOM 5601 C C . ASN A 1 378 ? 30.440 7.902 22.015 1.000 21.194 378 ASN A C 1
ATOM 5602 O O . ASN A 1 378 ? 30.943 8.627 21.151 1.000 23.055 378 ASN A O 1
ATOM 5613 N N . THR A 1 379 ? 30.711 6.612 22.120 1.000 20.442 379 THR A N 1
ATOM 5614 C CA . THR A 1 379 ? 31.652 5.906 21.257 1.000 21.111 379 THR A CA 1
ATOM 5615 C C . THR A 1 379 ? 30.980 4.640 20.757 1.000 19.913 379 THR A C 1
ATOM 5616 O O . THR A 1 379 ? 29.991 4.208 21.331 1.000 19.520 379 THR A O 1
ATOM 5627 N N . VAL A 1 380 ? 31.551 4.051 19.714 1.000 21.561 380 VAL A N 1
ATOM 5628 C CA . VAL A 1 380 ? 31.087 2.750 19.219 1.000 20.707 380 VAL A CA 1
ATOM 5629 C C . VAL A 1 380 ? 31.713 1.645 20.067 1.000 19.247 380 VAL A C 1
ATOM 5630 O O . VAL A 1 380 ? 32.921 1.504 20.105 1.000 21.264 380 VAL A O 1
ATOM 5643 N N . PHE A 1 381 ? 30.876 0.893 20.759 1.000 18.072 381 PHE A N 1
ATOM 5644 C CA . PHE A 1 381 ? 31.274 -0.289 21.533 1.000 20.305 381 PHE A CA 1
ATOM 5645 C C . PHE A 1 381 ? 31.418 -1.537 20.666 1.000 19.782 381 PHE A C 1
ATOM 5646 O O . PHE A 1 381 ? 32.386 -2.283 20.854 1.000 20.411 381 PHE A O 1
ATOM 5663 N N . ASP A 1 382 ? 30.476 -1.758 19.738 1.000 20.141 382 ASP A N 1
ATOM 5664 C CA . ASP A 1 382 ? 30.380 -3.012 18.974 1.000 17.871 382 ASP A CA 1
ATOM 5665 C C . ASP A 1 382 ? 30.387 -2.679 17.479 1.000 19.100 382 ASP A C 1
ATOM 5666 O O . ASP A 1 382 ? 29.327 -2.632 16.774 1.000 20.166 382 ASP A O 1
ATOM 5675 N N . GLN A 1 383 ? 31.578 -2.492 16.929 1.000 20.969 383 GLN A N 1
ATOM 5676 C CA . GLN A 1 383 ? 31.747 -2.165 15.510 1.000 21.241 383 GLN A CA 1
ATOM 5677 C C . GLN A 1 383 ? 31.377 -3.392 14.668 1.000 22.077 383 GLN A C 1
ATOM 5678 O O . GLN A 1 383 ? 30.977 -3.217 13.505 1.000 22.698 383 GLN A O 1
ATOM 5692 N N . GLN A 1 384 ? 31.465 -4.595 15.223 1.000 22.990 384 GLN A N 1
ATOM 5693 C CA . GLN A 1 384 ? 31.211 -5.827 14.469 1.000 26.654 384 GLN A CA 1
ATOM 5694 C C . GLN A 1 384 ? 29.729 -5.867 14.087 1.000 23.339 384 GLN A C 1
ATOM 5695 O O . GLN A 1 384 ? 29.411 -6.098 12.904 1.000 21.942 384 GLN A O 1
ATOM 5709 N N . VAL A 1 385 ? 28.826 -5.650 15.061 1.000 21.119 385 VAL A N 1
ATOM 5710 C CA . VAL A 1 385 ? 27.376 -5.605 14.782 1.000 20.562 385 VAL A CA 1
ATOM 5711 C C . VAL A 1 385 ? 27.040 -4.372 13.950 1.000 19.612 385 VAL A C 1
ATOM 5712 O O . VAL A 1 385 ? 26.210 -4.502 13.025 1.000 18.200 385 VAL A O 1
ATOM 5725 N N . LEU A 1 386 ? 27.660 -3.220 14.195 1.000 17.122 386 LEU A N 1
ATOM 5726 C CA . LEU A 1 386 ? 27.400 -2.014 13.382 1.000 18.634 386 LEU A CA 1
ATOM 5727 C C . LEU A 1 386 ? 27.738 -2.266 11.917 1.000 18.719 386 LEU A C 1
ATOM 5728 O O . LEU A 1 386 ? 26.937 -1.899 11.004 1.000 18.898 386 LEU A O 1
ATOM 5744 N N . ASP A 1 387 ? 28.858 -2.910 11.669 1.000 19.371 387 ASP A N 1
ATOM 5745 C CA . ASP A 1 387 ? 29.338 -3.203 10.319 1.000 22.880 387 ASP A CA 1
ATOM 5746 C C . ASP A 1 387 ? 28.310 -4.099 9.647 1.000 19.445 387 ASP A C 1
ATOM 5747 O O . ASP A 1 387 ? 28.039 -3.909 8.443 1.000 22.086 387 ASP A O 1
ATOM 5756 N N . ALA A 1 388 ? 27.804 -5.080 10.373 1.000 19.839 388 ALA A N 1
ATOM 5757 C CA . ALA A 1 388 ? 26.841 -6.045 9.830 1.000 20.478 388 ALA A CA 1
ATOM 5758 C C . ALA A 1 388 ? 25.545 -5.337 9.416 1.000 18.394 388 ALA A C 1
ATOM 5759 O O . ALA A 1 388 ? 24.984 -5.603 8.328 1.000 19.074 388 ALA A O 1
ATOM 5766 N N . LEU A 1 389 ? 25.053 -4.434 10.247 1.000 16.734 389 LEU A N 1
ATOM 5767 C CA . LEU A 1 389 ? 23.828 -3.695 9.953 1.000 16.290 389 LEU A CA 1
ATOM 5768 C C . LEU A 1 389 ? 24.059 -2.849 8.691 1.000 15.998 389 LEU A C 1
ATOM 5769 O O . LEU A 1 389 ? 23.186 -2.792 7.811 1.000 17.486 389 LEU A O 1
ATOM 5785 N N . LEU A 1 390 ? 25.201 -2.192 8.588 1.000 17.401 390 LEU A N 1
ATOM 5786 C CA . LEU A 1 390 ? 25.477 -1.294 7.460 1.000 18.748 390 LEU A CA 1
ATOM 5787 C C . LEU A 1 390 ? 25.661 -2.134 6.216 1.000 18.640 390 LEU A C 1
ATOM 5788 O O . LEU A 1 390 ? 25.164 -1.720 5.188 1.000 21.082 390 LEU A O 1
ATOM 5804 N N . GLU A 1 391 ? 26.319 -3.284 6.287 1.000 19.648 391 GLU A N 1
ATOM 5805 C CA . GLU A 1 391 ? 26.453 -4.184 5.129 1.000 22.770 391 GLU A CA 1
ATOM 5806 C C . GLU A 1 391 ? 25.058 -4.636 4.698 1.000 20.397 391 GLU A C 1
ATOM 5807 O O . GLU A 1 391 ? 24.775 -4.671 3.475 1.000 21.814 391 GLU A O 1
ATOM 5819 N N . GLY A 1 392 ? 24.230 -5.053 5.632 1.000 17.537 392 GLY A N 1
ATOM 5820 C CA . GLY A 1 392 ? 22.860 -5.491 5.355 1.000 18.510 392 GLY A CA 1
ATOM 5821 C C . GLY A 1 392 ? 22.069 -4.421 4.603 1.000 19.350 392 GLY A C 1
ATOM 5822 O O . GLY A 1 392 ? 21.264 -4.754 3.720 1.000 20.148 392 GLY A O 1
ATOM 5826 N N . ALA A 1 393 ? 22.246 -3.149 4.972 1.000 17.859 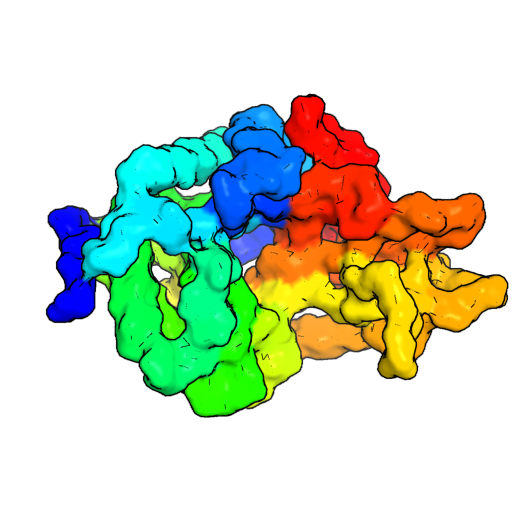393 ALA A N 1
ATOM 5827 C CA . ALA A 1 393 ? 21.506 -2.015 4.412 1.000 21.290 393 ALA A CA 1
ATOM 5828 C C . ALA A 1 393 ? 22.082 -1.617 3.059 1.000 25.002 393 ALA A C 1
ATOM 5829 O O . ALA A 1 393 ? 21.429 -0.836 2.366 1.000 30.504 393 ALA A O 1
ATOM 5836 N N . GLY A 1 394 ? 23.264 -2.127 2.687 1.000 24.720 394 GLY A N 1
ATOM 5837 C CA . GLY A 1 394 ? 23.876 -1.836 1.380 1.000 31.546 394 GLY A CA 1
ATOM 5838 C C . GLY A 1 394 ? 24.712 -0.576 1.487 1.000 43.850 394 GLY A C 1
ATOM 5839 O O . GLY A 1 394 ? 25.040 0.024 0.452 1.000 60.482 394 GLY A O 1
ATOM 5843 N N . ALA A 1 395 ? 25.081 -0.242 2.737 1.000 50.452 395 ALA A N 1
ATOM 5844 C CA . ALA A 1 395 ? 25.665 1.028 3.183 1.000 50.607 395 ALA A CA 1
ATOM 5845 C C . ALA A 1 395 ? 27.189 0.898 3.353 1.000 53.936 395 ALA A C 1
ATOM 5846 O O . ALA A 1 395 ? 27.817 1.900 3.718 1.000 69.600 395 ALA A O 1
ATOM 5853 N N . GLN A 1 396 ? 27.774 -0.287 3.087 1.000 55.816 396 GLN A N 1
ATOM 5854 C CA . GLN A 1 396 ? 29.176 -0.608 3.449 1.000 60.872 396 GLN A CA 1
ATOM 5855 C C . GLN A 1 396 ? 29.576 -1.974 2.862 1.000 61.745 396 GLN A C 1
ATOM 5856 O O . GLN A 1 396 ? 28.671 -2.703 2.430 1.000 46.458 396 GLN A O 1
#

Sequence (373 aa):
GLYPSYNTSPAAPDSTGMQSTAVQLAGKIRLGWNIGNTMEAIGGETAWGNPMMVSNELLKLVKKDSGFDAVRIPVAWDQYANQESAEISAAWLNRVKQVVQMAIDNELYVLINIHWDGGWLENNITPAKKDENNAKQKAFWEQIATHHLRDFDEHLLFAGTNEPNAENAEQMDVLNSYLQTFVDAVRSTGGKNAYRVLVLQGPVTDIEEKTNELWTHMPADTATDRRLMAEVHFYTPYNFALMMRQDESWGKQFYYWGEGFLSTTDTERNPTWGEEATIDQLFDLMKTKFVDQGIPVVLGEFSAMRRTNLTGDALTLHLAGRAYYHKYVTQQALARGLLPFYWDNGGNDNFSSGIIFNRQQNTVFDQQVLDALLEGAGAQ

Foldseek 3Di:
DQADDLLPAADAAACVLLPDFQLRVLVQFQEEAEPACAQLPPVHRCPRPFDHDDLLLLLLCVVLPGQAYEYAHAFQVQADPRHLDGPPVSLVSVLVNVVSNVVNNHQYEYEHECNVPLFQVDLAPVCLVVLLVSLLRVLLNNLLSNVPDHQSYEYESYHQRAQQDQRSLVSLQSSQLSNQCSQCRRHYNSLRHAYEYEAHRLALVSSLVHPDDHHDHPYPNRYAYEHEDEPPVLQAFDDAADPVGHRALAADVVLADPPPNRNHDPDRHLVVLLVSLVSCLVPAVVVSHAYENAEYARFQAPVDDDPSNVSSLLRRLQVLLSNSQSNVVSRYRDYYYANQDLDGSGRHQANSVVSHGNNVSNSVSNCVSSVND

Secondary structure (DSSP, 8-state):
--S-----S-B----TT----HHHHHTT-S-EEEETTSTT-TT-TTTTSPPPP-HHHHHHHHHTT--EEEE----GGGB-TTT--B-HHHHHHHHHHHHHHHHTT-EEEEE---GGGTTTT--SHHHHHHHHHHHHHHHHHHHHHTTT--TTEEEES-SS----SHHHHHHHHHHHHHHHHHHHHTBGGGGT--EEEEPGGG-HHHHHHH---PPP-SSSS-EEEEEEE--SHHHHT--S-BTTB------STT---SS-GGGS-SS--HHHHHHHHHHHHHHTGGGT--EEEEEE-----TTS-HHHHHHHHHHHHHHHHHHHHHHHHTTEEEEEEE-S--STT---SEETTTTEES-HHHHHHHHHHHT--

Radius of gyration: 20.1 Å; Cα contacts (8 Å, |Δi|>4): 828; chains: 1; bounding box: 53×54×40 Å

Solvent-accessible surface area: 14207 Å² total; per-residue (Å²): 121,111,38,78,74,27,34,108,55,83,43,81,100,50,36,98,38,0,130,9,44,3,86,100,0,11,62,104,4,115,2,0,0,0,0,0,35,0,0,5,0,62,67,16,14,80,55,107,59,8,47,103,5,32,54,102,7,0,107,31,0,73,98,17,34,1,44,1,0,0,0,0,0,0,0,25,74,48,11,83,105,88,33,0,99,3,43,71,76,17,15,77,42,1,86,85,0,0,71,20,0,28,92,22,112,0,27,0,4,0,0,5,21,91,4,44,3,31,8,14,76,36,1,41,77,90,76,72,117,79,8,24,25,18,1,109,2,0,0,7,14,0,0,32,58,1,27,114,20,48,25,36,0,5,0,0,0,3,7,36,0,48,0,102,71,64,110,34,3,91,6,0,21,30,0,0,50,24,0,1,79,4,0,23,50,0,8,5,40,0,21,78,0,3,0,0,0,0,2,0,41,1,52,5,106,28,0,64,124,23,14,104,100,35,12,75,40,129,16,107,95,21,22,0,2,0,0,5,6,52,26,0,104,11,1,0,61,4,149,114,62,69,125,168,21,95,14,5,36,1,0,0,134,75,59,66,8,132,126,41,84,94,32,19,14,120,122,3,57,21,80,41,0,36,89,7,0,62,46,0,65,100,47,3,34,94,133,42,44,9,0,2,0,0,17,0,4,0,5,3,0,58,87,21,109,51,129,32,43,94,45,1,40,29,0,2,11,59,0,0,65,28,0,0,84,29,0,23,74,36,26,0,10,0,6,0,32,0,36,6,23,42,99,51,36,4,6,0,0,0,27,8,115,127,47,66,51,99,14,86,82,0,4,42,5,0,16,64,4,5,68,66,126

B-factor: mean 19.0, std 9.84, range [8.72, 101.17]